Protein AF-0000000076385034 (afdb_homodimer)

Nearest PDB structures (foldseek):
  4wja-assembly1_A  TM=8.983E-01  e=9.721E-09  Homo sapiens
  3wtd-assembly1_B  TM=8.759E-01  e=1.150E-08  Homo sapiens
  3wtf-assembly1_B  TM=8.837E-01  e=3.733E-08  Homo sapiens
  8bhy-assembly1_M  TM=6.992E-01  e=1.610E-08  Homo sapiens
  8ezb-assembly1_I  TM=4.852E-01  e=9.993E-02  Homo sapiens

Foldseek 3Di:
DPPPPPQPPQDDWDWAWDCDVPAIKIWIWQTPDPATKIWIDSLQWIWILPDDPVRVVVQCVVWVNDDRVVVVVLVNVLRVVVQWDWDDDDQWIKIWRPDPPTIHIGIIGIDPRVVRVVRSVVVVVSVVVVVVVVVVVVVVVVVVVVPPPPPPCPVVCPVPPPPPPPPDPDDDDPPDDDDDDDDPDDDDDDDPDDDDDDDDDPDDD/DPPPPPQPPQDDKDWAWDCDVPAIKIWIFFTSDPATKIWIDSLQWIWILPDDPVNVVVQCVVWVNDDRVVVVVLVNVLRVVVQWDWDDDDQWIKIWRPDPDTIRIGIIGIDDRVVRNVRSVSVVVSVVVVVVVVVVVVVVVVVVVVPPPPPPCPVVVPPPPDDDPPPPPPDVPPPPPPDPDDPDPDDDDDDDDDDDDDDDDDDDD

Organism: Callorhinchus milii (NCBI:txid7868)

Solvent-accessible surface area (backbone atoms only — not comparable to full-atom values): 25576 Å² total; per-residue (Å²): 133,78,75,78,70,67,69,74,70,82,53,78,69,47,66,43,79,46,80,53,90,93,46,55,35,44,35,34,40,56,59,84,53,94,54,84,37,50,32,40,27,62,74,77,56,30,28,29,46,72,60,46,71,67,53,42,52,54,48,24,66,75,56,73,50,89,47,72,67,52,54,52,54,54,47,48,52,12,49,75,72,61,33,66,48,77,45,81,55,95,85,41,38,36,42,36,34,62,36,85,93,56,58,44,78,43,68,28,40,71,49,59,70,72,59,22,50,52,52,50,36,53,49,50,54,49,42,54,49,48,39,55,52,47,53,51,54,45,53,51,53,52,51,52,58,69,66,45,70,67,74,68,67,65,67,65,76,70,71,75,67,76,76,74,74,76,71,80,77,71,87,82,79,81,74,76,76,82,76,82,79,75,82,67,76,73,83,80,81,84,77,84,67,81,83,85,81,82,66,80,65,91,81,81,127,134,82,77,79,71,68,70,72,71,81,51,78,72,48,69,41,80,46,79,54,89,92,47,56,34,42,35,33,40,56,62,80,54,94,54,83,36,51,32,39,27,63,74,76,55,29,27,29,47,73,56,47,71,68,55,42,53,54,49,24,64,76,57,74,50,89,46,72,65,53,53,53,53,54,47,48,53,12,48,75,70,60,33,66,46,80,46,81,56,95,85,41,38,37,43,35,33,60,35,84,92,57,61,44,77,42,69,28,43,72,48,58,71,74,59,21,52,52,51,50,36,52,50,48,55,49,42,52,50,49,39,55,53,49,53,52,53,45,52,53,53,50,51,52,58,67,65,42,69,67,73,68,69,67,68,65,72,71,71,73,71,82,79,84,75,74,69,77,68,82,65,80,68,83,74,77,80,79,76,82,73,80,84,81,77,84,83,81,91,88,77,87,80,81,87,81,82,98,79,90,83,73,92,70,144

Sequence (410 aa):
MESDKSLPAERCLDIYIISQSPHRYLCYTSPGSHTFDLCVTNVVDVWSTGFTQEKLEEHKSAHGIKTTEEYYSRTRDAFQEGSVQLTVLDNTVTLTLSKAPLELRFHLHQLPISEAKAKIQAAVFHLAEKVCDLEKRLKVSEEIRASTPTKKTERGHRLLLPEVISKRIGSSPTAKRILPGESLINPGRKRTKAPTGVSFEENSPMESDKSLPAERCLDIYIISQSPHRYLCYTSPGSHTFDLCVTNVVDVWSTGFTQEKLEEHKSAHGIKTTEEYYSRTRDAFQEGSVQLTVLDNTVTLTLSKAPLELRFHLHQLPISEAKAKIQAAVFHLAEKVCDLEKRLKVSEEIRASTPTKKTERGHRLLLPEVISKRIGSSPTAKRILPGESLINPGRKRTKAPTGVSFEENSP

Structure (mmCIF, N/CA/C/O backbone):
data_AF-0000000076385034-model_v1
#
loop_
_entity.id
_entity.type
_entity.pdbx_description
1 polymer 'Protein PAXX'
#
loop_
_atom_site.group_PDB
_atom_site.id
_atom_site.type_symbol
_atom_site.label_atom_id
_atom_site.label_alt_id
_atom_site.label_comp_id
_atom_site.label_asym_id
_atom_site.label_entity_id
_atom_site.label_seq_id
_atom_site.pdbx_PDB_ins_code
_atom_site.Cartn_x
_atom_site.Cartn_y
_atom_site.Cartn_z
_atom_site.occupancy
_atom_site.B_iso_or_equiv
_atom_site.auth_seq_id
_atom_site.auth_comp_id
_atom_site.auth_asym_id
_atom_site.auth_atom_id
_atom_site.pdbx_PDB_model_num
ATOM 1 N N . MET A 1 1 ? 33.875 5.309 16.734 1 24.86 1 MET A N 1
ATOM 2 C CA . MET A 1 1 ? 32.844 6.355 16.625 1 24.86 1 MET A CA 1
ATOM 3 C C . MET A 1 1 ? 31.719 5.914 15.703 1 24.86 1 MET A C 1
ATOM 5 O O . MET A 1 1 ? 31.859 5.957 14.477 1 24.86 1 MET A O 1
ATOM 9 N N . GLU A 1 2 ? 31.062 4.719 16 1 28.58 2 GLU A N 1
ATOM 10 C CA . GLU A 1 2 ? 30.203 3.869 15.195 1 28.58 2 GLU A CA 1
ATOM 11 C C . GLU A 1 2 ? 28.969 4.633 14.703 1 28.58 2 GLU A C 1
ATOM 13 O O . GLU A 1 2 ? 28.266 5.25 15.5 1 28.58 2 GLU A O 1
ATOM 18 N N . SER A 1 3 ? 29.125 5.207 13.484 1 29.86 3 SER A N 1
ATOM 19 C CA . SER A 1 3 ? 28.141 5.992 12.75 1 29.86 3 SER A CA 1
ATOM 20 C C . SER A 1 3 ? 26.734 5.383 12.875 1 29.86 3 SER A C 1
ATOM 22 O O . SER A 1 3 ? 26.516 4.246 12.445 1 29.86 3 SER A O 1
ATOM 24 N N . ASP A 1 4 ? 26.125 5.551 14.023 1 31.16 4 ASP A N 1
ATOM 25 C CA . ASP A 1 4 ? 24.781 5.074 14.336 1 31.16 4 ASP A CA 1
ATOM 26 C C . ASP A 1 4 ? 23.812 5.336 13.172 1 31.16 4 ASP A C 1
ATOM 28 O O . ASP A 1 4 ? 23.406 6.477 12.945 1 31.16 4 ASP A O 1
ATOM 32 N N . LYS A 1 5 ? 24.219 4.727 12.023 1 31.94 5 LYS A N 1
ATOM 33 C CA . LYS A 1 5 ? 23.453 4.809 10.781 1 31.94 5 LYS A CA 1
ATOM 34 C C . LYS A 1 5 ? 21.969 4.566 11.023 1 31.94 5 LYS A C 1
ATOM 36 O O . LYS A 1 5 ? 21.562 3.441 11.312 1 31.94 5 LYS A O 1
ATOM 41 N N . SER A 1 6 ? 21.188 5.539 11.672 1 32.44 6 SER A N 1
ATOM 42 C CA . SER A 1 6 ? 19.734 5.582 11.781 1 32.44 6 SER A CA 1
ATOM 43 C C . SER A 1 6 ? 19.062 4.863 10.609 1 32.44 6 SER A C 1
ATOM 45 O O . SER A 1 6 ? 19.5 5 9.461 1 32.44 6 SER A O 1
ATOM 47 N N . LEU A 1 7 ? 18.703 3.625 10.82 1 35.34 7 LEU A N 1
ATOM 48 C CA . LEU A 1 7 ? 17.984 2.861 9.812 1 35.34 7 LEU A CA 1
ATOM 49 C C . LEU A 1 7 ? 17.172 3.785 8.906 1 35.34 7 LEU A C 1
ATOM 51 O O . LEU A 1 7 ? 16.562 4.746 9.383 1 35.34 7 LEU A O 1
ATOM 55 N N . PRO A 1 8 ? 17.547 3.951 7.695 1 38.84 8 PRO A N 1
ATOM 56 C CA . PRO A 1 8 ? 16.828 4.918 6.859 1 38.84 8 PRO A CA 1
ATOM 57 C C . PRO A 1 8 ? 15.352 5.023 7.223 1 38.84 8 PRO A C 1
ATOM 59 O O . PRO A 1 8 ? 14.75 4.047 7.664 1 38.84 8 PRO A O 1
ATOM 62 N N . ALA A 1 9 ? 14.758 5.949 7.773 1 40.34 9 ALA A N 1
ATOM 63 C CA . ALA A 1 9 ? 13.352 6.293 7.977 1 40.34 9 ALA A CA 1
ATOM 64 C C . ALA A 1 9 ? 12.453 5.516 7.02 1 40.34 9 ALA A C 1
ATOM 66 O O . ALA A 1 9 ? 12.758 5.402 5.828 1 40.34 9 ALA A O 1
ATOM 67 N N . GLU A 1 10 ? 11.922 4.273 7.414 1 50.66 10 GLU A N 1
ATOM 68 C CA . GLU A 1 10 ? 10.984 3.496 6.609 1 50.66 10 GLU A CA 1
ATOM 69 C C . GLU A 1 10 ? 10.258 4.383 5.602 1 50.66 10 GLU A C 1
ATOM 71 O O . GLU A 1 10 ? 9.469 5.25 5.988 1 50.66 10 GLU A O 1
ATOM 76 N N . ARG A 1 11 ? 10.977 4.719 4.523 1 58.56 11 ARG A N 1
ATOM 77 C CA . ARG A 1 11 ? 10.5 5.637 3.494 1 58.56 11 ARG A CA 1
ATOM 78 C C . ARG A 1 11 ? 9.062 5.312 3.098 1 58.56 11 ARG A C 1
ATOM 80 O O . ARG A 1 11 ? 8.648 4.148 3.135 1 58.56 11 ARG A O 1
ATOM 87 N N . CYS A 1 12 ? 8.094 6.328 3.174 1 64.62 12 CYS A N 1
ATOM 88 C CA . CYS A 1 12 ? 6.66 6.363 2.916 1 64.62 12 CYS A CA 1
ATOM 89 C C . CYS A 1 12 ? 6.344 5.844 1.519 1 64.62 12 CYS A C 1
ATOM 91 O O . CYS A 1 12 ? 7.094 6.09 0.575 1 64.62 12 CYS A O 1
ATOM 93 N N . LEU A 1 13 ? 5.602 4.77 1.339 1 83.06 13 LEU A N 1
ATOM 94 C CA . LEU A 1 13 ? 4.988 4.293 0.106 1 83.06 13 LEU A CA 1
ATOM 95 C C . LEU A 1 13 ? 4.051 5.344 -0.479 1 83.06 13 LEU A C 1
ATOM 97 O O . LEU A 1 13 ? 2.988 5.617 0.086 1 83.06 13 LEU A O 1
ATOM 101 N N . ASP A 1 14 ? 4.527 6.191 -1.554 1 93.38 14 ASP A N 1
ATOM 102 C CA . ASP A 1 14 ? 3.635 7.035 -2.34 1 93.38 14 ASP A CA 1
ATOM 103 C C . ASP A 1 14 ? 2.922 6.223 -3.418 1 93.38 14 ASP A C 1
ATOM 105 O O . ASP A 1 14 ? 3.533 5.375 -4.07 1 93.38 14 ASP A O 1
ATOM 109 N N . ILE A 1 15 ? 1.708 6.508 -3.576 1 97.44 15 ILE A N 1
ATOM 110 C CA . ILE A 1 15 ? 0.946 5.688 -4.516 1 97.44 15 ILE A CA 1
ATOM 111 C C . ILE A 1 15 ? 0.092 6.586 -5.406 1 97.44 15 ILE A C 1
ATOM 113 O O . ILE A 1 15 ? -0.258 7.703 -5.02 1 97.44 15 ILE A O 1
ATOM 117 N N . TYR A 1 16 ? -0.25 6.172 -6.566 1 97.81 16 TYR A N 1
ATOM 118 C CA . TYR A 1 16 ? -1.163 6.781 -7.527 1 97.81 16 TYR A CA 1
ATOM 119 C C . TYR A 1 16 ? -1.884 5.715 -8.344 1 97.81 16 TYR A C 1
ATOM 121 O O . TYR A 1 16 ? -1.27 4.742 -8.789 1 97.81 16 TYR A O 1
ATOM 129 N N . ILE A 1 17 ? -3.133 5.824 -8.484 1 98.38 17 ILE A N 1
ATOM 130 C CA . ILE A 1 17 ? -3.941 4.867 -9.234 1 98.38 17 ILE A CA 1
ATOM 131 C C . ILE A 1 17 ? -4.25 5.426 -10.617 1 98.38 17 ILE A C 1
ATOM 133 O O . ILE A 1 17 ? -4.707 6.566 -10.75 1 98.38 17 ILE A O 1
ATOM 137 N N . ILE A 1 18 ? -3.959 4.637 -11.602 1 97.56 18 ILE A N 1
ATOM 138 C CA . ILE A 1 18 ? -4.258 4.984 -12.992 1 97.56 18 ILE A CA 1
ATOM 139 C C . ILE A 1 18 ? -5.336 4.051 -13.531 1 97.56 18 ILE A C 1
ATOM 141 O O . ILE A 1 18 ? -5.18 2.828 -13.5 1 97.56 18 ILE A O 1
ATOM 145 N N . SER A 1 19 ? -6.43 4.637 -14.016 1 95.38 19 SER A N 1
ATOM 146 C CA . SER A 1 19 ? -7.488 3.863 -14.648 1 95.38 19 SER A CA 1
ATOM 147 C C . SER A 1 19 ? -7.488 4.055 -16.156 1 95.38 19 SER A C 1
ATOM 149 O O . SER A 1 19 ? -7.66 5.172 -16.641 1 95.38 19 SER A O 1
ATOM 151 N N . GLN A 1 20 ? -7.094 3.08 -16.906 1 90.25 20 GLN A N 1
ATOM 152 C CA . GLN A 1 20 ? -7.168 2.986 -18.359 1 90.25 20 GLN A CA 1
ATOM 153 C C . GLN A 1 20 ? -8.086 1.847 -18.797 1 90.25 20 GLN A C 1
ATOM 155 O O . GLN A 1 20 ? -7.645 0.703 -18.922 1 90.25 20 GLN A O 1
ATOM 160 N N . SER A 1 21 ? -9.375 2.168 -18.953 1 85.94 21 SER A N 1
ATOM 161 C CA . SER A 1 21 ? -10.367 1.133 -19.234 1 85.94 21 SER A CA 1
ATOM 162 C C . SER A 1 21 ? -9.898 0.196 -20.344 1 85.94 21 SER A C 1
ATOM 164 O O . SER A 1 21 ? -9.438 0.649 -21.391 1 85.94 21 SER A O 1
ATOM 166 N N . PRO A 1 22 ? -9.875 -1.025 -19.969 1 88.44 22 PRO A N 1
ATOM 167 C CA . PRO A 1 22 ? -10.492 -1.707 -18.828 1 88.44 22 PRO A CA 1
ATOM 168 C C . PRO A 1 22 ? -9.5 -2.023 -17.719 1 88.44 22 PRO A C 1
ATOM 170 O O . PRO A 1 22 ? -9.844 -2.697 -16.75 1 88.44 22 PRO A O 1
ATOM 173 N N . HIS A 1 23 ? -8.273 -1.555 -17.828 1 92.19 23 HIS A N 1
ATOM 174 C CA . HIS A 1 23 ? -7.215 -1.917 -16.891 1 92.19 23 HIS A CA 1
ATOM 175 C C . HIS A 1 23 ? -7.008 -0.826 -15.836 1 92.19 23 HIS A C 1
ATOM 177 O O . HIS A 1 23 ? -7.328 0.341 -16.078 1 92.19 23 HIS A O 1
ATOM 183 N N . ARG A 1 24 ? -6.613 -1.201 -14.664 1 96.19 24 ARG A N 1
ATOM 184 C CA . ARG A 1 24 ? -6.141 -0.32 -13.602 1 96.19 24 ARG A CA 1
ATOM 185 C C . ARG A 1 24 ? -4.699 -0.643 -13.219 1 96.19 24 ARG A C 1
ATOM 187 O O . ARG A 1 24 ? -4.305 -1.811 -13.195 1 96.19 24 ARG A O 1
ATOM 194 N N . TYR A 1 25 ? -4.012 0.382 -12.953 1 97.44 25 TYR A N 1
ATOM 195 C CA . TYR A 1 25 ? -2.617 0.251 -12.539 1 97.44 25 TYR A CA 1
ATOM 196 C C . TYR A 1 25 ? -2.355 1.009 -11.242 1 97.44 25 TYR A C 1
ATOM 198 O O . TYR A 1 25 ? -2.947 2.064 -11.008 1 97.44 25 TYR A O 1
ATOM 206 N N . LEU A 1 26 ? -1.593 0.43 -10.477 1 97.88 26 LEU A N 1
ATOM 207 C CA . LEU A 1 26 ? -1.068 1.088 -9.289 1 97.88 26 LEU A CA 1
ATOM 208 C C . LEU A 1 26 ? 0.382 1.511 -9.492 1 97.88 26 LEU A C 1
ATOM 210 O O . LEU A 1 26 ? 1.24 0.677 -9.789 1 97.88 26 LEU A O 1
ATOM 214 N N . CYS A 1 27 ? 0.662 2.775 -9.391 1 97.88 27 CYS A N 1
ATOM 215 C CA . CYS A 1 27 ? 2.012 3.328 -9.359 1 97.88 27 CYS A CA 1
ATOM 216 C C . CYS A 1 27 ? 2.463 3.59 -7.93 1 97.88 27 CYS A C 1
ATOM 218 O O . CYS A 1 27 ? 1.712 4.152 -7.129 1 97.88 27 CYS A O 1
ATOM 220 N N . TYR A 1 28 ? 3.658 3.152 -7.672 1 96.69 28 TYR A N 1
ATOM 221 C CA . TYR A 1 28 ? 4.102 3.354 -6.297 1 96.69 28 TYR A CA 1
ATOM 222 C C . TYR A 1 28 ? 5.625 3.371 -6.215 1 96.69 28 TYR A C 1
ATOM 224 O O . TYR A 1 28 ? 6.305 2.811 -7.078 1 96.69 28 TYR A O 1
ATOM 232 N N . THR A 1 29 ? 6.152 4.055 -5.176 1 95.06 29 THR A N 1
ATOM 233 C CA . THR A 1 29 ? 7.574 4.031 -4.859 1 95.06 29 THR A CA 1
ATOM 234 C C . THR A 1 29 ? 7.902 2.865 -3.926 1 95.06 29 THR A C 1
ATOM 236 O O . THR A 1 29 ? 7.23 2.67 -2.91 1 95.06 29 THR A O 1
ATOM 239 N N . SER A 1 30 ? 8.828 2.02 -4.332 1 86.75 30 SER A N 1
ATOM 240 C CA . SER A 1 30 ? 9.188 0.854 -3.529 1 86.75 30 SER A CA 1
ATOM 241 C C . SER A 1 30 ? 9.867 1.265 -2.23 1 86.75 30 SER A C 1
ATOM 243 O O . SER A 1 30 ? 10.844 2.014 -2.248 1 86.75 30 SER A O 1
ATOM 245 N N . PRO A 1 31 ? 9.234 0.649 -1.161 1 72.38 31 PRO A N 1
ATOM 246 C CA . PRO A 1 31 ? 9.852 0.965 0.129 1 72.38 31 PRO A CA 1
ATOM 247 C C . PRO A 1 31 ? 11.156 0.204 0.359 1 72.38 31 PRO A C 1
ATOM 249 O O . PRO A 1 31 ? 11.359 -0.862 -0.225 1 72.38 31 PRO A O 1
ATOM 252 N N . GLY A 1 32 ? 12.047 0.603 1.203 1 65.75 32 GLY A N 1
ATOM 253 C CA . GLY A 1 32 ? 13.188 -0.144 1.708 1 65.75 32 GLY A CA 1
ATOM 254 C C . GLY A 1 32 ? 14.352 -0.193 0.731 1 65.75 32 GLY A C 1
ATOM 255 O O . GLY A 1 32 ? 15.406 -0.749 1.042 1 65.75 32 GLY A O 1
ATOM 256 N N . SER A 1 33 ? 14.141 0.244 -0.459 1 67.06 33 SER A N 1
ATOM 257 C CA . SER A 1 33 ? 15.25 0.17 -1.409 1 67.06 33 SER A CA 1
ATOM 258 C C . SER A 1 33 ? 16.266 1.277 -1.159 1 67.06 33 SER A C 1
ATOM 260 O O . SER A 1 33 ? 15.906 2.369 -0.713 1 67.06 33 SER A O 1
ATOM 262 N N . HIS A 1 34 ? 17.516 0.827 -1.281 1 72.44 34 HIS A N 1
ATOM 263 C CA . HIS A 1 34 ? 18.594 1.801 -1.205 1 72.44 34 HIS A CA 1
ATOM 264 C C . HIS A 1 34 ? 18.562 2.748 -2.4 1 72.44 34 HIS A C 1
ATOM 266 O O . HIS A 1 34 ? 19.062 3.873 -2.314 1 72.44 34 HIS A O 1
ATOM 272 N N . THR A 1 35 ? 18.062 2.295 -3.471 1 82.94 35 THR A N 1
ATOM 273 C CA . THR A 1 35 ? 17.953 3.094 -4.684 1 82.94 35 THR A CA 1
ATOM 274 C C . THR A 1 35 ? 16.484 3.402 -4.992 1 82.94 35 THR A C 1
ATOM 276 O O . THR A 1 35 ? 15.594 2.688 -4.543 1 82.94 35 THR A O 1
ATOM 279 N N . PHE A 1 36 ? 16.406 4.555 -5.516 1 91.06 36 PHE A N 1
ATOM 280 C CA . PHE A 1 36 ? 15.07 4.93 -5.941 1 91.06 36 PHE A CA 1
ATOM 281 C C . PHE A 1 36 ? 14.477 3.877 -6.871 1 91.06 36 PHE A C 1
ATOM 283 O O . PHE A 1 36 ? 15.141 3.441 -7.82 1 91.06 36 PHE A O 1
ATOM 290 N N . ASP A 1 37 ? 13.273 3.508 -6.699 1 94.12 37 ASP A N 1
ATOM 291 C CA . ASP A 1 37 ? 12.578 2.514 -7.516 1 94.12 37 ASP A CA 1
ATOM 292 C C . ASP A 1 37 ? 11.094 2.85 -7.652 1 94.12 37 ASP A C 1
ATOM 294 O O . ASP A 1 37 ? 10.367 2.879 -6.656 1 94.12 37 ASP A O 1
ATOM 298 N N . LEU A 1 38 ? 10.711 3.16 -8.766 1 95.81 38 LEU A N 1
ATOM 299 C CA . LEU A 1 38 ? 9.32 3.414 -9.125 1 95.81 38 LEU A CA 1
ATOM 300 C C . LEU A 1 38 ? 8.703 2.203 -9.82 1 95.81 38 LEU A C 1
ATOM 302 O O . LEU A 1 38 ? 9.281 1.672 -10.773 1 95.81 38 LEU A O 1
ATOM 306 N N . CYS A 1 39 ? 7.551 1.865 -9.422 1 96.44 39 CYS A N 1
ATOM 307 C CA . CYS A 1 39 ? 6.934 0.634 -9.898 1 96.44 39 CYS A CA 1
ATOM 308 C C . CYS A 1 39 ? 5.512 0.89 -10.383 1 96.44 39 CYS A C 1
ATOM 310 O O . CYS A 1 39 ? 4.852 1.824 -9.922 1 96.44 39 CYS A O 1
ATOM 312 N N . VAL A 1 40 ? 5.109 0.081 -11.281 1 97.19 40 VAL A N 1
ATOM 313 C CA . VAL A 1 40 ? 3.734 -0.003 -11.766 1 97.19 40 VAL A CA 1
ATOM 314 C C . VAL A 1 40 ? 3.27 -1.458 -11.75 1 97.19 40 VAL A C 1
ATOM 316 O O . VAL A 1 40 ? 4.016 -2.359 -12.141 1 97.19 40 VAL A O 1
ATOM 319 N N . THR A 1 41 ? 2.1 -1.644 -11.305 1 96.88 41 THR A N 1
ATOM 320 C CA . THR A 1 41 ? 1.578 -3.006 -11.258 1 96.88 41 THR A CA 1
ATOM 321 C C . THR A 1 41 ? 0.087 -3.025 -11.586 1 96.88 41 THR A C 1
ATOM 323 O O . THR A 1 41 ? -0.646 -2.107 -11.219 1 96.88 41 THR A O 1
ATOM 326 N N . ASN A 1 42 ? -0.313 -4.039 -12.328 1 95.38 42 ASN A N 1
ATOM 327 C CA . ASN A 1 42 ? -1.722 -4.395 -12.469 1 95.38 42 ASN A CA 1
ATOM 328 C C . ASN A 1 42 ? -2.127 -5.48 -11.477 1 95.38 42 ASN A C 1
ATOM 330 O O . ASN A 1 42 ? -3.186 -6.094 -11.617 1 95.38 42 ASN A O 1
ATOM 334 N N . VAL A 1 43 ? -1.229 -5.793 -10.562 1 96.12 43 VAL A N 1
ATOM 335 C CA . VAL A 1 43 ? -1.382 -6.75 -9.469 1 96.12 43 VAL A CA 1
ATOM 336 C C . VAL A 1 43 ? -1.156 -8.164 -9.984 1 96.12 43 VAL A C 1
ATOM 338 O O . VAL A 1 43 ? -1.521 -9.141 -9.328 1 96.12 43 VAL A O 1
ATOM 341 N N . VAL A 1 44 ? -0.771 -8.398 -11.195 1 93.5 44 VAL A N 1
ATOM 342 C CA . VAL A 1 44 ? -0.297 -9.648 -11.781 1 93.5 44 VAL A CA 1
ATOM 343 C C . VAL A 1 44 ? 1.161 -9.492 -12.211 1 93.5 44 VAL A C 1
ATOM 345 O O . VAL A 1 44 ? 2.016 -10.297 -11.812 1 93.5 44 VAL A O 1
ATOM 348 N N . ASP A 1 45 ? 1.42 -8.539 -12.945 1 94.69 45 ASP A N 1
ATOM 349 C CA . ASP A 1 45 ? 2.768 -8.18 -13.375 1 94.69 45 ASP A CA 1
ATOM 350 C C . ASP A 1 45 ? 3.246 -6.914 -12.664 1 94.69 45 ASP A C 1
ATOM 352 O O . ASP A 1 45 ? 2.438 -6.129 -12.164 1 94.69 45 ASP A O 1
ATOM 356 N N . VAL A 1 46 ? 4.508 -6.785 -12.57 1 96.25 46 VAL A N 1
ATOM 357 C CA . VAL A 1 46 ? 5.125 -5.586 -12.023 1 96.25 46 VAL A CA 1
ATOM 358 C C . VAL A 1 46 ? 6.195 -5.066 -12.977 1 96.25 46 VAL A C 1
ATOM 360 O O . VAL A 1 46 ? 6.996 -5.84 -13.508 1 96.25 46 VAL A O 1
ATOM 363 N N . TRP A 1 47 ? 6.121 -3.82 -13.258 1 96.62 47 TRP A N 1
ATOM 364 C CA . TRP A 1 47 ? 7.164 -3.092 -13.969 1 96.62 47 TRP A CA 1
ATOM 365 C C . TRP A 1 47 ? 7.906 -2.146 -13.031 1 96.62 47 TRP A C 1
ATOM 367 O O . TRP A 1 47 ? 7.297 -1.504 -12.18 1 96.62 47 TRP A O 1
ATOM 377 N N . SER A 1 48 ? 9.188 -2.088 -13.188 1 95.25 48 SER A N 1
ATOM 378 C CA . SER A 1 48 ? 10.016 -1.298 -12.289 1 95.25 48 SER A CA 1
ATOM 379 C C . SER A 1 48 ? 11.109 -0.559 -13.055 1 95.25 48 SER A C 1
ATOM 381 O O . SER A 1 48 ? 11.531 -0.999 -14.133 1 95.25 48 SER A O 1
ATOM 383 N N . THR A 1 49 ? 11.555 0.577 -12.492 1 95.12 49 THR A N 1
ATOM 384 C CA . THR A 1 49 ? 12.703 1.271 -13.078 1 95.12 49 THR A CA 1
ATOM 385 C C . THR A 1 49 ? 13.953 0.399 -13.008 1 95.12 49 THR A C 1
ATOM 387 O O . THR A 1 49 ? 14.766 0.4 -13.938 1 95.12 49 THR A O 1
ATOM 390 N N . GLY A 1 50 ? 14.094 -0.379 -11.953 1 91.69 50 GLY A N 1
ATOM 391 C CA . GLY A 1 50 ? 15.242 -1.265 -11.82 1 91.69 50 GLY A CA 1
ATOM 392 C C . GLY A 1 50 ? 16.562 -0.587 -12.141 1 91.69 50 GLY A C 1
ATOM 393 O O . GLY A 1 50 ? 17.422 -1.172 -12.797 1 91.69 50 GLY A O 1
ATOM 394 N N . PHE A 1 51 ? 16.844 0.489 -11.68 1 92.31 51 PHE A N 1
ATOM 395 C CA . PHE A 1 51 ? 18.047 1.228 -12.008 1 92.31 51 PHE A CA 1
ATOM 396 C C . PHE A 1 51 ? 19.281 0.526 -11.445 1 92.31 51 PHE A C 1
ATOM 398 O O . PHE A 1 51 ? 19.328 0.191 -10.258 1 92.31 51 PHE A O 1
ATOM 405 N N . THR A 1 52 ? 20.141 0.352 -12.305 1 91.44 52 THR A N 1
ATOM 406 C CA . THR A 1 52 ? 21.516 0.227 -11.82 1 91.44 52 THR A CA 1
ATOM 407 C C . THR A 1 52 ? 22.078 1.591 -11.438 1 91.44 52 THR A C 1
ATOM 409 O O . THR A 1 52 ? 21.469 2.625 -11.734 1 91.44 52 THR A O 1
ATOM 412 N N . GLN A 1 53 ? 23.172 1.502 -10.852 1 90.5 53 GLN A N 1
ATOM 413 C CA . GLN A 1 53 ? 23.797 2.768 -10.477 1 90.5 53 GLN A CA 1
ATOM 414 C C . GLN A 1 53 ? 24.109 3.609 -11.711 1 90.5 53 GLN A C 1
ATOM 416 O O . GLN A 1 53 ? 23.906 4.824 -11.711 1 90.5 53 GLN A O 1
ATOM 421 N N . GLU A 1 54 ? 24.625 2.994 -12.594 1 93.56 54 GLU A N 1
ATOM 422 C CA . GLU A 1 54 ? 24.969 3.686 -13.828 1 93.56 54 GLU A CA 1
ATOM 423 C C . GLU A 1 54 ? 23.734 4.289 -14.484 1 93.56 54 GLU A C 1
ATOM 425 O O . GLU A 1 54 ? 23.734 5.457 -14.875 1 93.56 54 GLU A O 1
ATOM 430 N N . LYS A 1 55 ? 22.656 3.551 -14.555 1 93.19 55 LYS A N 1
ATOM 431 C CA . LYS A 1 55 ? 21.422 4.008 -15.188 1 93.19 55 LYS A CA 1
ATOM 432 C C . LYS A 1 55 ? 20.766 5.117 -14.375 1 93.19 55 LYS A C 1
ATOM 434 O O . LYS A 1 55 ? 20.141 6.023 -14.938 1 93.19 55 LYS A O 1
ATOM 439 N N . LEU A 1 56 ? 20.922 5.062 -13.18 1 93.81 56 LEU A N 1
ATOM 440 C CA . LEU A 1 56 ? 20.391 6.109 -12.312 1 93.81 56 LEU A CA 1
ATOM 441 C C . LEU A 1 56 ? 21.094 7.441 -12.578 1 93.81 56 LEU A C 1
ATOM 443 O O . LEU A 1 56 ? 20.438 8.477 -12.703 1 93.81 56 LEU A O 1
ATOM 447 N N . GLU A 1 57 ? 22.344 7.277 -12.641 1 94.38 57 GLU A N 1
ATOM 448 C CA . GLU A 1 57 ? 23.109 8.492 -12.883 1 94.38 57 GLU A CA 1
ATOM 449 C C . GLU A 1 57 ? 22.781 9.086 -14.258 1 94.38 57 GLU A C 1
ATOM 451 O O . GLU A 1 57 ? 22.688 10.305 -14.406 1 94.38 57 GLU A O 1
ATOM 456 N N . GLU A 1 58 ? 22.672 8.281 -15.211 1 96.19 58 GLU A N 1
ATOM 457 C CA . GLU A 1 58 ? 22.281 8.734 -16.547 1 96.19 58 GLU A CA 1
ATOM 458 C C . GLU A 1 58 ? 20.906 9.414 -16.5 1 96.19 58 GLU A C 1
ATOM 460 O O . GLU A 1 58 ? 20.719 10.461 -17.125 1 96.19 58 GLU A O 1
ATOM 465 N N . HIS A 1 59 ? 20.031 8.891 -15.734 1 96.38 59 HIS A N 1
ATOM 466 C CA . HIS A 1 59 ? 18.688 9.445 -15.633 1 96.38 59 HIS A CA 1
ATOM 467 C C . HIS A 1 59 ? 18.703 10.781 -14.891 1 96.38 59 HIS A C 1
ATOM 469 O O . HIS A 1 59 ? 18.016 11.727 -15.297 1 96.38 59 HIS A O 1
ATOM 475 N N . LYS A 1 60 ? 19.375 10.844 -13.883 1 95.19 60 LYS A N 1
ATOM 476 C CA . LYS A 1 60 ? 19.531 12.102 -13.164 1 95.19 60 LYS A CA 1
ATOM 477 C C . LYS A 1 60 ? 20.016 13.219 -14.094 1 95.19 60 LYS A C 1
ATOM 479 O O . LYS A 1 60 ? 19.422 14.305 -14.117 1 95.19 60 LYS A O 1
ATOM 484 N N . SER A 1 61 ? 21.047 12.852 -14.82 1 95.5 61 SER A N 1
ATOM 485 C CA . SER A 1 61 ? 21.625 13.844 -15.727 1 95.5 61 SER A CA 1
ATOM 486 C C . SER A 1 61 ? 20.641 14.258 -16.812 1 95.5 61 SER A C 1
ATOM 488 O O . SER A 1 61 ? 20.516 15.445 -17.125 1 95.5 61 SER A O 1
ATOM 490 N N . ALA A 1 62 ? 19.906 13.453 -17.25 1 95.12 62 ALA A N 1
ATOM 491 C CA . ALA A 1 62 ? 18.984 13.711 -18.344 1 95.12 62 ALA A CA 1
ATOM 492 C C . ALA A 1 62 ? 17.797 14.555 -17.891 1 95.12 62 ALA A C 1
ATOM 494 O O . ALA A 1 62 ? 17.203 15.281 -18.688 1 95.12 62 ALA A O 1
ATOM 495 N N . HIS A 1 63 ? 17.531 14.469 -16.609 1 95.62 63 HIS A N 1
ATOM 496 C CA . HIS A 1 63 ? 16.312 15.117 -16.141 1 95.62 63 HIS A CA 1
ATOM 497 C C . HIS A 1 63 ? 16.625 16.203 -15.125 1 95.62 63 HIS A C 1
ATOM 499 O O . HIS A 1 63 ? 15.703 16.812 -14.562 1 95.62 63 HIS A O 1
ATOM 505 N N . GLY A 1 64 ? 17.828 16.438 -14.883 1 92.56 64 GLY A N 1
ATOM 506 C CA . GLY A 1 64 ? 18.234 17.516 -14 1 92.56 64 GLY A CA 1
ATOM 507 C C . GLY A 1 64 ? 17.953 17.234 -12.539 1 92.56 64 GLY A C 1
ATOM 508 O O . GLY A 1 64 ? 17.562 18.125 -11.789 1 92.56 64 GLY A O 1
ATOM 509 N N . ILE A 1 65 ? 18 15.977 -12.172 1 94.44 65 ILE A N 1
ATOM 510 C CA . ILE A 1 65 ? 17.797 15.586 -10.781 1 94.44 65 ILE A CA 1
ATOM 511 C C . ILE A 1 65 ? 19.156 15.508 -10.078 1 94.44 65 ILE A C 1
ATOM 513 O O . ILE A 1 65 ? 20.109 14.93 -10.609 1 94.44 65 ILE A O 1
ATOM 517 N N . LYS A 1 66 ? 19.219 16.031 -8.812 1 91.75 66 LYS A N 1
ATOM 518 C CA . LYS A 1 66 ? 20.5 16.109 -8.102 1 91.75 66 LYS A CA 1
ATOM 519 C C . LYS A 1 66 ? 20.594 15.031 -7.027 1 91.75 66 LYS A C 1
ATOM 521 O O . LYS A 1 66 ? 21.656 14.445 -6.824 1 91.75 66 LYS A O 1
ATOM 526 N N . THR A 1 67 ? 19.5 14.719 -6.449 1 90.12 67 THR A N 1
ATOM 527 C CA . THR A 1 67 ? 19.547 13.789 -5.324 1 90.12 67 THR A CA 1
ATOM 528 C C . THR A 1 67 ? 18.438 12.758 -5.426 1 90.12 67 THR A C 1
ATOM 530 O O . THR A 1 67 ? 17.438 12.984 -6.109 1 90.12 67 THR A O 1
ATOM 533 N N . THR A 1 68 ? 18.641 11.719 -4.684 1 87.12 68 THR A N 1
ATOM 534 C CA . THR A 1 68 ? 17.609 10.68 -4.609 1 87.12 68 THR A CA 1
ATOM 535 C C . THR A 1 68 ? 16.344 11.219 -3.959 1 87.12 68 THR A C 1
ATOM 537 O O . THR A 1 68 ? 15.234 10.859 -4.355 1 87.12 68 THR A O 1
ATOM 540 N N . GLU A 1 69 ? 16.5 11.984 -2.994 1 88.31 69 GLU A N 1
ATOM 541 C CA . GLU A 1 69 ? 15.375 12.578 -2.287 1 88.31 69 GLU A CA 1
ATOM 542 C C . GLU A 1 69 ? 14.516 13.414 -3.227 1 88.31 69 GLU A C 1
ATOM 544 O O . GLU A 1 69 ? 13.289 13.484 -3.068 1 88.31 69 GLU A O 1
ATOM 549 N N . GLU A 1 70 ? 15.109 14.062 -4.164 1 91.44 70 GLU A N 1
ATOM 550 C CA . GLU A 1 70 ? 14.375 14.875 -5.133 1 91.44 70 GLU A CA 1
ATOM 551 C C . GLU A 1 70 ? 13.445 14.016 -5.977 1 91.44 70 GLU A C 1
ATOM 553 O O . GLU A 1 70 ? 12.352 14.453 -6.355 1 91.44 70 GLU A O 1
ATOM 558 N N . TYR A 1 71 ? 13.883 12.781 -6.27 1 92.62 71 TYR A N 1
ATOM 559 C CA . TYR A 1 71 ? 13.008 11.844 -6.973 1 92.62 71 TYR A CA 1
ATOM 560 C C . TYR A 1 71 ? 11.719 11.617 -6.203 1 92.62 71 TYR A C 1
ATOM 562 O O . TYR A 1 71 ? 10.625 11.648 -6.777 1 92.62 71 TYR A O 1
ATOM 570 N N . TYR A 1 72 ? 11.891 11.422 -5.004 1 92 72 TYR A N 1
ATOM 571 C CA . TYR A 1 72 ? 10.734 11.133 -4.164 1 92 72 TYR A CA 1
ATOM 572 C C . TYR A 1 72 ? 9.812 12.336 -4.059 1 92 72 TYR A C 1
ATOM 574 O O . TYR A 1 72 ? 8.594 12.211 -4.18 1 92 72 TYR A O 1
ATOM 582 N N . SER A 1 73 ? 10.359 13.469 -3.773 1 91.88 73 SER A N 1
ATOM 583 C CA .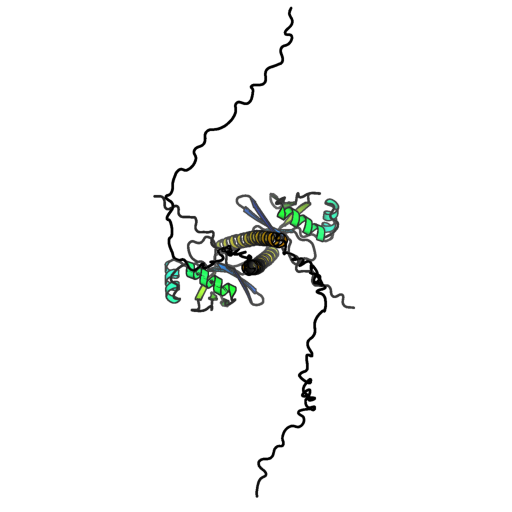 SER A 1 73 ? 9.547 14.68 -3.635 1 91.88 73 SER A CA 1
ATOM 584 C C . SER A 1 73 ? 8.82 15.008 -4.934 1 91.88 73 SER A C 1
ATOM 586 O O . SER A 1 73 ? 7.637 15.352 -4.914 1 91.88 73 SER A O 1
ATOM 588 N N . ARG A 1 74 ? 9.516 14.891 -6.141 1 94 74 ARG A N 1
ATOM 589 C CA . ARG A 1 74 ? 8.898 15.156 -7.438 1 94 74 ARG A CA 1
ATOM 590 C C . ARG A 1 74 ? 7.789 14.148 -7.734 1 94 74 ARG A C 1
ATOM 592 O O . ARG A 1 74 ? 6.762 14.508 -8.32 1 94 74 ARG A O 1
ATOM 599 N N . THR A 1 75 ? 8.062 12.977 -7.309 1 95.25 75 THR A N 1
ATOM 600 C CA . THR A 1 75 ? 7.051 11.945 -7.492 1 95.25 75 THR A CA 1
ATOM 601 C C . THR A 1 75 ? 5.828 12.227 -6.625 1 95.25 75 THR A C 1
ATOM 603 O O . THR A 1 75 ? 4.695 12.164 -7.105 1 95.25 75 THR A O 1
ATOM 606 N N . ARG A 1 76 ? 6.047 12.5 -5.465 1 93.44 76 ARG A N 1
ATOM 607 C CA . ARG A 1 76 ? 4.965 12.82 -4.539 1 93.44 76 ARG A CA 1
ATOM 608 C C . ARG A 1 76 ? 4.141 14 -5.043 1 93.44 76 ARG A C 1
ATOM 610 O O . ARG A 1 76 ? 2.906 13.953 -5.031 1 93.44 76 ARG A O 1
ATOM 617 N N . ASP A 1 77 ? 4.781 15.039 -5.484 1 94 77 ASP A N 1
ATOM 618 C CA . ASP A 1 77 ? 4.098 16.219 -5.996 1 94 77 ASP A CA 1
ATOM 619 C C . ASP A 1 77 ? 3.252 15.867 -7.223 1 94 77 ASP A C 1
ATOM 621 O O . ASP A 1 77 ? 2.107 16.312 -7.34 1 94 77 ASP A O 1
ATOM 625 N N . ALA A 1 78 ? 3.812 15.148 -8.086 1 96.44 78 ALA A N 1
ATOM 626 C CA . ALA A 1 78 ? 3.096 14.742 -9.289 1 96.44 78 ALA A CA 1
ATOM 627 C C . ALA A 1 78 ? 1.879 13.883 -8.945 1 96.44 78 ALA A C 1
ATOM 629 O O . ALA A 1 78 ? 0.807 14.055 -9.531 1 96.44 78 ALA A O 1
ATOM 630 N N . PHE A 1 79 ? 2.027 12.969 -8.016 1 96.19 79 PHE A N 1
ATOM 631 C CA . PHE A 1 79 ? 0.932 12.117 -7.566 1 96.19 79 PHE A CA 1
ATOM 632 C C . PHE A 1 79 ? -0.184 12.953 -6.949 1 96.19 79 PHE A C 1
ATOM 634 O O . PHE A 1 79 ? -1.363 12.719 -7.223 1 96.19 79 PHE A O 1
ATOM 641 N N . GLN A 1 80 ? 0.147 13.906 -6.188 1 92.5 80 GLN A N 1
ATOM 642 C CA . GLN A 1 80 ? -0.828 14.766 -5.516 1 92.5 80 GLN A CA 1
ATOM 643 C C . GLN A 1 80 ? -1.608 15.602 -6.523 1 92.5 80 GLN A C 1
ATOM 645 O O . GLN A 1 80 ? -2.814 15.812 -6.367 1 92.5 80 GLN A O 1
ATOM 650 N N . GLU A 1 81 ? -0.971 16.031 -7.562 1 94.31 81 GLU A N 1
ATOM 651 C CA . GLU A 1 81 ? -1.595 16.891 -8.555 1 94.31 81 GLU A CA 1
ATOM 652 C C . GLU A 1 81 ? -2.301 16.078 -9.633 1 94.31 81 GLU A C 1
ATOM 654 O O . GLU A 1 81 ? -3.078 16.625 -10.422 1 94.31 81 GLU A O 1
ATOM 659 N N . GLY A 1 82 ? -1.93 14.812 -9.688 1 95.31 82 GLY A N 1
ATOM 660 C CA . GLY A 1 82 ? -2.49 13.977 -10.734 1 95.31 82 GLY A CA 1
ATOM 661 C C . GLY A 1 82 ? -1.848 14.203 -12.086 1 95.31 82 GLY A C 1
ATOM 662 O O . GLY A 1 82 ? -2.482 13.992 -13.125 1 95.31 82 GLY A O 1
ATOM 663 N N . SER A 1 83 ? -0.654 14.734 -12.086 1 96.81 83 SER A N 1
ATOM 664 C CA . SER A 1 83 ? 0.108 14.961 -13.305 1 96.81 83 SER A CA 1
ATOM 665 C C . SER A 1 83 ? 0.925 13.727 -13.68 1 96.81 83 SER A C 1
ATOM 667 O O . SER A 1 83 ? 2.152 13.797 -13.781 1 96.81 83 SER A O 1
ATOM 669 N N . VAL A 1 84 ? 0.238 12.641 -13.898 1 97.31 84 VAL A N 1
ATOM 670 C CA . VAL A 1 84 ? 0.829 11.336 -14.156 1 97.31 84 VAL A CA 1
ATOM 671 C C . VAL A 1 84 ? 0.214 10.727 -15.422 1 97.31 84 VAL A C 1
ATOM 673 O O . VAL A 1 84 ? -1.007 10.75 -15.594 1 97.31 84 VAL A O 1
ATOM 676 N N . GLN A 1 85 ? 1.073 10.188 -16.328 1 96.94 85 GLN A N 1
ATOM 677 C CA . GLN A 1 85 ? 0.631 9.523 -17.547 1 96.94 85 GLN A CA 1
ATOM 678 C C . GLN A 1 85 ? 1.336 8.18 -17.719 1 96.94 85 GLN A C 1
ATOM 680 O O . GLN A 1 85 ? 2.561 8.094 -17.609 1 96.94 85 GLN A O 1
ATOM 685 N N . LEU A 1 86 ? 0.574 7.258 -18 1 97.38 86 LEU A N 1
ATOM 686 C CA . LEU A 1 86 ? 1.075 5.91 -18.25 1 97.38 86 LEU A CA 1
ATOM 687 C C . LEU A 1 86 ? 0.832 5.496 -19.703 1 97.38 86 LEU A C 1
ATOM 689 O O . LEU A 1 86 ? -0.273 5.668 -20.219 1 97.38 86 LEU A O 1
ATOM 693 N N . THR A 1 87 ? 1.895 5 -20.312 1 95.75 87 THR A N 1
ATOM 694 C CA . THR A 1 87 ? 1.807 4.43 -21.656 1 95.75 87 THR A CA 1
ATOM 695 C C . THR A 1 87 ? 2.268 2.977 -21.656 1 95.75 87 THR A C 1
ATOM 697 O O . THR A 1 87 ? 3.395 2.676 -21.266 1 95.75 87 THR A O 1
ATOM 700 N N . VAL A 1 88 ? 1.377 2.197 -22.047 1 90.38 88 VAL A N 1
ATOM 701 C CA . VAL A 1 88 ? 1.661 0.772 -22.172 1 90.38 88 VAL A CA 1
ATOM 702 C C . VAL A 1 88 ? 1.634 0.369 -23.641 1 90.38 88 VAL A C 1
ATOM 704 O O . VAL A 1 88 ? 0.577 0.392 -24.281 1 90.38 88 VAL A O 1
ATOM 707 N N . LEU A 1 89 ? 2.75 0.062 -24.234 1 83.62 89 LEU A N 1
ATOM 708 C CA . LEU A 1 89 ? 2.881 -0.346 -25.641 1 83.62 89 LEU A CA 1
ATOM 709 C C . LEU A 1 89 ? 3.73 -1.606 -25.75 1 83.62 89 LEU A C 1
ATOM 711 O O . LEU A 1 89 ? 4.934 -1.577 -25.484 1 83.62 89 LEU A O 1
ATOM 715 N N . ASP A 1 90 ? 3.139 -2.771 -26.125 1 78.62 90 ASP A N 1
ATOM 716 C CA . ASP A 1 90 ? 3.824 -4.051 -26.281 1 78.62 90 ASP A CA 1
ATOM 717 C C . ASP A 1 90 ? 4.566 -4.43 -25 1 78.62 90 ASP A C 1
ATOM 719 O O . ASP A 1 90 ? 3.955 -4.574 -23.938 1 78.62 90 ASP A O 1
ATOM 723 N N . ASN A 1 91 ? 5.816 -4.395 -24.906 1 75.88 91 ASN A N 1
ATOM 724 C CA . ASN A 1 91 ? 6.613 -4.875 -23.781 1 75.88 91 ASN A CA 1
ATOM 725 C C . ASN A 1 91 ? 7.281 -3.719 -23.031 1 75.88 91 ASN A C 1
ATOM 727 O O . ASN A 1 91 ? 8.164 -3.938 -22.203 1 75.88 91 ASN A O 1
ATOM 731 N N . THR A 1 92 ? 6.711 -2.496 -23.469 1 84.69 92 THR A N 1
ATOM 732 C CA . THR A 1 92 ? 7.355 -1.339 -22.859 1 84.69 92 THR A CA 1
ATOM 733 C C . THR A 1 92 ? 6.34 -0.511 -22.078 1 84.69 92 THR A C 1
ATOM 735 O O . THR A 1 92 ? 5.25 -0.221 -22.578 1 84.69 92 THR A O 1
ATOM 738 N N . VAL A 1 93 ? 6.586 -0.266 -20.859 1 95.5 93 VAL A N 1
ATOM 739 C CA . VAL A 1 93 ? 5.785 0.603 -20 1 95.5 93 VAL A CA 1
ATOM 740 C C . VAL A 1 93 ? 6.559 1.882 -19.688 1 95.5 93 VAL A C 1
ATOM 742 O O . VAL A 1 93 ? 7.723 1.827 -19.281 1 95.5 93 VAL A O 1
ATOM 745 N N . THR A 1 94 ? 6.004 3.033 -20.078 1 96.75 94 THR A N 1
ATOM 746 C CA . THR A 1 94 ? 6.602 4.332 -19.797 1 96.75 94 THR A CA 1
ATOM 747 C C . THR A 1 94 ? 5.711 5.148 -18.859 1 96.75 94 THR A C 1
ATOM 749 O O . THR A 1 94 ? 4.5 5.234 -19.078 1 96.75 94 THR A O 1
ATOM 752 N N . LEU A 1 95 ? 6.242 5.695 -17.766 1 97.69 95 LEU A N 1
ATOM 753 C CA . LEU A 1 95 ? 5.566 6.582 -16.828 1 97.69 95 LEU A CA 1
ATOM 754 C C . LEU A 1 95 ? 6.125 7.996 -16.922 1 97.69 95 LEU A C 1
ATOM 756 O O . LEU A 1 95 ? 7.34 8.195 -16.844 1 97.69 95 LEU A O 1
ATOM 760 N N . THR A 1 96 ? 5.312 8.953 -17.141 1 97.44 96 THR A N 1
ATOM 761 C CA . THR A 1 96 ? 5.699 10.359 -17.234 1 97.44 96 THR A CA 1
ATOM 762 C C . THR A 1 96 ? 5.066 11.164 -16.094 1 97.44 96 THR A C 1
ATOM 764 O O . THR A 1 96 ? 3.857 11.094 -15.875 1 97.44 96 THR A O 1
ATOM 767 N N . LEU A 1 97 ? 5.848 11.828 -15.328 1 97.56 97 LEU A N 1
ATOM 768 C CA . LEU A 1 97 ? 5.434 12.805 -14.32 1 97.56 97 LEU A CA 1
ATOM 769 C C . LEU A 1 97 ? 5.609 14.227 -14.844 1 97.56 97 LEU A C 1
ATOM 771 O O . LEU A 1 97 ? 6.734 14.68 -15.047 1 97.56 97 LEU A O 1
ATOM 775 N N . SER A 1 98 ? 4.555 14.977 -15.125 1 93 98 SER A N 1
ATOM 776 C CA . SER A 1 98 ? 4.582 16.234 -15.859 1 93 98 SER A CA 1
ATOM 777 C C . SER A 1 98 ? 4.5 17.438 -14.914 1 93 98 SER A C 1
ATOM 779 O O . SER A 1 98 ? 4.355 18.578 -15.367 1 93 98 SER A O 1
ATOM 781 N N . LYS A 1 99 ? 4.672 17.188 -13.656 1 85.31 99 LYS A N 1
ATOM 782 C CA . LYS A 1 99 ? 4.656 18.344 -12.766 1 85.31 99 LYS A CA 1
ATOM 783 C C . LYS A 1 99 ? 5.887 19.219 -12.984 1 85.31 99 LYS A C 1
ATOM 785 O O . LYS A 1 99 ? 6.988 18.719 -13.203 1 85.31 99 LYS A O 1
ATOM 790 N N . ALA A 1 100 ? 5.551 20.656 -13 1 76.94 100 ALA A N 1
ATOM 791 C CA . ALA A 1 100 ? 6.645 21.625 -13.094 1 76.94 100 ALA A CA 1
ATOM 792 C C . ALA A 1 100 ? 7.746 21.297 -12.086 1 76.94 100 ALA A C 1
ATOM 794 O O . ALA A 1 100 ? 7.484 20.672 -11.055 1 76.94 100 ALA A O 1
ATOM 795 N N . PRO A 1 101 ? 8.953 21.562 -12.477 1 77.56 101 PRO A N 1
ATOM 796 C CA . PRO A 1 101 ? 9.539 22.359 -13.547 1 77.56 101 PRO A CA 1
ATOM 797 C C . PRO A 1 101 ? 9.852 21.547 -14.797 1 77.56 101 PRO A C 1
ATOM 799 O O . PRO A 1 101 ? 9.875 22.094 -15.906 1 77.56 101 PRO A O 1
ATOM 802 N N . LEU A 1 102 ? 10.188 20.281 -14.609 1 85 102 LEU A N 1
ATOM 803 C CA . LEU A 1 102 ? 10.523 19.422 -15.75 1 85 102 LEU A CA 1
ATOM 804 C C . LEU A 1 102 ? 9.781 18.094 -15.672 1 85 102 LEU A C 1
ATOM 806 O O . LEU A 1 102 ? 9.523 17.594 -14.578 1 85 102 LEU A O 1
ATOM 810 N N . GLU A 1 103 ? 9.617 17.688 -16.734 1 94.31 103 GLU A N 1
ATOM 811 C CA . GLU A 1 103 ? 8.969 16.391 -16.859 1 94.31 103 GLU A CA 1
ATOM 812 C C . GLU A 1 103 ? 9.938 15.25 -16.547 1 94.31 103 GLU A C 1
ATOM 814 O O . GLU A 1 103 ? 11.102 15.289 -16.969 1 94.31 103 GLU A O 1
ATOM 819 N N . LEU A 1 104 ? 9.562 14.297 -15.836 1 96.44 104 LEU A N 1
ATOM 820 C CA . LEU A 1 104 ? 10.297 13.062 -15.602 1 96.44 104 LEU A CA 1
ATOM 821 C C . LEU A 1 104 ? 9.672 11.898 -16.375 1 96.44 104 LEU A C 1
ATOM 823 O O . LEU A 1 104 ? 8.477 11.633 -16.234 1 96.44 104 LEU A O 1
ATOM 827 N N . ARG A 1 105 ? 10.516 11.25 -17.172 1 96.75 105 ARG A N 1
ATOM 828 C CA . ARG A 1 105 ? 10.062 10.086 -17.938 1 96.75 105 ARG A CA 1
ATOM 829 C C . ARG A 1 105 ? 10.828 8.836 -17.516 1 96.75 105 ARG A C 1
ATOM 831 O O . ARG A 1 105 ? 12.062 8.812 -17.531 1 96.75 105 ARG A O 1
ATOM 838 N N . PHE A 1 106 ? 10.117 7.84 -17.156 1 96.81 106 PHE A N 1
ATOM 839 C CA . PHE A 1 106 ? 10.695 6.57 -16.719 1 96.81 106 PHE A CA 1
ATOM 840 C C . PHE A 1 106 ? 10.305 5.449 -17.672 1 96.81 106 PHE A C 1
ATOM 842 O O . PHE A 1 106 ? 9.125 5.266 -17.969 1 96.81 106 PHE A O 1
ATOM 849 N N . HIS A 1 107 ? 11.328 4.676 -18.188 1 95.56 107 HIS A N 1
ATOM 850 C CA . HIS A 1 107 ? 11.109 3.4 -18.859 1 95.56 107 HIS A CA 1
ATOM 851 C C . HIS A 1 107 ? 11.164 2.24 -17.859 1 95.56 107 HIS A C 1
ATOM 853 O O . HIS A 1 107 ? 12.172 2.037 -17.188 1 95.56 107 HIS A O 1
ATOM 859 N N . LEU A 1 108 ? 10.133 1.569 -17.828 1 96.81 108 LEU A N 1
ATOM 860 C CA . LEU A 1 108 ? 10.016 0.507 -16.844 1 96.81 108 LEU A CA 1
ATOM 861 C C . LEU A 1 108 ? 10.094 -0.865 -17.5 1 96.81 108 LEU A C 1
ATOM 863 O O . LEU A 1 108 ? 9.633 -1.044 -18.625 1 96.81 108 LEU A O 1
ATOM 867 N N . HIS A 1 109 ? 10.641 -1.826 -16.766 1 94.88 109 HIS A N 1
ATOM 868 C CA . HIS A 1 109 ? 10.812 -3.188 -17.266 1 94.88 109 HIS A CA 1
ATOM 869 C C . HIS A 1 109 ? 10.039 -4.188 -16.406 1 94.88 109 HIS A C 1
ATOM 871 O O . HIS A 1 109 ? 10.008 -4.066 -15.18 1 94.88 109 HIS A O 1
ATOM 877 N N . GLN A 1 110 ? 9.562 -5.168 -17.141 1 95.56 110 GLN A N 1
ATOM 878 C CA . GLN A 1 110 ? 8.797 -6.199 -16.453 1 95.56 110 GLN A CA 1
ATOM 879 C C . GLN A 1 110 ? 9.719 -7.102 -15.633 1 95.56 110 GLN A C 1
ATOM 881 O O . GLN A 1 110 ? 10.742 -7.566 -16.125 1 95.56 110 GLN A O 1
ATOM 886 N N . LEU A 1 111 ? 9.305 -7.309 -14.422 1 95.44 111 LEU A N 1
ATOM 887 C CA . LEU A 1 111 ? 10.07 -8.164 -13.523 1 95.44 111 LEU A CA 1
ATOM 888 C C . LEU A 1 111 ? 9.734 -9.633 -13.758 1 95.44 111 LEU A C 1
ATOM 890 O O . LEU A 1 111 ? 8.633 -9.961 -14.219 1 95.44 111 LEU A O 1
ATOM 894 N N . PRO A 1 112 ? 10.812 -10.555 -13.484 1 96.5 112 PRO A N 1
ATOM 895 C CA . PRO A 1 112 ? 10.492 -11.984 -13.469 1 96.5 112 PRO A CA 1
ATOM 896 C C . PRO A 1 112 ? 9.383 -12.328 -12.477 1 96.5 112 PRO A C 1
ATOM 898 O O . PRO A 1 112 ? 9.195 -11.625 -11.477 1 96.5 112 PRO A O 1
ATOM 901 N N . ILE A 1 113 ? 8.68 -13.375 -12.719 1 95.25 113 ILE A N 1
ATOM 902 C CA . ILE A 1 113 ? 7.48 -13.781 -12 1 95.25 113 ILE A CA 1
ATOM 903 C C . ILE A 1 113 ? 7.762 -13.828 -10.5 1 95.25 113 ILE A C 1
ATOM 905 O O . ILE A 1 113 ? 6.996 -13.289 -9.695 1 95.25 113 ILE A O 1
ATOM 909 N N . SER A 1 114 ? 8.867 -14.422 -10.039 1 95.88 114 SER A N 1
ATOM 910 C CA . SER A 1 114 ? 9.188 -14.562 -8.625 1 95.88 114 SER A CA 1
ATOM 911 C C . SER A 1 114 ? 9.391 -13.203 -7.965 1 95.88 114 SER A C 1
ATOM 913 O O . SER A 1 114 ? 8.93 -12.977 -6.844 1 95.88 114 SER A O 1
ATOM 915 N N . GLU A 1 115 ? 10.078 -12.281 -8.617 1 95.06 115 GLU A N 1
ATOM 916 C CA . GLU A 1 115 ? 10.32 -10.938 -8.086 1 95.06 115 GLU A CA 1
ATOM 917 C C . GLU A 1 115 ? 9.039 -10.117 -8.062 1 95.06 115 GLU A C 1
ATOM 919 O O . GLU A 1 115 ? 8.805 -9.352 -7.125 1 95.06 115 GLU A O 1
ATOM 924 N N . ALA A 1 116 ? 8.273 -10.281 -9.141 1 95.31 116 ALA A N 1
ATOM 925 C CA . ALA A 1 116 ? 6.988 -9.586 -9.195 1 95.31 116 ALA A CA 1
ATOM 926 C C . ALA A 1 116 ? 6.094 -10 -8.031 1 95.31 116 ALA A C 1
ATOM 928 O O . ALA A 1 116 ? 5.504 -9.141 -7.363 1 95.31 116 ALA A O 1
ATOM 929 N N . LYS A 1 117 ? 6.031 -11.258 -7.711 1 94.94 117 LYS A N 1
ATOM 930 C CA . LYS A 1 117 ? 5.23 -11.758 -6.598 1 94.94 117 LYS A CA 1
ATOM 931 C C . LYS A 1 117 ? 5.695 -11.156 -5.273 1 94.94 117 LYS A C 1
ATOM 933 O O . LYS A 1 117 ? 4.875 -10.711 -4.469 1 94.94 117 LYS A O 1
ATOM 938 N N . ALA A 1 118 ? 6.953 -11.109 -5.074 1 94.31 118 ALA A N 1
ATOM 939 C CA . ALA A 1 118 ? 7.504 -10.562 -3.836 1 94.31 118 ALA A CA 1
ATOM 940 C C . ALA A 1 118 ? 7.191 -9.078 -3.705 1 94.31 118 ALA A C 1
ATOM 942 O O . ALA A 1 118 ? 6.855 -8.602 -2.619 1 94.31 118 ALA A O 1
ATOM 943 N N . LYS A 1 119 ? 7.34 -8.336 -4.789 1 93.94 119 LYS A N 1
ATOM 944 C CA . LYS A 1 119 ? 7.07 -6.898 -4.773 1 93.94 119 LYS A CA 1
ATOM 945 C C . LYS A 1 119 ? 5.59 -6.621 -4.516 1 93.94 119 LYS A C 1
ATOM 947 O O . LYS A 1 119 ? 5.246 -5.707 -3.764 1 93.94 119 LYS A O 1
ATOM 952 N N . ILE A 1 120 ? 4.723 -7.434 -5.176 1 96.12 120 ILE A N 1
ATOM 953 C CA . ILE A 1 120 ? 3.287 -7.258 -4.965 1 96.12 120 ILE A CA 1
ATOM 954 C C . ILE A 1 120 ? 2.939 -7.566 -3.508 1 96.12 120 ILE A C 1
ATOM 956 O O . ILE A 1 120 ? 2.188 -6.82 -2.875 1 96.12 120 ILE A O 1
ATOM 960 N N . GLN A 1 121 ? 3.525 -8.602 -2.967 1 95.81 121 GLN A N 1
ATOM 961 C CA . GLN A 1 121 ? 3.273 -8.961 -1.574 1 95.81 121 GLN A CA 1
ATOM 962 C C . GLN A 1 121 ? 3.717 -7.844 -0.632 1 95.81 121 GLN A C 1
ATOM 964 O O . GLN A 1 121 ? 2.969 -7.445 0.263 1 95.81 121 GLN A O 1
ATOM 969 N N . ALA A 1 122 ? 4.902 -7.363 -0.844 1 93.94 122 ALA A N 1
ATOM 970 C CA . ALA A 1 122 ? 5.406 -6.281 -0.007 1 93.94 122 ALA A CA 1
ATOM 971 C C . ALA A 1 122 ? 4.508 -5.051 -0.102 1 93.94 122 ALA A C 1
ATOM 973 O O . ALA A 1 122 ? 4.191 -4.426 0.913 1 93.94 122 ALA A O 1
ATOM 974 N N . ALA A 1 123 ? 4.102 -4.715 -1.294 1 94.81 123 ALA A N 1
ATOM 975 C CA . ALA A 1 123 ? 3.258 -3.543 -1.507 1 94.81 123 ALA A CA 1
ATOM 976 C C . ALA A 1 123 ? 1.909 -3.705 -0.812 1 94.81 123 ALA A C 1
ATOM 978 O O . ALA A 1 123 ? 1.404 -2.764 -0.196 1 94.81 123 ALA A O 1
ATOM 979 N N . VAL A 1 124 ? 1.305 -4.875 -0.899 1 96.56 124 VAL A N 1
ATOM 980 C CA . VAL A 1 124 ? -0.014 -5.129 -0.329 1 96.56 124 VAL A CA 1
ATOM 981 C C . VAL A 1 124 ? 0.049 -5.008 1.192 1 96.56 124 VAL A C 1
ATOM 983 O O . VAL A 1 124 ? -0.789 -4.34 1.804 1 96.56 124 VAL A O 1
ATOM 986 N N . PHE A 1 125 ? 1.011 -5.562 1.835 1 95.88 125 PHE A N 1
ATOM 987 C CA . PHE A 1 125 ? 1.097 -5.5 3.289 1 95.88 125 PHE A CA 1
ATOM 988 C C . PHE A 1 125 ? 1.469 -4.098 3.748 1 95.88 125 PHE A C 1
ATOM 990 O O . PHE A 1 125 ? 1.028 -3.648 4.809 1 95.88 125 PHE A O 1
ATOM 997 N N . HIS A 1 126 ? 2.277 -3.451 2.969 1 94.5 126 HIS A N 1
ATOM 998 C CA . HIS A 1 126 ? 2.553 -2.055 3.289 1 94.5 126 HIS A CA 1
ATOM 999 C C . HIS A 1 126 ? 1.289 -1.208 3.195 1 94.5 126 HIS A C 1
ATOM 1001 O O . HIS A 1 126 ? 1.035 -0.364 4.059 1 94.5 126 HIS A O 1
ATOM 1007 N N . LEU A 1 1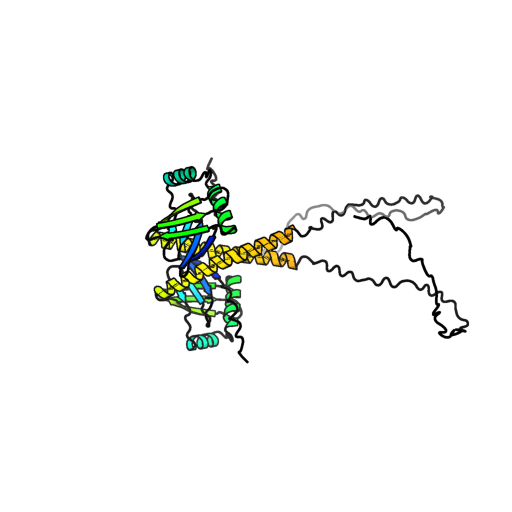27 ? 0.536 -1.395 2.127 1 95.81 127 LEU A N 1
ATOM 1008 C CA . LEU A 1 127 ? -0.733 -0.69 1.979 1 95.81 127 LEU A CA 1
ATOM 1009 C C . LEU A 1 127 ? -1.655 -0.978 3.158 1 95.81 127 LEU A C 1
ATOM 1011 O O . LEU A 1 127 ? -2.26 -0.06 3.717 1 95.81 127 LEU A O 1
ATOM 1015 N N . ALA A 1 128 ? -1.799 -2.229 3.525 1 96.44 128 ALA A N 1
ATOM 1016 C CA . ALA A 1 128 ? -2.66 -2.619 4.641 1 96.44 128 ALA A CA 1
ATOM 1017 C C . ALA A 1 128 ? -2.207 -1.963 5.941 1 96.44 128 ALA A C 1
ATOM 1019 O O . ALA A 1 128 ? -3.031 -1.467 6.711 1 96.44 128 ALA A O 1
ATOM 1020 N N . GLU A 1 129 ? -0.916 -1.923 6.195 1 95.38 129 GLU A N 1
ATOM 1021 C CA . GLU A 1 129 ? -0.378 -1.267 7.383 1 95.38 129 GLU A CA 1
ATOM 1022 C C . GLU A 1 129 ? -0.656 0.234 7.359 1 95.38 129 GLU A C 1
ATOM 1024 O O . GLU A 1 129 ? -0.989 0.826 8.391 1 95.38 129 GLU A O 1
ATOM 1029 N N . LYS A 1 130 ? -0.464 0.766 6.281 1 95 130 LYS A N 1
ATOM 1030 C CA . LYS A 1 130 ? -0.734 2.195 6.148 1 95 130 LYS A CA 1
ATOM 1031 C C . LYS A 1 130 ? -2.203 2.504 6.426 1 95 130 LYS A C 1
ATOM 1033 O O . LYS A 1 130 ? -2.52 3.498 7.082 1 95 130 LYS A O 1
ATOM 1038 N N . VAL A 1 131 ? -3.078 1.745 5.887 1 96.12 131 VAL A N 1
ATOM 1039 C CA . VAL A 1 131 ? -4.5 1.917 6.164 1 96.12 131 VAL A CA 1
ATOM 1040 C C . VAL A 1 131 ? -4.738 1.867 7.672 1 96.12 131 VAL A C 1
ATOM 1042 O O . VAL A 1 131 ? -5.41 2.74 8.234 1 96.12 131 VAL A O 1
ATOM 1045 N N . CYS A 1 132 ? -4.211 0.846 8.367 1 94.81 132 CYS A N 1
ATOM 1046 C CA . CYS A 1 132 ? -4.398 0.706 9.805 1 94.81 132 CYS A CA 1
ATOM 1047 C C . CYS A 1 132 ? -3.861 1.926 10.547 1 94.81 132 CYS A C 1
ATOM 1049 O O . CYS A 1 132 ? -4.531 2.461 11.43 1 94.81 132 CYS A O 1
ATOM 1051 N N . ASP A 1 133 ? -2.676 2.377 10.156 1 95.44 133 ASP A N 1
ATOM 1052 C CA . ASP A 1 133 ? -2.051 3.535 10.781 1 95.44 133 ASP A CA 1
ATOM 1053 C C . ASP A 1 133 ? -2.898 4.793 10.586 1 95.44 133 ASP A C 1
ATOM 1055 O O . ASP A 1 133 ? -3.158 5.527 11.539 1 95.44 133 ASP A O 1
ATOM 1059 N N . LEU A 1 134 ? -3.344 5.047 9.383 1 95.31 134 LEU A N 1
ATOM 1060 C CA . LEU A 1 134 ? -4.105 6.246 9.055 1 95.31 134 LEU A CA 1
ATOM 1061 C C . LEU A 1 134 ? -5.457 6.246 9.766 1 95.31 134 LEU A C 1
ATOM 1063 O O . LEU A 1 134 ? -5.926 7.289 10.219 1 95.31 134 LEU A O 1
ATOM 1067 N N . GLU A 1 135 ? -6.145 5.109 9.859 1 94.25 135 GLU A N 1
ATOM 1068 C CA . GLU A 1 135 ? -7.406 5.004 10.586 1 94.25 135 GLU A CA 1
ATOM 1069 C C . GLU A 1 135 ? -7.219 5.336 12.062 1 94.25 135 GLU A C 1
ATOM 1071 O O . GLU A 1 135 ? -8.047 6.023 12.664 1 94.25 135 GLU A O 1
ATOM 1076 N N . LYS A 1 136 ? -6.16 4.863 12.648 1 94.31 136 LYS A N 1
ATOM 1077 C CA . LYS A 1 136 ? -5.863 5.164 14.047 1 94.31 136 LYS A CA 1
ATOM 1078 C C . LYS A 1 136 ? -5.625 6.656 14.25 1 94.31 136 LYS A C 1
ATOM 1080 O O . LYS A 1 136 ? -6.137 7.25 15.203 1 94.31 136 LYS A O 1
ATOM 1085 N N . ARG A 1 137 ? -4.855 7.223 13.391 1 94.56 137 ARG A N 1
ATOM 1086 C CA . ARG A 1 137 ? -4.547 8.648 13.492 1 94.56 137 ARG A CA 1
ATOM 1087 C C . ARG A 1 137 ? -5.805 9.492 13.32 1 94.56 137 ARG A C 1
ATOM 1089 O O . ARG A 1 137 ? -5.973 10.5 14.008 1 94.56 137 ARG A O 1
ATOM 1096 N N . LEU A 1 138 ? -6.633 9.086 12.359 1 94.06 138 LEU A N 1
ATOM 1097 C CA . LEU A 1 138 ? -7.875 9.828 12.141 1 94.06 138 LEU A CA 1
ATOM 1098 C C . LEU A 1 138 ? -8.789 9.711 13.359 1 94.06 138 LEU A C 1
ATOM 1100 O O . LEU A 1 138 ? -9.43 10.695 13.75 1 94.06 138 LEU A O 1
ATOM 1104 N N . LYS A 1 139 ? -8.898 8.547 13.953 1 92.31 139 LYS A N 1
ATOM 1105 C CA . LYS A 1 139 ? -9.719 8.344 15.141 1 92.31 139 LYS A CA 1
ATOM 1106 C C . LYS A 1 139 ? -9.242 9.219 16.297 1 92.31 139 LYS A C 1
ATOM 1108 O O . LYS A 1 139 ? -10.055 9.852 16.984 1 92.31 139 LYS A O 1
ATOM 1113 N N . VAL A 1 140 ? -8 9.344 16.5 1 91.56 140 VAL A N 1
ATOM 1114 C CA . VAL A 1 140 ? -7.422 10.148 17.562 1 91.56 140 VAL A CA 1
ATOM 1115 C C . VAL A 1 140 ? -7.707 11.625 17.312 1 91.56 140 VAL A C 1
ATOM 1117 O O . VAL A 1 140 ? -8.078 12.359 18.234 1 91.56 140 VAL A O 1
ATOM 1120 N N . SER A 1 141 ? -7.516 12 16.125 1 89.44 141 SER A N 1
ATOM 1121 C CA . SER A 1 141 ? -7.766 13.391 15.766 1 89.44 141 SER A CA 1
ATOM 1122 C C . SER A 1 141 ? -9.227 13.773 16 1 89.44 141 SER A C 1
ATOM 1124 O O . SER A 1 141 ? -9.516 14.875 16.469 1 89.44 141 SER A O 1
ATOM 1126 N N . GLU A 1 142 ? -10.102 12.922 15.688 1 88.56 142 GLU A N 1
ATOM 1127 C CA . GLU A 1 142 ? -11.523 13.18 15.875 1 88.56 142 GLU A CA 1
ATOM 1128 C C . GLU A 1 142 ? -11.883 13.211 17.359 1 88.56 142 GLU A C 1
ATOM 1130 O O . GLU A 1 142 ? -12.742 13.992 17.781 1 88.56 142 GLU A O 1
ATOM 1135 N N . GLU A 1 143 ? -11.289 12.414 18.109 1 88.44 143 GLU A N 1
ATOM 1136 C CA . GLU A 1 143 ? -11.539 12.398 19.547 1 88.44 143 GLU A CA 1
ATOM 1137 C C . GLU A 1 143 ? -11.031 13.672 20.219 1 88.44 143 GLU A C 1
ATOM 1139 O O . GLU A 1 143 ? -11.672 14.203 21.125 1 88.44 143 GLU A O 1
ATOM 1144 N N . ILE A 1 144 ? -10 14.164 19.781 1 84.38 144 ILE A N 1
ATOM 1145 C CA . ILE A 1 144 ? -9.445 15.414 20.312 1 84.38 144 ILE A CA 1
ATOM 1146 C C . ILE A 1 144 ? -10.359 16.578 19.938 1 84.38 144 ILE A C 1
ATOM 1148 O O . ILE A 1 144 ? -10.625 17.453 20.766 1 84.38 144 ILE A O 1
ATOM 1152 N N . ARG A 1 145 ? -10.828 16.609 18.844 1 83.5 145 ARG A N 1
ATOM 1153 C CA . ARG A 1 145 ? -11.727 17.656 18.391 1 83.5 145 ARG A CA 1
ATOM 1154 C C . ARG A 1 145 ? -13.047 17.625 19.156 1 83.5 145 ARG A C 1
ATOM 1156 O O . ARG A 1 145 ? -13.617 18.656 19.469 1 83.5 145 ARG A O 1
ATOM 1163 N N . ALA A 1 146 ? -13.484 16.453 19.359 1 83.19 146 ALA A N 1
ATOM 1164 C CA . ALA A 1 146 ? -14.75 16.312 20.078 1 83.19 146 ALA A CA 1
ATOM 1165 C C . ALA A 1 146 ? -14.602 16.703 21.531 1 83.19 146 ALA A C 1
ATOM 1167 O O . ALA A 1 146 ? -15.57 17.125 22.172 1 83.19 146 ALA A O 1
ATOM 1168 N N . SER A 1 147 ? -13.422 16.531 22.109 1 84.06 147 SER A N 1
ATOM 1169 C CA . SER A 1 147 ? -13.203 16.828 23.516 1 84.06 147 SER A CA 1
ATOM 1170 C C . SER A 1 147 ? -12.883 18.297 23.734 1 84.06 147 SER A C 1
ATOM 1172 O O . SER A 1 147 ? -12.852 18.766 24.875 1 84.06 147 SER A O 1
ATOM 1174 N N . THR A 1 148 ? -12.469 18.953 22.719 1 73.56 148 THR A N 1
ATOM 1175 C CA . THR A 1 148 ? -12.211 20.375 22.875 1 73.56 148 THR A CA 1
ATOM 1176 C C . THR A 1 148 ? -13.516 21.156 23.016 1 73.56 148 THR A C 1
ATOM 1178 O O . THR A 1 148 ? -14.414 21.016 22.172 1 73.56 148 THR A O 1
ATOM 1181 N N . PRO A 1 149 ? -13.922 21.406 24.172 1 62.06 149 PRO A N 1
ATOM 1182 C CA . PRO A 1 149 ? -15.141 22.172 24.406 1 62.06 149 PRO A CA 1
ATOM 1183 C C . PRO A 1 149 ? -15.352 23.281 23.391 1 62.06 149 PRO A C 1
ATOM 1185 O O . PRO A 1 149 ? -14.43 24.062 23.125 1 62.06 149 PRO A O 1
ATOM 1188 N N . THR A 1 150 ? -15.742 22.906 22.25 1 57.38 150 THR A N 1
ATOM 1189 C CA . THR A 1 150 ? -16.203 24.094 21.531 1 57.38 150 THR A CA 1
ATOM 1190 C C . THR A 1 150 ? -16.719 25.141 22.531 1 57.38 150 THR A C 1
ATOM 1192 O O . THR A 1 150 ? -17.641 24.875 23.297 1 57.38 150 THR A O 1
ATOM 1195 N N . LYS A 1 151 ? -15.859 25.953 23.062 1 52.22 151 LYS A N 1
ATOM 1196 C CA . LYS A 1 151 ? -16.438 27.062 23.812 1 52.22 151 LYS A CA 1
ATOM 1197 C C . LYS A 1 151 ? -17.812 27.438 23.266 1 52.22 151 LYS A C 1
ATOM 1199 O O . LYS A 1 151 ? -17.922 28.062 22.219 1 52.22 151 LYS A O 1
ATOM 1204 N N . LYS A 1 152 ? -18.656 26.547 23.453 1 51.88 152 LYS A N 1
ATOM 1205 C CA . LYS A 1 152 ? -19.969 27.172 23.453 1 51.88 152 LYS A CA 1
ATOM 1206 C C . LYS A 1 152 ? -19.938 28.5 24.203 1 51.88 152 LYS A C 1
ATOM 1208 O O . LYS A 1 152 ? -19.891 28.531 25.438 1 51.88 152 LYS A O 1
ATOM 1213 N N . THR A 1 153 ? -19.125 29.375 23.766 1 46.44 153 THR A N 1
ATOM 1214 C CA . THR A 1 153 ? -19.453 30.703 24.266 1 46.44 153 THR A CA 1
ATOM 1215 C C . THR A 1 153 ? -20.969 30.859 24.422 1 46.44 153 THR A C 1
ATOM 1217 O O . THR A 1 153 ? -21.688 31.031 23.453 1 46.44 153 THR A O 1
ATOM 1220 N N . GLU A 1 154 ? -21.516 29.875 25.078 1 50.91 154 GLU A N 1
ATOM 1221 C CA . GLU A 1 154 ? -22.781 30.406 25.594 1 50.91 154 GLU A CA 1
ATOM 1222 C C . GLU A 1 154 ? -22.641 31.859 26 1 50.91 154 GLU A C 1
ATOM 1224 O O . GLU A 1 154 ? -22.172 32.156 27.094 1 50.91 154 GLU A O 1
ATOM 1229 N N . ARG A 1 155 ? -22.172 32.719 25.062 1 44.81 155 ARG A N 1
ATOM 1230 C CA . ARG A 1 155 ? -22.469 34.125 25.391 1 44.81 155 ARG A CA 1
ATOM 1231 C C . ARG A 1 155 ? -23.844 34.25 26.062 1 44.81 155 ARG A C 1
ATOM 1233 O O . ARG A 1 155 ? -24.875 34.062 25.406 1 44.81 155 ARG A O 1
ATOM 1240 N N . GLY A 1 156 ? -24.078 33.531 27.219 1 46.69 156 GLY A N 1
ATOM 1241 C CA . GLY A 1 156 ? -25.172 34.094 27.984 1 46.69 156 GLY A CA 1
ATOM 1242 C C . GLY A 1 156 ? -25.406 35.562 27.688 1 46.69 156 GLY A C 1
ATOM 1243 O O . GLY A 1 156 ? -24.5 36.375 27.812 1 46.69 156 GLY A O 1
ATOM 1244 N N . HIS A 1 157 ? -26.203 35.906 26.797 1 47.72 157 HIS A N 1
ATOM 1245 C CA . HIS A 1 157 ? -26.797 37.25 26.672 1 47.72 157 HIS A CA 1
ATOM 1246 C C . HIS A 1 157 ? -27.031 37.875 28.047 1 47.72 157 HIS A C 1
ATOM 1248 O O . HIS A 1 157 ? -28.047 37.594 28.688 1 47.72 157 HIS A O 1
AT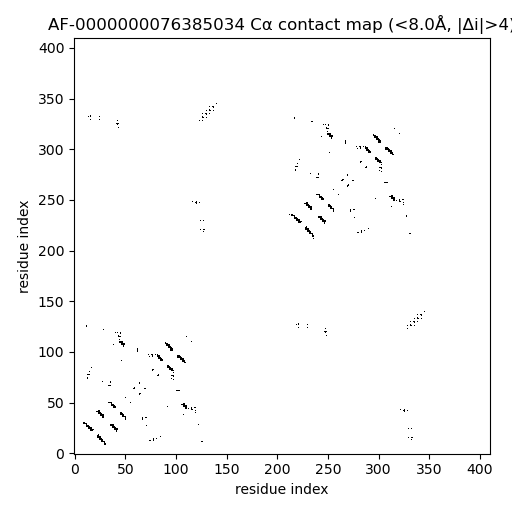OM 1254 N N . ARG A 1 158 ? -26.031 37.781 29.078 1 44.47 158 ARG A N 1
ATOM 1255 C CA . ARG A 1 158 ? -26.359 38.719 30.156 1 44.47 158 ARG A CA 1
ATOM 1256 C C . ARG A 1 158 ? -26.938 40.031 29.594 1 44.47 158 ARG A C 1
ATOM 1258 O O . ARG A 1 158 ? -26.266 40.719 28.828 1 44.47 158 ARG A O 1
ATOM 1265 N N . LEU A 1 159 ? -28.172 40.031 29.375 1 44.31 159 LEU A N 1
ATOM 1266 C CA . LEU A 1 159 ? -28.969 41.25 29.281 1 44.31 159 LEU A CA 1
ATOM 1267 C C . LEU A 1 159 ? -28.438 42.312 30.25 1 44.31 159 LEU A C 1
ATOM 1269 O O . LEU A 1 159 ? -28.609 42.188 31.469 1 44.31 159 LEU A O 1
ATOM 1273 N N . LEU A 1 160 ? -27.109 42.75 30.25 1 43.69 160 LEU A N 1
ATOM 1274 C CA . LEU A 1 160 ? -26.844 43.969 30.969 1 43.69 160 LEU A CA 1
ATOM 1275 C C . LEU A 1 160 ? -28.047 44.906 30.875 1 43.69 160 LEU A C 1
ATOM 1277 O O . LEU A 1 160 ? -28.375 45.406 29.781 1 43.69 160 LEU A O 1
ATOM 1281 N N . LEU A 1 161 ? -29.078 44.688 31.609 1 43.28 161 LEU A N 1
ATOM 1282 C CA . LEU A 1 161 ? -30.078 45.688 31.875 1 43.28 161 LEU A CA 1
ATOM 1283 C C . LEU A 1 161 ? -29.438 47.062 32.094 1 43.28 161 LEU A C 1
ATOM 1285 O O . LEU A 1 161 ? -28.516 47.188 32.906 1 43.28 161 LEU A O 1
ATOM 1289 N N . PRO A 1 162 ? -29.438 48 31.188 1 42.69 162 PRO A N 1
ATOM 1290 C CA . PRO A 1 162 ? -29.047 49.406 31.438 1 42.69 162 PRO A CA 1
ATOM 1291 C C . PRO A 1 162 ? -29.516 49.906 32.812 1 42.69 162 PRO A C 1
ATOM 1293 O O . PRO A 1 162 ? -30.688 49.719 33.156 1 42.69 162 PRO A O 1
ATOM 1296 N N . GLU A 1 163 ? -28.812 49.594 33.875 1 43.25 163 GLU A N 1
ATOM 1297 C CA . GLU A 1 163 ? -29.172 50.375 35.062 1 43.25 163 GLU A CA 1
ATOM 1298 C C . GLU A 1 163 ? -29.703 51.75 34.688 1 43.25 163 GLU A C 1
ATOM 1300 O O . GLU A 1 163 ? -29.016 52.531 34.031 1 43.25 163 GLU A O 1
ATOM 1305 N N . VAL A 1 164 ? -30.953 51.875 34.531 1 40.19 164 VAL A N 1
ATOM 1306 C CA . VAL A 1 164 ? -31.75 53.094 34.406 1 40.19 164 VAL A CA 1
ATOM 1307 C C . VAL A 1 164 ? -31.328 54.094 35.5 1 40.19 164 VAL A C 1
ATOM 1309 O O . VAL A 1 164 ? -31.578 53.906 36.688 1 40.19 164 VAL A O 1
ATOM 1312 N N . ILE A 1 165 ? -29.984 54.375 35.688 1 37.31 165 ILE A N 1
ATOM 1313 C CA . ILE A 1 165 ? -29.797 55.5 36.594 1 37.31 165 ILE A CA 1
ATOM 1314 C C . ILE A 1 165 ? -30.875 56.562 36.344 1 37.31 165 ILE A C 1
ATOM 1316 O O . ILE A 1 165 ? -30.984 57.125 35.25 1 37.31 165 ILE A O 1
ATOM 1320 N N . SER A 1 166 ? -31.922 56.469 36.969 1 36.66 166 SER A N 1
ATOM 1321 C CA . SER A 1 166 ? -32.969 57.469 37.156 1 36.66 166 SER A CA 1
ATOM 1322 C C . SER A 1 166 ? -32.344 58.844 37.469 1 36.66 166 SER A C 1
ATOM 1324 O O . SER A 1 166 ? -32.156 59.156 38.656 1 36.66 166 SER A O 1
ATOM 1326 N N . LYS A 1 167 ? -31.219 59.219 36.938 1 35.66 167 LYS A N 1
ATOM 1327 C CA . LYS A 1 167 ? -30.953 60.625 37.219 1 35.66 167 LYS A CA 1
ATOM 1328 C C . LYS A 1 167 ? -32.188 61.469 36.938 1 35.66 167 LYS A C 1
ATOM 1330 O O . LYS A 1 167 ? -32.844 61.312 35.906 1 35.66 167 LYS A O 1
ATOM 1335 N N . ARG A 1 168 ? -32.594 62.156 37.875 1 37.22 168 ARG A N 1
ATOM 1336 C CA . ARG A 1 168 ? -33.562 63.25 38.062 1 37.22 168 ARG A CA 1
ATOM 1337 C C . ARG A 1 168 ? -33.375 64.312 36.969 1 37.22 168 ARG A C 1
ATOM 1339 O O . ARG A 1 168 ? -32.25 64.625 36.625 1 37.22 168 ARG A O 1
ATOM 1346 N N . ILE A 1 169 ? -34.375 64.625 36.188 1 37.12 169 ILE A N 1
ATOM 1347 C CA . ILE A 1 169 ? -34.812 65.5 35.062 1 37.12 169 ILE A CA 1
ATOM 1348 C C . ILE A 1 169 ? -34.531 66.938 35.406 1 37.12 169 ILE A C 1
ATOM 1350 O O . ILE A 1 169 ? -35.469 67.688 35.844 1 37.12 169 ILE A O 1
ATOM 1354 N N . GLY A 1 170 ? -33.75 67.25 36.344 1 28.08 170 GLY A N 1
ATOM 1355 C CA . GLY A 1 170 ? -34.156 68.625 36.531 1 28.08 170 GLY A CA 1
ATOM 1356 C C . GLY A 1 170 ? -34.219 69.438 35.25 1 28.08 170 GLY A C 1
ATOM 1357 O O . GLY A 1 170 ? -35.219 70.062 34.938 1 28.08 170 GLY A O 1
ATOM 1358 N N . SER A 1 171 ? -33.062 70.125 34.906 1 29.59 171 SER A N 1
ATOM 1359 C CA . SER A 1 171 ? -33.062 71.5 34.562 1 29.59 171 SER A CA 1
ATOM 1360 C C . SER A 1 171 ? -33.656 71.75 33.156 1 29.59 171 SER A C 1
ATOM 1362 O O . SER A 1 171 ? -33.781 70.812 32.375 1 29.59 171 SER A O 1
ATOM 1364 N N . SER A 1 172 ? -33.281 73.062 32.625 1 31.08 172 SER A N 1
ATOM 1365 C CA . SER A 1 172 ? -33.906 74.25 32.062 1 31.08 172 SER A CA 1
ATOM 1366 C C . SER A 1 172 ? -34.031 74.188 30.562 1 31.08 172 SER A C 1
ATOM 1368 O O . SER A 1 172 ? -35.062 74.562 29.984 1 31.08 172 SER A O 1
ATOM 1370 N N . PRO A 1 173 ? -32.875 74.062 29.812 1 32.38 173 PRO A N 1
ATOM 1371 C CA . PRO A 1 173 ? -32.688 75.062 28.781 1 32.38 173 PRO A CA 1
ATOM 1372 C C . PRO A 1 173 ? -33.531 74.812 27.531 1 32.38 173 PRO A C 1
ATOM 1374 O O . PRO A 1 173 ? -33.938 73.688 27.281 1 32.38 173 PRO A O 1
ATOM 1377 N N . THR A 1 174 ? -34.031 75.938 27 1 34.56 174 THR A N 1
ATOM 1378 C CA . THR A 1 174 ? -34.906 76.25 25.875 1 34.56 174 THR A CA 1
ATOM 1379 C C . THR A 1 174 ? -34.281 75.75 24.562 1 34.56 174 THR A C 1
ATOM 1381 O O . THR A 1 174 ? -33.25 76.312 24.109 1 34.56 174 THR A O 1
ATOM 1384 N N . ALA A 1 175 ? -33.969 74.562 24.438 1 32.62 175 ALA A N 1
ATOM 1385 C CA . ALA A 1 175 ? -33.344 74.125 23.203 1 32.62 175 ALA A CA 1
ATOM 1386 C C . ALA A 1 175 ? -34.156 74.562 21.984 1 32.62 175 ALA A C 1
ATOM 1388 O O . ALA A 1 175 ? -35.312 74.125 21.812 1 32.62 175 ALA A O 1
ATOM 1389 N N . LYS A 1 176 ? -33.812 75.75 21.484 1 31.16 176 LYS A N 1
ATOM 1390 C CA . LYS A 1 176 ? -34.594 76.25 20.328 1 31.16 176 LYS A CA 1
ATOM 1391 C C . LYS A 1 176 ? -34.625 75.125 19.25 1 31.16 176 LYS A C 1
ATOM 1393 O O . LYS A 1 176 ? -35.656 74.875 18.641 1 31.16 176 LYS A O 1
ATOM 1398 N N . ARG A 1 177 ? -33.375 74.688 18.75 1 30.05 177 ARG A N 1
ATOM 1399 C CA . ARG A 1 177 ? -33.188 75.188 17.375 1 30.05 177 ARG A CA 1
ATOM 1400 C C . ARG A 1 177 ? -33.938 74.312 16.391 1 30.05 177 ARG A C 1
ATOM 1402 O O . ARG A 1 177 ? -34.719 74.812 15.562 1 30.05 177 ARG A O 1
ATOM 1409 N N . ILE A 1 178 ? -33.188 73.375 15.625 1 31.84 178 ILE A N 1
ATOM 1410 C CA . ILE A 1 178 ? -33.062 73.375 14.172 1 31.84 178 ILE A CA 1
ATOM 1411 C C . ILE A 1 178 ? -34.125 72.5 13.547 1 31.84 178 ILE A C 1
ATOM 1413 O O . ILE A 1 178 ? -34.312 71.375 14.016 1 31.84 178 ILE A O 1
ATOM 1417 N N . LEU A 1 179 ? -35 73.125 12.844 1 29.97 179 LEU A N 1
ATOM 1418 C CA . LEU A 1 179 ? -36.094 72.5 12.078 1 29.97 179 LEU A CA 1
ATOM 1419 C C . LEU A 1 179 ? -35.594 71.438 11.148 1 29.97 179 LEU A C 1
ATOM 1421 O O . LEU A 1 179 ? -34.469 71.438 10.664 1 29.97 179 LEU A O 1
ATOM 1425 N N . PRO A 1 180 ? -36.094 70.188 11.18 1 28.81 180 PRO A N 1
ATOM 1426 C CA . PRO A 1 180 ? -35.844 68.938 10.453 1 28.81 180 PRO A CA 1
ATOM 1427 C C . PRO A 1 180 ? -35.812 69.125 8.945 1 28.81 180 PRO A C 1
ATOM 1429 O O . PRO A 1 180 ? -36.75 69.688 8.367 1 28.81 180 PRO A O 1
ATOM 1432 N N . GLY A 1 181 ? -34.75 69.75 8.367 1 24.53 181 GLY A N 1
ATOM 1433 C CA . GLY A 1 181 ? -34.75 69.875 6.918 1 24.53 181 GLY A CA 1
ATOM 1434 C C . GLY A 1 181 ? -35.312 68.625 6.211 1 24.53 181 GLY A C 1
ATOM 1435 O O . GLY A 1 181 ? -35.438 67.562 6.816 1 24.53 181 GLY A O 1
ATOM 1436 N N . GLU A 1 182 ? -35.531 68.875 4.863 1 28.38 182 GLU A N 1
ATOM 1437 C CA . GLU A 1 182 ? -36.375 68.5 3.748 1 28.38 182 GLU A CA 1
ATOM 1438 C C . GLU A 1 182 ? -36.094 67.062 3.262 1 28.38 182 GLU A C 1
ATOM 1440 O O . GLU A 1 182 ? -37.031 66.312 2.975 1 28.38 182 GLU A O 1
ATOM 1445 N N . SER A 1 183 ? -34.844 66.625 2.895 1 24.27 183 SER A N 1
ATOM 1446 C CA . SER A 1 183 ? -34.875 66.375 1.462 1 24.27 183 SER A CA 1
ATOM 1447 C C . SER A 1 183 ? -35.438 65 1.173 1 24.27 183 SER A C 1
ATOM 1449 O O . SER A 1 183 ? -34.75 63.969 1.394 1 24.27 183 SER A O 1
ATOM 1451 N N . LEU A 1 184 ? -36.438 64.5 1.698 1 25.88 184 LEU A N 1
ATOM 1452 C CA . LEU A 1 184 ? -36.594 63.094 1.525 1 25.88 184 LEU A CA 1
ATOM 1453 C C . LEU A 1 184 ? -36.719 62.719 0.05 1 25.88 184 LEU A C 1
ATOM 1455 O O . LEU A 1 184 ? -37.281 61.656 -0.288 1 25.88 184 LEU A O 1
ATOM 1459 N N . ILE A 1 185 ? -36.281 63.625 -0.869 1 28.39 185 ILE A N 1
ATOM 1460 C CA . ILE A 1 185 ? -37 63.406 -2.121 1 28.39 185 ILE A CA 1
ATOM 1461 C C . ILE A 1 185 ? -36.938 61.906 -2.49 1 28.39 185 ILE A C 1
ATOM 1463 O O . ILE A 1 185 ? -36 61.219 -2.158 1 28.39 185 ILE A O 1
ATOM 1467 N N . ASN A 1 186 ? -38.062 61.5 -2.988 1 26.06 186 ASN A N 1
ATOM 1468 C CA . ASN A 1 186 ? -38.75 60.344 -3.506 1 26.06 186 ASN A CA 1
ATOM 1469 C C . ASN A 1 186 ? -38.094 59.781 -4.766 1 26.06 186 ASN A C 1
ATOM 1471 O O . ASN A 1 186 ? -38.125 60.438 -5.82 1 26.06 186 ASN A O 1
ATOM 1475 N N . PRO A 1 187 ? -36.812 59.344 -4.617 1 25.23 187 PRO A N 1
ATOM 1476 C CA . PRO A 1 187 ? -36.219 58.969 -5.902 1 25.23 187 PRO A CA 1
ATOM 1477 C C . PRO A 1 187 ? -37.219 58.281 -6.824 1 25.23 187 PRO A C 1
ATOM 1479 O O . PRO A 1 187 ? -38.25 57.75 -6.359 1 25.23 187 PRO A O 1
ATOM 1482 N N . GLY A 1 188 ? -37.094 58.5 -8.094 1 23.23 188 GLY A N 1
ATOM 1483 C CA . GLY A 1 188 ? -37.219 58.406 -9.539 1 23.23 188 GLY A CA 1
ATOM 1484 C C . GLY A 1 188 ? -37.344 56.969 -10.039 1 23.23 188 GLY A C 1
ATOM 1485 O O . GLY A 1 188 ? -36.594 56.094 -9.617 1 23.23 188 GLY A O 1
ATOM 1486 N N . ARG A 1 189 ? -38.594 56.656 -10.336 1 24.38 189 ARG A N 1
ATOM 1487 C CA . ARG A 1 189 ? -39.281 55.625 -11.086 1 24.38 189 ARG A CA 1
ATOM 1488 C C . ARG A 1 189 ? -38.344 55 -12.117 1 24.38 189 ARG A C 1
ATOM 1490 O O . ARG A 1 189 ? -37.312 55.562 -12.453 1 24.38 189 ARG A O 1
ATOM 1497 N N . LYS A 1 190 ? -38.906 54.844 -13.312 1 25.56 190 LYS A N 1
ATOM 1498 C CA . LYS A 1 190 ? -39.188 53.688 -14.141 1 25.56 190 LYS A CA 1
ATOM 1499 C C . LYS A 1 190 ? -38.031 53.375 -15.07 1 25.56 190 LYS A C 1
ATOM 1501 O O . LYS A 1 190 ? -37.188 54.25 -15.328 1 25.56 190 LYS A O 1
ATOM 1506 N N . ARG A 1 191 ? -38.219 52.219 -15.898 1 27.47 191 ARG A N 1
ATOM 1507 C CA . ARG A 1 191 ? -37.594 51.094 -16.609 1 27.47 191 ARG A CA 1
ATOM 1508 C C . ARG A 1 191 ? -36.906 51.594 -17.875 1 27.47 191 ARG A C 1
ATOM 1510 O O . ARG A 1 191 ? -37.375 52.531 -18.516 1 27.47 191 ARG A O 1
ATOM 1517 N N . THR A 1 192 ? -35.719 51.156 -17.922 1 29.59 192 THR A N 1
ATOM 1518 C CA . THR A 1 192 ? -34.656 51.188 -18.938 1 29.59 192 THR A CA 1
ATOM 1519 C C . THR A 1 192 ? -35.219 50.812 -20.297 1 29.59 192 THR A C 1
ATOM 1521 O O . THR A 1 192 ? -34.625 50.031 -21.031 1 29.59 192 THR A O 1
ATOM 1524 N N . LYS A 1 193 ? -36.531 51.281 -20.5 1 24.73 193 LYS A N 1
ATOM 1525 C CA . LYS A 1 193 ? -36.875 50.5 -21.672 1 24.73 193 LYS A CA 1
ATOM 1526 C C . LYS A 1 193 ? -35.812 50.562 -22.75 1 24.73 193 LYS A C 1
ATOM 1528 O O . LYS A 1 193 ? -35.281 49.562 -23.188 1 24.73 193 LYS A O 1
ATOM 1533 N N . ALA A 1 194 ? -36.188 51.219 -23.906 1 30.42 194 ALA A N 1
ATOM 1534 C CA . ALA A 1 194 ? -36.312 50.75 -25.281 1 30.42 194 ALA A CA 1
ATOM 1535 C C . ALA A 1 194 ? -35 51 -26.047 1 30.42 194 ALA A C 1
ATOM 1537 O O . ALA A 1 194 ? -34.344 52.031 -25.844 1 30.42 194 ALA A O 1
ATOM 1538 N N . PRO A 1 195 ? -34.344 50 -26.594 1 31.84 195 PRO A N 1
ATOM 1539 C CA . PRO A 1 195 ? -33.125 49.812 -27.391 1 31.84 195 PRO A CA 1
ATOM 1540 C C . PRO A 1 195 ? -33 50.906 -28.469 1 31.84 195 PRO A C 1
ATOM 1542 O O . PRO A 1 195 ? -34 51.312 -29.047 1 31.84 195 PRO A O 1
ATOM 1545 N N . THR A 1 196 ? -32.125 51.812 -28.328 1 26.48 196 THR A N 1
ATOM 1546 C CA . THR A 1 196 ? -31.703 52.969 -29.125 1 26.48 196 THR A CA 1
ATOM 1547 C C . THR A 1 196 ? -31.531 52.562 -30.594 1 26.48 196 THR A C 1
ATOM 1549 O O . THR A 1 196 ? -30.906 51.531 -30.891 1 26.48 196 THR A O 1
ATOM 1552 N N . GLY A 1 197 ? -32.25 53.125 -31.453 1 26.2 197 GLY A N 1
ATOM 1553 C CA . GLY A 1 197 ? -32.594 53.281 -32.875 1 26.2 197 GLY A CA 1
ATOM 1554 C C . GLY A 1 197 ? -31.359 53.5 -33.75 1 26.2 197 GLY A C 1
ATOM 1555 O O . GLY A 1 197 ? -30.375 54.094 -33.312 1 26.2 197 GLY A O 1
ATOM 1556 N N . VAL A 1 198 ? -31.219 52.75 -34.938 1 35.16 198 VAL A N 1
ATOM 1557 C CA . VAL A 1 198 ? -30.422 52.281 -36.031 1 35.16 198 VAL A CA 1
ATOM 1558 C C . VAL A 1 198 ? -30.094 53.438 -36.969 1 35.16 198 VAL A C 1
ATOM 1560 O O . VAL A 1 198 ? -30.984 53.969 -37.625 1 35.16 198 VAL A O 1
ATOM 1563 N N . SER A 1 199 ? -29.734 54.656 -36.719 1 25.92 199 SER A N 1
ATOM 1564 C CA . SER A 1 199 ? -29.906 55.531 -37.875 1 25.92 199 SER A CA 1
ATOM 1565 C C . SER A 1 199 ? -28.953 55.188 -39 1 25.92 199 SER A C 1
ATOM 1567 O O . SER A 1 199 ? -29.188 55.531 -40.156 1 25.92 199 SER A O 1
ATOM 1569 N N . PHE A 1 200 ? -27.891 54.75 -39.125 1 27.47 200 PHE A N 1
ATOM 1570 C CA . PHE A 1 200 ? -26.969 55.562 -39.906 1 27.47 200 PHE A CA 1
ATOM 1571 C C . PHE A 1 200 ? -27.391 55.594 -41.375 1 27.47 200 PHE A C 1
ATOM 1573 O O . PHE A 1 200 ? -27.453 56.656 -41.969 1 27.47 200 PHE A O 1
ATOM 1580 N N . GLU A 1 201 ? -27.141 54.625 -42.188 1 31.7 201 GLU A N 1
ATOM 1581 C CA . GLU A 1 201 ? -26.688 54.938 -43.531 1 31.7 201 GLU A CA 1
ATOM 1582 C C . GLU A 1 201 ? -27.875 55.062 -44.5 1 31.7 201 GLU A C 1
ATOM 1584 O O . GLU A 1 201 ? -27.734 55.625 -45.562 1 31.7 201 GLU A O 1
ATOM 1589 N N . GLU A 1 202 ? -29.156 55.469 -44.562 1 28.66 202 GLU A N 1
ATOM 1590 C CA . GLU A 1 202 ? -29.594 55.156 -45.938 1 28.66 202 GLU A CA 1
ATOM 1591 C C . GLU A 1 202 ? -28.75 55.938 -46.938 1 28.66 202 GLU A C 1
ATOM 1593 O O . GLU A 1 202 ? -28.281 57.031 -46.656 1 28.66 202 GLU A O 1
ATOM 1598 N N . ASN A 1 203 ? -28.438 55.031 -48.25 1 29.5 203 ASN A N 1
ATOM 1599 C CA . ASN A 1 203 ? -28.062 54.938 -49.656 1 29.5 203 ASN A CA 1
ATOM 1600 C C . ASN A 1 203 ? -28.844 55.906 -50.531 1 29.5 203 ASN A C 1
ATOM 1602 O O . ASN A 1 203 ? -30.062 55.875 -50.562 1 29.5 203 ASN A O 1
ATOM 1606 N N . SER A 1 204 ? -28.328 57.062 -50.719 1 25.38 204 SER A N 1
ATOM 1607 C CA . SER A 1 204 ? -28.172 57.938 -51.906 1 25.38 204 SER A CA 1
ATOM 1608 C C . SER A 1 204 ? -27.906 57.125 -53.156 1 25.38 204 SER A C 1
ATOM 1610 O O . SER A 1 204 ? -27.094 56.188 -53.156 1 25.38 204 SER A O 1
ATOM 1612 N N . PRO A 1 205 ? -27.969 56.375 -54.281 1 31.61 205 PRO A N 1
ATOM 1613 C CA . PRO A 1 205 ? -28.641 56.969 -55.438 1 31.61 205 PRO A CA 1
ATOM 1614 C C . PRO A 1 205 ? -30.156 57 -55.281 1 31.61 205 PRO A C 1
ATOM 1616 O O . PRO A 1 205 ? -30.719 56.219 -54.5 1 31.61 205 PRO A O 1
ATOM 1619 N N . MET B 1 1 ? -43.094 1.236 -10.32 1 27.62 1 MET B N 1
ATOM 1620 C CA . MET B 1 1 ? -42.594 1.693 -9.039 1 27.62 1 MET B CA 1
ATOM 1621 C C . MET B 1 1 ? -41.219 1.078 -8.758 1 27.62 1 MET B C 1
ATOM 1623 O O . MET B 1 1 ? -41.125 -0.088 -8.367 1 27.62 1 MET B O 1
ATOM 1627 N N . GLU B 1 2 ? -40.188 1.343 -9.727 1 30.39 2 GLU B N 1
ATOM 1628 C CA . GLU B 1 2 ? -38.844 0.776 -9.82 1 30.39 2 GLU B CA 1
ATOM 1629 C C . GLU B 1 2 ? -38.062 1.013 -8.539 1 30.39 2 GLU B C 1
ATOM 1631 O O . GLU B 1 2 ? -37.938 2.15 -8.086 1 30.39 2 GLU B O 1
ATOM 1636 N N . SER B 1 3 ? -38.156 0.064 -7.605 1 32.69 3 SER B N 1
ATOM 1637 C CA . SER B 1 3 ? -37.469 0.055 -6.316 1 32.69 3 SER B CA 1
ATOM 1638 C C . SER B 1 3 ? -36.031 0.5 -6.465 1 32.69 3 SER B C 1
ATOM 1640 O O . SER B 1 3 ? -35.281 -0.073 -7.254 1 32.69 3 SER B O 1
ATOM 1642 N N . ASP B 1 4 ? -35.719 1.798 -6.344 1 32.31 4 ASP B N 1
ATOM 1643 C CA . ASP B 1 4 ? -34.438 2.486 -6.195 1 32.31 4 ASP B CA 1
ATOM 1644 C C . ASP B 1 4 ? -33.5 1.718 -5.262 1 32.31 4 ASP B C 1
ATOM 1646 O O . ASP B 1 4 ? -33.531 1.904 -4.043 1 32.31 4 ASP B O 1
ATOM 1650 N N . LYS B 1 5 ? -33.312 0.435 -5.586 1 34.09 5 LYS B N 1
ATOM 1651 C CA . LYS B 1 5 ? -32.375 -0.341 -4.801 1 34.09 5 LYS B CA 1
ATOM 1652 C C . LYS B 1 5 ? -31.031 0.374 -4.699 1 34.09 5 LYS B C 1
ATOM 1654 O O . LYS B 1 5 ? -30.312 0.515 -5.699 1 34.09 5 LYS B O 1
ATOM 1659 N N . SER B 1 6 ? -30.844 1.502 -3.9 1 32.97 6 SER B N 1
ATOM 1660 C CA . SER B 1 6 ? -29.578 2.119 -3.477 1 32.97 6 SER B CA 1
ATOM 1661 C C . SER B 1 6 ? -28.438 1.118 -3.512 1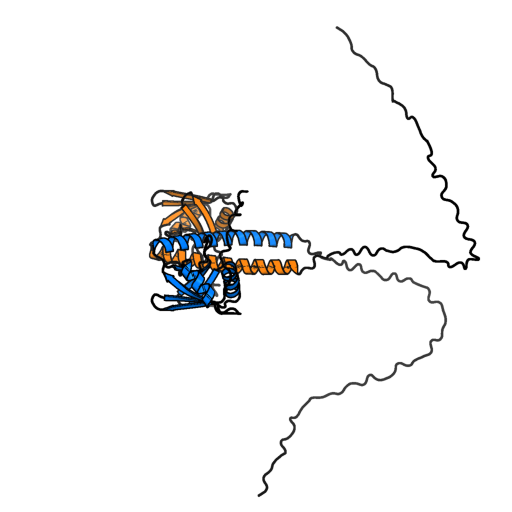 32.97 6 SER B C 1
ATOM 1663 O O . SER B 1 6 ? -28.578 -0.023 -3.07 1 32.97 6 SER B O 1
ATOM 1665 N N . LEU B 1 7 ? -27.719 1.16 -4.645 1 35.62 7 LEU B N 1
ATOM 1666 C CA . LEU B 1 7 ? -26.516 0.343 -4.703 1 35.62 7 LEU B CA 1
ATOM 1667 C C . LEU B 1 7 ? -25.938 0.133 -3.307 1 35.62 7 LEU B C 1
ATOM 1669 O O . LEU B 1 7 ? -25.875 1.069 -2.508 1 35.62 7 LEU B O 1
ATOM 1673 N N . PRO B 1 8 ? -26.078 -0.969 -2.764 1 39.78 8 PRO B N 1
ATOM 1674 C CA . PRO B 1 8 ? -25.594 -1.159 -1.391 1 39.78 8 PRO B CA 1
ATOM 1675 C C . PRO B 1 8 ? -24.375 -0.317 -1.069 1 39.78 8 PRO B C 1
ATOM 1677 O O . PRO B 1 8 ? -23.562 -0.04 -1.957 1 39.78 8 PRO B O 1
ATOM 1680 N N . ALA B 1 9 ? -24.328 0.709 -0.279 1 41.88 9 ALA B N 1
ATOM 1681 C CA . ALA B 1 9 ? -23.219 1.478 0.276 1 41.88 9 ALA B CA 1
ATOM 1682 C C . ALA B 1 9 ? -21.891 0.716 0.138 1 41.88 9 ALA B C 1
ATOM 1684 O O . ALA B 1 9 ? -21.844 -0.496 0.365 1 41.88 9 ALA B O 1
ATOM 1685 N N . GLU B 1 10 ? -21.141 0.982 -0.963 1 51.19 10 GLU B N 1
ATOM 1686 C CA . GLU B 1 10 ? -19.828 0.381 -1.129 1 51.19 10 GLU B CA 1
ATOM 1687 C C . GLU B 1 10 ? -19.234 -0.032 0.215 1 51.19 10 GLU B C 1
ATOM 1689 O O . GLU B 1 10 ? -18.938 0.82 1.056 1 51.19 10 GLU B O 1
ATOM 1694 N N . ARG B 1 11 ? -19.734 -1.141 0.779 1 59.31 11 ARG B N 1
ATOM 1695 C CA . ARG B 1 11 ? -19.375 -1.646 2.102 1 59.31 11 ARG B CA 1
ATOM 1696 C C . ARG B 1 11 ? -17.875 -1.577 2.326 1 59.31 11 ARG B C 1
ATOM 1698 O O . ARG B 1 11 ? -17.094 -1.681 1.378 1 59.31 11 ARG B O 1
ATOM 1705 N N . CYS B 1 12 ? -17.406 -0.933 3.471 1 64.94 12 CYS B N 1
ATOM 1706 C CA . CYS B 1 12 ? -16.062 -0.662 3.979 1 64.94 12 CYS B CA 1
ATOM 1707 C C . CYS B 1 12 ? -15.234 -1.941 4.047 1 64.94 12 CYS B C 1
ATOM 1709 O O . CYS B 1 12 ? -15.766 -3.01 4.355 1 64.94 12 CYS B O 1
ATOM 1711 N N . LEU B 1 13 ? -14.117 -2.033 3.402 1 83.88 13 LEU B N 1
ATOM 1712 C CA . LEU B 1 13 ? -13.086 -3.059 3.531 1 83.88 13 LEU B CA 1
ATOM 1713 C C . LEU B 1 13 ? -12.461 -3.023 4.918 1 83.88 13 LEU B C 1
ATOM 1715 O O . LEU B 1 13 ? -11.734 -2.082 5.254 1 83.88 13 LEU B O 1
ATOM 1719 N N . ASP B 1 14 ? -12.906 -3.99 5.934 1 93.44 14 ASP B N 1
ATOM 1720 C CA . ASP B 1 14 ? -12.195 -4.203 7.191 1 93.44 14 ASP B CA 1
ATOM 1721 C C . ASP B 1 14 ? -11 -5.133 6.996 1 93.44 14 ASP B C 1
ATOM 1723 O O . ASP B 1 14 ? -11.102 -6.145 6.297 1 93.44 14 ASP B O 1
ATOM 1727 N N . ILE B 1 15 ? -9.93 -4.773 7.594 1 97.5 15 ILE B N 1
ATOM 1728 C CA . ILE B 1 15 ? -8.734 -5.574 7.352 1 97.5 15 ILE B CA 1
ATOM 1729 C C . ILE B 1 15 ? -8.039 -5.875 8.68 1 97.5 15 ILE B C 1
ATOM 1731 O O . ILE B 1 15 ? -8.188 -5.129 9.648 1 97.5 15 ILE B O 1
ATOM 1735 N N . TYR B 1 16 ? -7.336 -6.957 8.789 1 97.88 16 TYR B N 1
ATOM 1736 C CA . TYR B 1 16 ? -6.473 -7.371 9.891 1 97.88 16 TYR B CA 1
ATOM 1737 C C . TYR B 1 16 ? -5.258 -8.133 9.367 1 97.88 16 TYR B C 1
ATOM 1739 O O . TYR B 1 16 ? -5.379 -8.977 8.477 1 97.88 16 TYR B O 1
ATOM 1747 N N . ILE B 1 17 ? -4.109 -7.793 9.797 1 98.38 17 ILE B N 1
ATOM 1748 C CA . ILE B 1 17 ? -2.867 -8.438 9.375 1 98.38 17 ILE B CA 1
ATOM 1749 C C . ILE B 1 17 ? -2.434 -9.461 10.422 1 98.38 17 ILE B C 1
ATOM 1751 O O . ILE B 1 17 ? -2.369 -9.148 11.617 1 98.38 17 ILE B O 1
ATOM 1755 N N . ILE B 1 18 ? -2.205 -10.656 9.969 1 97.62 18 ILE B N 1
ATOM 1756 C CA . ILE B 1 18 ? -1.709 -11.719 10.836 1 97.62 18 ILE B CA 1
ATOM 1757 C C . ILE B 1 18 ? -0.283 -12.086 10.43 1 97.62 18 ILE B C 1
ATOM 1759 O O . ILE B 1 18 ? -0.024 -12.414 9.266 1 97.62 18 ILE B O 1
ATOM 1763 N N . SER B 1 19 ? 0.639 -12.023 11.344 1 95.5 19 SER B N 1
ATOM 1764 C CA . SER B 1 19 ? 2.02 -12.43 11.109 1 95.5 19 SER B CA 1
ATOM 1765 C C . SER B 1 19 ? 2.326 -13.758 11.797 1 95.5 19 SER B C 1
ATOM 1767 O O . SER B 1 19 ? 2.225 -13.875 13.016 1 95.5 19 SER B O 1
ATOM 1769 N N . GLN B 1 20 ? 2.473 -14.797 11.125 1 90.31 20 GLN B N 1
ATOM 1770 C CA . GLN B 1 20 ? 2.926 -16.109 11.555 1 90.31 20 GLN B CA 1
ATOM 1771 C C . GLN B 1 20 ? 4.25 -16.484 10.891 1 90.31 20 GLN B C 1
ATOM 1773 O O . GLN B 1 20 ? 4.266 -17.016 9.781 1 90.31 20 GLN B O 1
ATOM 1778 N N . SER B 1 21 ? 5.379 -16.141 11.453 1 86 21 SER B N 1
ATOM 1779 C CA . SER B 1 21 ? 6.695 -16.312 10.852 1 86 21 SER B CA 1
ATOM 1780 C C . SER B 1 21 ? 6.855 -17.703 10.258 1 86 21 SER B C 1
ATOM 1782 O O . SER B 1 21 ? 6.539 -18.703 10.914 1 86 21 SER B O 1
ATOM 1784 N N . PRO B 1 22 ? 7.137 -17.703 9.055 1 89.06 22 PRO B N 1
ATOM 1785 C CA . PRO B 1 22 ? 7.652 -16.625 8.203 1 89.06 22 PRO B CA 1
ATOM 1786 C C . PRO B 1 22 ? 6.582 -16.031 7.297 1 89.06 22 PRO B C 1
ATOM 1788 O O . PRO B 1 22 ? 6.887 -15.188 6.449 1 89.06 22 PRO B O 1
ATOM 1791 N N . HIS B 1 23 ? 5.352 -16.375 7.453 1 92.5 23 HIS B N 1
ATOM 1792 C CA . HIS B 1 23 ? 4.285 -15.961 6.547 1 92.5 23 HIS B CA 1
ATOM 1793 C C . HIS B 1 23 ? 3.471 -14.812 7.137 1 92.5 23 HIS B C 1
ATOM 1795 O O . HIS B 1 23 ? 3.426 -14.641 8.359 1 92.5 23 HIS B O 1
ATOM 1801 N N . ARG B 1 24 ? 2.943 -14.008 6.309 1 96.19 24 ARG B N 1
ATOM 1802 C CA . ARG B 1 24 ? 1.963 -12.977 6.637 1 96.19 24 ARG B CA 1
ATOM 1803 C C . ARG B 1 24 ? 0.668 -13.188 5.859 1 96.19 24 ARG B C 1
ATOM 1805 O O . ARG B 1 24 ? 0.696 -13.578 4.691 1 96.19 24 ARG B O 1
ATOM 1812 N N . TYR B 1 25 ? -0.378 -12.883 6.543 1 97.56 25 TYR B N 1
ATOM 1813 C CA . TYR B 1 25 ? -1.703 -13.008 5.945 1 97.56 25 TYR B CA 1
ATOM 1814 C C . TYR B 1 25 ? -2.512 -11.734 6.137 1 97.56 25 TYR B C 1
ATOM 1816 O O . TYR B 1 25 ? -2.385 -11.055 7.16 1 97.56 25 TYR B O 1
ATOM 1824 N N . LEU B 1 26 ? -3.188 -11.445 5.16 1 97.88 26 LEU B N 1
ATOM 1825 C CA . LEU B 1 26 ? -4.176 -10.375 5.223 1 97.88 26 LEU B CA 1
ATOM 1826 C C . LEU B 1 26 ? -5.59 -10.945 5.312 1 97.88 26 LEU B C 1
ATOM 1828 O O . LEU B 1 26 ? -6.012 -11.711 4.438 1 97.88 26 LEU B O 1
ATOM 1832 N N . CYS B 1 27 ? -6.316 -10.648 6.422 1 97.88 27 CYS B N 1
ATOM 1833 C CA . CYS B 1 27 ? -7.738 -10.945 6.578 1 97.88 27 CYS B CA 1
ATOM 1834 C C . CYS B 1 27 ? -8.586 -9.727 6.227 1 97.88 27 CYS B C 1
ATOM 1836 O O . CYS B 1 27 ? -8.297 -8.617 6.664 1 97.88 27 CYS B O 1
ATOM 1838 N N . TYR B 1 28 ? -9.578 -9.984 5.41 1 96.75 28 TYR B N 1
ATOM 1839 C CA . TYR B 1 28 ? -10.383 -8.828 5.02 1 96.75 28 TYR B CA 1
ATOM 1840 C C . TYR B 1 28 ? -11.789 -9.258 4.629 1 96.75 28 TYR B C 1
ATOM 1842 O O . TYR B 1 28 ? -12.016 -10.406 4.242 1 96.75 28 TYR B O 1
ATOM 1850 N N . THR B 1 29 ? -12.766 -8.328 4.836 1 95.06 29 THR B N 1
ATOM 1851 C CA . THR B 1 29 ? -14.125 -8.523 4.34 1 95.06 29 THR B CA 1
ATOM 1852 C C . THR B 1 29 ? -14.242 -8.07 2.887 1 95.06 29 THR B C 1
ATOM 1854 O O . THR B 1 29 ? -13.812 -6.969 2.541 1 95.06 29 THR B O 1
ATOM 1857 N N . SER B 1 30 ? -14.664 -8.969 1.988 1 86.88 30 SER B N 1
ATOM 1858 C CA . SER B 1 30 ? -14.758 -8.656 0.565 1 86.88 30 SER B CA 1
ATOM 1859 C C . SER B 1 30 ? -15.805 -7.578 0.302 1 86.88 30 SER B C 1
ATOM 1861 O O . SER B 1 30 ? -16.953 -7.688 0.744 1 86.88 30 SER B O 1
ATOM 1863 N N . PRO B 1 31 ? -15.234 -6.602 -0.492 1 73.12 31 PRO B N 1
ATOM 1864 C CA . PRO B 1 31 ? -16.172 -5.527 -0.825 1 73.12 31 PRO B CA 1
ATOM 1865 C C . PRO B 1 31 ? -17.172 -5.93 -1.911 1 73.12 31 PRO B C 1
ATOM 1867 O O . PRO B 1 31 ? -16.875 -6.801 -2.732 1 73.12 31 PRO B O 1
ATOM 1870 N N . GLY B 1 32 ? -18.344 -5.363 -1.998 1 66.81 32 GLY B N 1
ATOM 1871 C CA . GLY B 1 32 ? -19.266 -5.469 -3.119 1 66.81 32 GLY B CA 1
ATOM 1872 C C . GLY B 1 32 ? -20.062 -6.758 -3.119 1 66.81 32 GLY B C 1
ATOM 1873 O O . GLY B 1 32 ? -20.875 -6.992 -4.016 1 66.81 32 GLY B O 1
ATOM 1874 N N . SER B 1 33 ? -19.734 -7.664 -2.301 1 67.69 33 SER B N 1
ATOM 1875 C CA . SER B 1 33 ? -20.484 -8.914 -2.312 1 67.69 33 SER B CA 1
ATOM 1876 C C . SER B 1 33 ? -21.859 -8.75 -1.66 1 67.69 33 SER B C 1
ATOM 1878 O O . SER B 1 33 ? -22.016 -7.953 -0.73 1 67.69 33 SER B O 1
ATOM 1880 N N . HIS B 1 34 ? -22.859 -9.344 -2.248 1 73.31 34 HIS B N 1
ATOM 1881 C CA . HIS B 1 34 ? -24.203 -9.375 -1.668 1 73.31 34 HIS B CA 1
ATOM 1882 C C . HIS B 1 34 ? -24.219 -10.234 -0.405 1 73.31 34 HIS B C 1
ATOM 1884 O O . HIS B 1 34 ? -25.078 -10.039 0.46 1 73.31 34 HIS B O 1
ATOM 1890 N N . THR B 1 35 ? -23.375 -11.148 -0.315 1 82.94 35 THR B N 1
ATOM 1891 C CA . THR B 1 35 ? -23.25 -12.023 0.849 1 82.94 35 THR B CA 1
ATOM 1892 C C . THR B 1 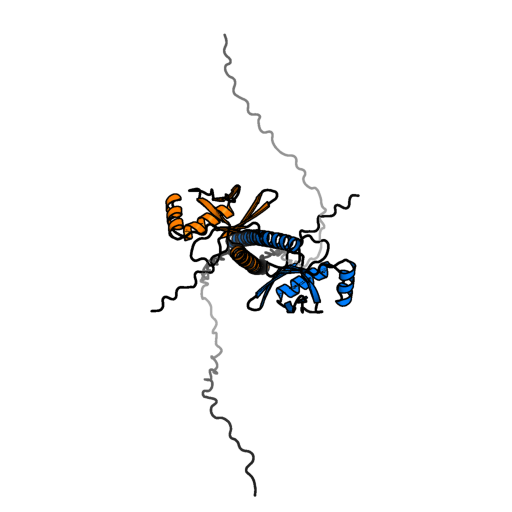35 ? -21.953 -11.75 1.604 1 82.94 35 THR B C 1
ATOM 1894 O O . THR B 1 35 ? -21 -11.227 1.033 1 82.94 35 THR B O 1
ATOM 1897 N N . PHE B 1 36 ? -22.156 -11.961 2.879 1 91.12 36 PHE B N 1
ATOM 1898 C CA . PHE B 1 36 ? -20.969 -11.82 3.703 1 91.12 36 PHE B CA 1
ATOM 1899 C C . PHE B 1 36 ? -19.844 -12.727 3.195 1 91.12 36 PHE B C 1
ATOM 1901 O O . PHE B 1 36 ? -20.062 -13.906 2.936 1 91.12 36 PHE B O 1
ATOM 1908 N N . ASP B 1 37 ? -18.672 -12.164 3.051 1 94.19 37 ASP B N 1
ATOM 1909 C CA . ASP B 1 37 ? -17.516 -12.922 2.592 1 94.19 37 ASP B CA 1
ATOM 1910 C C . ASP B 1 37 ? -16.25 -12.469 3.307 1 94.19 37 ASP B C 1
ATOM 1912 O O . ASP B 1 37 ? -15.836 -11.312 3.174 1 94.19 37 ASP B O 1
ATOM 1916 N N . LEU B 1 38 ? -15.703 -13.367 4.125 1 96.06 38 LEU B N 1
ATOM 1917 C CA . LEU B 1 38 ? -14.445 -13.164 4.824 1 96.06 38 LEU B CA 1
ATOM 1918 C C . LEU B 1 38 ? -13.305 -13.883 4.105 1 96.06 38 LEU B C 1
ATOM 1920 O O . LEU B 1 38 ? -13.406 -15.07 3.797 1 96.06 38 LEU B O 1
ATOM 1924 N N . CYS B 1 39 ? -12.25 -13.148 3.875 1 96.5 39 CYS B N 1
ATOM 1925 C CA . CYS B 1 39 ? -11.156 -13.68 3.068 1 96.5 39 CYS B CA 1
ATOM 1926 C C . CYS B 1 39 ? -9.836 -13.594 3.814 1 96.5 39 CYS B C 1
ATOM 1928 O O . CYS B 1 39 ? -9.656 -12.727 4.672 1 96.5 39 CYS B O 1
ATOM 1930 N N . VAL B 1 40 ? -8.961 -14.516 3.518 1 97.31 40 VAL B N 1
ATOM 1931 C CA . VAL B 1 40 ? -7.562 -14.508 3.941 1 97.31 40 VAL B CA 1
ATOM 1932 C C . VAL B 1 40 ? -6.652 -14.688 2.729 1 97.31 40 VAL B C 1
ATOM 1934 O O . VAL B 1 40 ? -6.93 -15.516 1.855 1 97.31 40 VAL B O 1
ATOM 1937 N N . THR B 1 41 ? -5.625 -13.922 2.668 1 96.88 41 THR B N 1
ATOM 1938 C CA . THR B 1 41 ? -4.711 -14.047 1.538 1 96.88 41 THR B CA 1
ATOM 1939 C C . THR B 1 41 ? -3.268 -13.844 1.986 1 96.88 41 THR B C 1
ATOM 1941 O O . THR B 1 41 ? -2.994 -13.031 2.875 1 96.88 41 THR B O 1
ATOM 1944 N N . ASN B 1 42 ? -2.4 -14.672 1.398 1 95.38 42 ASN B N 1
ATOM 1945 C CA . ASN B 1 42 ? -0.966 -14.414 1.471 1 95.38 42 ASN B CA 1
ATOM 1946 C C . ASN B 1 42 ? -0.476 -13.641 0.246 1 95.38 42 ASN B C 1
ATOM 1948 O O . ASN B 1 42 ? 0.728 -13.578 -0.011 1 95.38 42 ASN B O 1
ATOM 1952 N N . VAL B 1 43 ? -1.374 -13.148 -0.583 1 96.25 43 VAL B N 1
ATOM 1953 C CA . VAL B 1 43 ? -1.186 -12.336 -1.78 1 96.25 43 VAL B CA 1
ATOM 1954 C C . VAL B 1 43 ? -0.782 -13.227 -2.951 1 96.25 43 VAL B C 1
ATOM 1956 O O . VAL B 1 43 ? -0.28 -12.742 -3.967 1 96.25 43 VAL B O 1
ATOM 1959 N N . VAL B 1 44 ? -0.769 -14.492 -2.854 1 93.5 44 VAL B N 1
ATOM 1960 C CA . VAL B 1 44 ? -0.632 -15.492 -3.908 1 93.5 44 VAL B CA 1
ATOM 1961 C C . VAL B 1 44 ? -1.905 -16.328 -3.996 1 93.5 44 VAL B C 1
ATOM 1963 O O . VAL B 1 44 ? -2.502 -16.453 -5.066 1 93.5 44 VAL B O 1
ATOM 1966 N N . ASP B 1 45 ? -2.32 -16.906 -2.904 1 94.69 45 ASP B N 1
ATOM 1967 C CA . ASP B 1 45 ? -3.559 -17.656 -2.756 1 94.69 45 ASP B CA 1
ATOM 1968 C C . ASP B 1 45 ? -4.594 -16.859 -1.961 1 94.69 45 ASP B C 1
ATOM 1970 O O . ASP B 1 45 ? -4.246 -15.945 -1.225 1 94.69 45 ASP B O 1
ATOM 1974 N N . VAL B 1 46 ? -5.77 -17.109 -2.217 1 96.25 46 VAL B N 1
ATOM 1975 C CA . VAL B 1 46 ? -6.875 -16.516 -1.463 1 96.25 46 VAL B CA 1
ATOM 1976 C C . VAL B 1 46 ? -7.789 -17.609 -0.938 1 96.25 46 VAL B C 1
ATOM 1978 O O . VAL B 1 46 ? -8.133 -18.547 -1.67 1 96.25 46 VAL B O 1
ATOM 1981 N N . TRP B 1 47 ? -8.109 -17.609 0.376 1 96.69 47 TRP B N 1
ATOM 1982 C CA . TRP B 1 47 ? -9.133 -18.438 1.013 1 96.69 47 TRP B CA 1
ATOM 1983 C C . TRP B 1 47 ? -10.352 -17.609 1.378 1 96.69 47 TRP B C 1
ATOM 1985 O O . TRP B 1 47 ? -10.227 -16.469 1.834 1 96.69 47 TRP B O 1
ATOM 1995 N N . SER B 1 48 ? -11.469 -18.109 1.154 1 95.69 48 SER B N 1
ATOM 1996 C CA . SER B 1 48 ? -12.711 -17.375 1.355 1 95.69 48 SER B CA 1
ATOM 1997 C C . SER B 1 48 ? -13.773 -18.25 2.01 1 95.69 48 SER B C 1
ATOM 1999 O O . SER B 1 48 ? -13.742 -19.469 1.87 1 95.69 48 SER B O 1
ATOM 2001 N N . THR B 1 49 ? -14.695 -17.625 2.809 1 95.31 49 THR B N 1
ATOM 2002 C CA . THR B 1 49 ? -15.836 -18.375 3.35 1 95.31 49 THR B CA 1
ATOM 2003 C C . THR B 1 49 ? -16.688 -18.938 2.227 1 95.31 49 THR B C 1
ATOM 2005 O O . THR B 1 49 ? -17.219 -20.047 2.34 1 95.31 49 THR B O 1
ATOM 2008 N N . GLY B 1 50 ? -16.812 -18.203 1.085 1 91.94 50 GLY B N 1
ATOM 2009 C CA . GLY B 1 50 ? -17.594 -18.672 -0.053 1 91.94 50 GLY B CA 1
ATOM 2010 C C . GLY B 1 50 ? -18.938 -19.234 0.335 1 91.94 50 GLY B C 1
ATOM 2011 O O . GLY B 1 50 ? -19.375 -20.266 -0.201 1 91.94 50 GLY B O 1
ATOM 2012 N N . PHE B 1 51 ? -19.656 -18.641 1.161 1 92.5 51 PHE B N 1
ATOM 2013 C CA . PHE B 1 51 ? -20.938 -19.172 1.638 1 92.5 51 PHE B CA 1
ATOM 2014 C C . PHE B 1 51 ? -21.938 -19.25 0.502 1 92.5 51 PHE B C 1
ATOM 2016 O O . PHE B 1 51 ? -22.156 -18.281 -0.214 1 92.5 51 PHE B O 1
ATOM 2023 N N . THR B 1 52 ? -22.422 -20.422 0.381 1 91.56 52 THR B N 1
ATOM 2024 C CA . THR B 1 52 ? -23.734 -20.469 -0.242 1 91.56 52 THR B CA 1
ATOM 2025 C C . THR B 1 52 ? -24.812 -19.984 0.721 1 91.56 52 THR B C 1
ATOM 2027 O O . THR B 1 52 ? -24.547 -19.812 1.913 1 91.56 52 THR B O 1
ATOM 2030 N N . GLN B 1 53 ? -25.938 -19.781 0.185 1 90.88 53 GLN B N 1
ATOM 2031 C CA . GLN B 1 53 ? -27.031 -19.359 1.055 1 90.88 53 GLN B CA 1
ATOM 2032 C C . GLN B 1 53 ? -27.297 -20.391 2.148 1 90.88 53 GLN B C 1
ATOM 2034 O O . GLN B 1 53 ? -27.516 -20.031 3.307 1 90.88 53 GLN B O 1
ATOM 2039 N N . GLU B 1 54 ? -27.359 -21.547 1.787 1 93.88 54 GLU B N 1
ATOM 2040 C CA . GLU B 1 54 ? -27.594 -22.625 2.748 1 93.88 54 GLU B CA 1
ATOM 2041 C C . GLU B 1 54 ? -26.516 -22.656 3.82 1 93.88 54 GLU B C 1
ATOM 2043 O O . GLU B 1 54 ? -26.812 -22.734 5.012 1 93.88 54 GLU B O 1
ATOM 2048 N N . LYS B 1 55 ? -25.25 -22.578 3.447 1 93.62 55 LYS B N 1
ATOM 2049 C CA . LYS B 1 55 ? -24.141 -22.625 4.387 1 93.62 55 LYS B CA 1
ATOM 2050 C C . LYS B 1 55 ? -24.109 -21.391 5.285 1 93.62 55 LYS B C 1
ATOM 2052 O O . LYS B 1 55 ? -23.719 -21.469 6.449 1 93.62 55 LYS B O 1
ATOM 2057 N N . LEU B 1 56 ? -24.516 -20.297 4.715 1 93.75 56 LEU B N 1
ATOM 2058 C CA . LEU B 1 56 ? -24.609 -19.078 5.504 1 93.75 56 LEU B CA 1
ATOM 2059 C C . LEU B 1 56 ? -25.641 -19.234 6.625 1 93.75 56 LEU B C 1
ATOM 2061 O O . LEU B 1 56 ? -25.375 -18.875 7.773 1 93.75 56 LEU B O 1
ATOM 2065 N N . GLU B 1 57 ? -26.766 -19.703 6.277 1 94.62 57 GLU B N 1
ATOM 2066 C CA . GLU B 1 57 ? -27.812 -19.906 7.273 1 94.62 57 GLU B CA 1
ATOM 2067 C C . GLU B 1 57 ? -27.391 -20.906 8.344 1 94.62 57 GLU B C 1
ATOM 2069 O O . GLU B 1 57 ? -27.672 -20.719 9.523 1 94.62 57 GLU B O 1
ATOM 2074 N N . GLU B 1 58 ? -26.766 -21.938 7.949 1 96.25 58 GLU B N 1
ATOM 2075 C CA . GLU B 1 58 ? -26.25 -22.906 8.906 1 96.25 58 GLU B CA 1
ATOM 2076 C C . GLU B 1 58 ? -25.234 -22.25 9.852 1 96.25 58 GLU B C 1
ATOM 2078 O O . GLU B 1 58 ? -25.25 -22.5 11.055 1 96.25 58 GLU B O 1
ATOM 2083 N N . HIS B 1 59 ? -24.391 -21.453 9.336 1 96.44 59 HIS B N 1
ATOM 2084 C CA . HIS B 1 59 ? -23.391 -20.766 10.148 1 96.44 59 HIS B CA 1
ATOM 2085 C C . HIS B 1 59 ? -24.031 -19.781 11.109 1 96.44 59 HIS B C 1
ATOM 2087 O O . HIS B 1 59 ? -23.641 -19.688 12.273 1 96.44 59 HIS B O 1
ATOM 2093 N N . LYS B 1 60 ? -24.938 -19.047 10.633 1 95.06 60 LYS B N 1
ATOM 2094 C CA . LYS B 1 60 ? -25.688 -18.141 11.5 1 95.06 60 LYS B CA 1
ATOM 2095 C C . LYS B 1 60 ? -26.266 -18.875 12.703 1 95.06 60 LYS B C 1
ATOM 2097 O O . LYS B 1 60 ? -26.109 -18.438 13.844 1 95.06 60 LYS B O 1
ATOM 2102 N N . SER B 1 61 ? -26.922 -19.906 12.414 1 95.44 61 SER B N 1
ATOM 2103 C CA . SER B 1 61 ? -27.562 -20.672 13.469 1 95.44 61 SER B CA 1
ATOM 2104 C C . SER B 1 61 ? -26.547 -21.234 14.453 1 95.44 61 SER B C 1
ATOM 2106 O O . SER B 1 61 ? -26.75 -21.188 15.664 1 95.44 61 SER B O 1
ATOM 2108 N N . ALA B 1 62 ? -25.484 -21.688 13.984 1 95.19 62 ALA B N 1
ATOM 2109 C CA . ALA B 1 62 ? -24.469 -22.312 14.828 1 95.19 62 ALA B CA 1
ATOM 2110 C C . ALA B 1 62 ? -23.781 -21.297 15.734 1 95.19 62 ALA B C 1
ATOM 2112 O O . ALA B 1 62 ? -23.297 -21.641 16.812 1 95.19 62 ALA B O 1
ATOM 2113 N N . HIS B 1 63 ? -23.781 -20.016 15.328 1 95.69 63 HIS B N 1
ATOM 2114 C CA . HIS B 1 63 ? -23.016 -19.031 16.062 1 95.69 63 HIS B CA 1
ATOM 2115 C C . HIS B 1 63 ? -23.906 -17.938 16.641 1 95.69 63 HIS B C 1
ATOM 2117 O O . HIS B 1 63 ? -23.422 -16.969 17.219 1 95.69 63 HIS B O 1
ATOM 2123 N N . GLY B 1 64 ? -25.172 -18.047 16.469 1 92.5 64 GLY B N 1
ATOM 2124 C CA . GLY B 1 64 ? -26.125 -17.125 17.047 1 92.5 64 GLY B CA 1
ATOM 2125 C C . GLY B 1 64 ? -26.141 -15.766 16.375 1 92.5 64 GLY B C 1
ATOM 2126 O O . GLY B 1 64 ? -26.281 -14.734 17.031 1 92.5 64 GLY B O 1
ATOM 2127 N N . ILE B 1 65 ? -25.844 -15.797 15.07 1 94.5 65 ILE B N 1
ATOM 2128 C CA . ILE B 1 65 ? -25.875 -14.562 14.297 1 94.5 65 ILE B CA 1
ATOM 2129 C C . ILE B 1 65 ? -27.25 -14.398 13.648 1 94.5 65 ILE B C 1
ATOM 2131 O O . ILE B 1 65 ? -27.766 -15.344 13.055 1 94.5 65 ILE B O 1
ATOM 2135 N N . LYS B 1 66 ? -27.812 -13.102 13.719 1 91.94 66 LYS B N 1
ATOM 2136 C CA . LYS B 1 66 ? -29.172 -12.883 13.234 1 91.94 66 LYS B CA 1
ATOM 2137 C C . LYS B 1 66 ? -29.156 -12.203 11.867 1 91.94 66 LYS B C 1
ATOM 2139 O O . LYS B 1 66 ? -29.969 -12.523 11 1 91.94 66 LYS B O 1
ATOM 2144 N N . THR B 1 67 ? -28.203 -11.344 11.68 1 90.31 67 THR B N 1
ATOM 2145 C CA . THR B 1 67 ? -28.203 -10.57 10.445 1 90.31 67 THR B CA 1
ATOM 2146 C C . THR B 1 67 ? -26.812 -10.547 9.82 1 90.31 67 THR B C 1
ATOM 2148 O O . THR B 1 67 ? -25.812 -10.773 10.5 1 90.31 67 THR B O 1
ATOM 2151 N N . THR B 1 68 ? -26.828 -10.242 8.508 1 87.12 68 THR B N 1
ATOM 2152 C CA . THR B 1 68 ? -25.578 -10.086 7.797 1 87.12 68 THR B CA 1
ATOM 2153 C C . THR B 1 68 ? -24.766 -8.93 8.383 1 87.12 68 THR B C 1
ATOM 2155 O O . THR B 1 68 ? -23.531 -9.008 8.461 1 87.12 68 THR B O 1
ATOM 2158 N N . GLU B 1 69 ? -25.406 -7.918 8.742 1 88.19 69 GLU B N 1
ATOM 2159 C CA . GLU B 1 69 ? -24.75 -6.75 9.32 1 88.19 69 GLU B CA 1
ATOM 2160 C C . GLU B 1 69 ? -24.016 -7.109 10.609 1 88.19 69 GLU B C 1
ATOM 2162 O O . GLU B 1 69 ? -22.969 -6.543 10.914 1 88.19 69 GLU B O 1
ATOM 2167 N N . GLU B 1 70 ? -24.562 -7.988 11.359 1 91.69 70 GLU B N 1
ATOM 2168 C CA . GLU B 1 70 ? -23.938 -8.422 12.602 1 91.69 70 GLU B CA 1
ATOM 2169 C C . GLU B 1 70 ? -22.578 -9.086 12.336 1 91.69 70 GLU B C 1
ATOM 2171 O O . GLU B 1 70 ? -21.656 -8.953 13.133 1 91.69 70 GLU B O 1
ATOM 2176 N N . TYR B 1 71 ? -22.484 -9.805 11.203 1 92.81 71 TYR B N 1
ATOM 2177 C CA . TYR B 1 71 ? -21.203 -10.383 10.812 1 92.81 71 TYR B CA 1
ATOM 2178 C C . TYR B 1 71 ? -20.141 -9.297 10.664 1 92.81 71 TYR B C 1
ATOM 2180 O O . TYR B 1 71 ? -19.016 -9.445 11.156 1 92.81 71 TYR B O 1
ATOM 2188 N N . TYR B 1 72 ? -20.516 -8.281 10.023 1 92.06 72 TYR B N 1
ATOM 2189 C CA . TYR B 1 72 ? -19.578 -7.203 9.758 1 92.06 72 TYR B CA 1
ATOM 2190 C C . TYR B 1 72 ? -19.172 -6.5 11.047 1 92.06 72 TYR B C 1
ATOM 2192 O O . TYR B 1 72 ? -17.984 -6.242 11.281 1 92.06 72 TYR B O 1
ATOM 2200 N N . SER B 1 73 ? -20.141 -6.191 11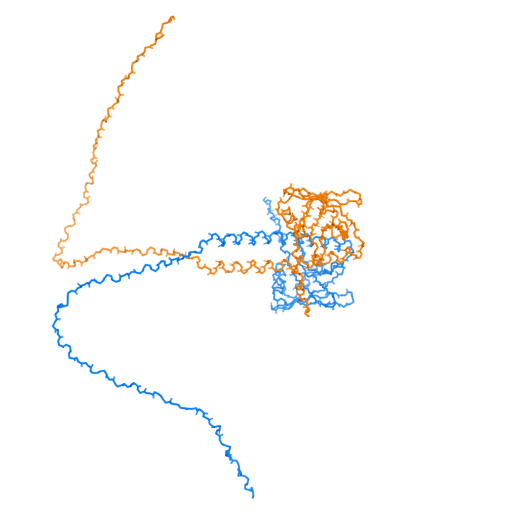.875 1 92 73 SER B N 1
ATOM 2201 C CA . SER B 1 73 ? -19.844 -5.5 13.125 1 92 73 SER B CA 1
ATOM 2202 C C . SER B 1 73 ? -18.969 -6.352 14.031 1 92 73 SER B C 1
ATOM 2204 O O . SER B 1 73 ? -18 -5.852 14.633 1 92 73 SER B O 1
ATOM 2206 N N . ARG B 1 74 ? -19.281 -7.664 14.156 1 94.19 74 ARG B N 1
ATOM 2207 C CA . ARG B 1 74 ? -18.5 -8.562 14.992 1 94.19 74 ARG B CA 1
ATOM 2208 C C . ARG B 1 74 ? -17.078 -8.711 14.445 1 94.19 74 ARG B C 1
ATOM 2210 O O . ARG B 1 74 ? -16.125 -8.812 15.219 1 94.19 74 ARG B O 1
ATOM 2217 N N . THR B 1 75 ? -17.016 -8.734 13.18 1 95.31 75 THR B N 1
ATOM 2218 C CA . THR B 1 75 ? -15.695 -8.82 12.555 1 95.31 75 THR B CA 1
ATOM 2219 C C . THR B 1 75 ? -14.891 -7.555 12.82 1 95.31 75 THR B C 1
ATOM 2221 O O . THR B 1 75 ? -13.719 -7.629 13.211 1 95.31 75 THR B O 1
ATOM 2224 N N . ARG B 1 76 ? -15.484 -6.508 12.625 1 93.44 76 ARG B N 1
ATOM 2225 C CA . ARG B 1 76 ? -14.836 -5.223 12.867 1 93.44 76 ARG B CA 1
ATOM 2226 C C . ARG B 1 76 ? -14.352 -5.121 14.312 1 93.44 76 ARG B C 1
ATOM 2228 O O . ARG B 1 76 ? -13.219 -4.711 14.562 1 93.44 76 ARG B O 1
ATOM 2235 N N . ASP B 1 77 ? -15.18 -5.441 15.242 1 94.25 77 ASP B N 1
ATOM 2236 C CA . ASP B 1 77 ? -14.828 -5.395 16.656 1 94.25 77 ASP B CA 1
ATOM 2237 C C . ASP B 1 77 ? -13.641 -6.305 16.969 1 94.25 77 ASP B C 1
ATOM 2239 O O . ASP B 1 77 ? -12.727 -5.922 17.688 1 94.25 77 ASP B O 1
ATOM 2243 N N . ALA B 1 78 ? -13.695 -7.492 16.438 1 96.62 78 ALA B N 1
ATOM 2244 C CA . ALA B 1 78 ? -12.609 -8.445 16.656 1 96.62 78 ALA B CA 1
ATOM 2245 C C . ALA B 1 78 ? -11.297 -7.926 16.078 1 96.62 78 ALA B C 1
ATOM 2247 O O . ALA B 1 78 ? -10.242 -8.047 16.688 1 96.62 78 ALA B O 1
ATOM 2248 N N . PHE B 1 79 ? -11.344 -7.367 14.891 1 96.25 79 PHE B N 1
ATOM 2249 C CA . PHE B 1 79 ? -10.172 -6.801 14.234 1 96.25 79 PHE B CA 1
ATOM 2250 C C . PHE B 1 79 ? -9.586 -5.664 15.07 1 96.25 79 PHE B C 1
ATOM 2252 O O . PHE B 1 79 ? -8.367 -5.574 15.242 1 96.25 79 PHE B O 1
ATOM 2259 N N . GLN B 1 80 ? -10.43 -4.836 15.578 1 92.81 80 GLN B N 1
ATOM 2260 C CA . GLN B 1 80 ? -9.992 -3.691 16.375 1 92.81 80 GLN B CA 1
ATOM 2261 C C . GLN B 1 80 ? -9.312 -4.141 17.656 1 92.81 80 GLN B C 1
ATOM 2263 O O . GLN B 1 80 ? -8.32 -3.543 18.094 1 92.81 80 GLN B O 1
ATOM 2268 N N . GLU B 1 81 ? -9.797 -5.215 18.25 1 94.38 81 GLU B N 1
ATOM 2269 C CA . GLU B 1 81 ? -9.273 -5.703 19.531 1 94.38 81 GLU B CA 1
ATOM 2270 C C . GLU B 1 81 ? -8.094 -6.645 19.328 1 94.38 81 GLU B C 1
ATOM 2272 O O . GLU B 1 81 ? -7.387 -6.977 20.281 1 94.38 81 GLU B O 1
ATOM 2277 N N . GLY B 1 82 ? -7.953 -7.105 18.062 1 95.69 82 GLY B N 1
ATOM 2278 C CA . GLY B 1 82 ? -6.902 -8.07 17.797 1 95.69 82 GLY B CA 1
ATOM 2279 C C . GLY B 1 82 ? -7.23 -9.469 18.297 1 95.69 82 GLY B C 1
ATOM 2280 O O . GLY B 1 82 ? -6.328 -10.242 18.609 1 95.69 82 GLY B O 1
ATOM 2281 N N . SER B 1 83 ? -8.523 -9.734 18.531 1 96.81 83 SER B N 1
ATOM 2282 C CA . SER B 1 83 ? -8.992 -11.047 18.953 1 96.81 83 SER B CA 1
ATOM 2283 C C . SER B 1 83 ? -9.227 -11.969 17.75 1 96.81 83 SER B C 1
ATOM 2285 O O . SER B 1 83 ? -10.344 -12.445 17.547 1 96.81 83 SER B O 1
ATOM 2287 N N . VAL B 1 84 ? -8.188 -12.211 16.969 1 97.44 84 VAL B N 1
ATOM 2288 C CA . VAL B 1 84 ? -8.227 -12.961 15.719 1 97.44 84 VAL B CA 1
ATOM 2289 C C . VAL B 1 84 ? -7.152 -14.055 15.742 1 97.44 84 VAL B C 1
ATOM 2291 O O . VAL B 1 84 ? -6.004 -13.797 16.109 1 97.44 84 VAL B O 1
ATOM 2294 N N . GLN B 1 85 ? -7.527 -15.297 15.391 1 96.81 85 GLN B N 1
ATOM 2295 C CA . GLN B 1 85 ? -6.598 -16.422 15.305 1 96.81 85 GLN B CA 1
ATOM 2296 C C . GLN B 1 85 ? -6.734 -17.141 13.969 1 96.81 85 GLN B C 1
ATOM 2298 O O . GLN B 1 85 ? -7.844 -17.469 13.547 1 96.81 85 GLN B O 1
ATOM 2303 N N . LEU B 1 86 ? -5.648 -17.344 13.336 1 97.44 86 LEU B N 1
ATOM 2304 C CA . LEU B 1 86 ? -5.594 -18.078 12.07 1 97.44 86 LEU B CA 1
ATOM 2305 C C . LEU B 1 86 ? -4.883 -19.406 12.242 1 97.44 86 LEU B C 1
ATOM 2307 O O . LEU B 1 86 ? -3.807 -19.484 12.844 1 97.44 86 LEU B O 1
ATOM 2311 N N . THR B 1 87 ? -5.559 -20.469 11.82 1 95.81 87 THR B N 1
ATOM 2312 C CA . THR B 1 87 ? -4.961 -21.812 11.781 1 95.81 87 THR B CA 1
ATOM 2313 C C . THR B 1 87 ? -4.883 -22.312 10.344 1 95.81 87 THR B C 1
ATOM 2315 O O . THR B 1 87 ? -5.902 -22.406 9.656 1 95.81 87 THR B O 1
ATOM 2318 N N . VAL B 1 88 ? -3.686 -22.547 9.891 1 90.44 88 VAL B N 1
ATOM 2319 C CA . VAL B 1 88 ? -3.445 -23.094 8.57 1 90.44 88 VAL B CA 1
ATOM 2320 C C . VAL B 1 88 ? -2.92 -24.531 8.695 1 90.44 88 VAL B C 1
ATOM 2322 O O . VAL B 1 88 ? -1.811 -24.75 9.188 1 90.44 88 VAL B O 1
ATOM 2325 N N . LEU B 1 89 ? -3.725 -25.547 8.43 1 83.19 89 LEU B N 1
ATOM 2326 C CA . LEU B 1 89 ? -3.357 -26.953 8.492 1 83.19 89 LEU B CA 1
ATOM 2327 C C . LEU B 1 89 ? -3.676 -27.656 7.176 1 83.19 89 LEU B C 1
ATOM 2329 O O . LEU B 1 89 ? -4.848 -27.812 6.82 1 83.19 89 LEU B O 1
ATOM 2333 N N . ASP B 1 90 ? -2.584 -28.031 6.328 1 78.69 90 ASP B N 1
ATOM 2334 C CA . ASP B 1 90 ? -2.73 -28.703 5.043 1 78.69 90 ASP B CA 1
ATOM 2335 C C . ASP B 1 90 ? -3.602 -27.891 4.09 1 78.69 90 ASP B C 1
ATOM 2337 O O . ASP B 1 90 ? -3.264 -26.75 3.748 1 78.69 90 ASP B O 1
ATOM 2341 N N . ASN B 1 91 ? -4.785 -28.25 3.766 1 76.31 91 ASN B N 1
ATOM 2342 C CA . ASN B 1 91 ? -5.621 -27.594 2.764 1 76.31 91 ASN B CA 1
ATOM 2343 C C . ASN B 1 91 ? -6.805 -26.875 3.404 1 76.31 91 ASN B C 1
ATOM 2345 O O . ASN B 1 91 ? -7.73 -26.453 2.709 1 76.31 91 ASN B O 1
ATOM 2349 N N . THR B 1 92 ? -6.621 -26.781 4.844 1 85.25 92 THR B N 1
ATOM 2350 C CA . THR B 1 92 ? -7.742 -26.156 5.539 1 85.25 92 THR B CA 1
ATOM 2351 C C . THR B 1 92 ? -7.297 -24.906 6.277 1 85.25 92 THR B C 1
ATOM 2353 O O . THR B 1 92 ? -6.289 -24.906 6.984 1 85.25 92 THR B O 1
ATOM 2356 N N . VAL B 1 93 ? -7.914 -23.828 6.016 1 95.5 93 VAL B N 1
ATOM 2357 C CA . VAL B 1 93 ? -7.684 -22.562 6.707 1 95.5 93 VAL B CA 1
ATOM 2358 C C . VAL B 1 93 ? -8.898 -22.219 7.57 1 95.5 93 VAL B C 1
ATOM 2360 O O . VAL B 1 93 ? -10.031 -22.25 7.09 1 95.5 93 VAL B O 1
ATOM 2363 N N . THR B 1 94 ? -8.648 -22.031 8.914 1 97.06 94 THR B N 1
ATOM 2364 C CA . THR B 1 94 ? -9.703 -21.656 9.852 1 97.06 94 THR B CA 1
ATOM 2365 C C . THR B 1 94 ? -9.406 -20.312 10.5 1 97.06 94 THR B C 1
ATOM 2367 O O . THR B 1 94 ? -8.281 -20.062 10.953 1 97.06 94 THR B O 1
ATOM 2370 N N . LEU B 1 95 ? -10.344 -19.422 10.484 1 97.69 95 LEU B N 1
ATOM 2371 C CA . LEU B 1 95 ? -10.258 -18.125 11.141 1 97.69 95 LEU B CA 1
ATOM 2372 C C . LEU B 1 95 ? -11.227 -18.047 12.32 1 97.69 95 LEU B C 1
ATOM 2374 O O . LEU B 1 95 ? -12.414 -18.328 12.172 1 97.69 95 LEU B O 1
ATOM 2378 N N . THR B 1 96 ? -10.727 -17.688 13.5 1 97.56 96 THR B N 1
ATOM 2379 C CA . THR B 1 96 ? -11.539 -17.562 14.703 1 97.56 96 THR B CA 1
ATOM 2380 C C . THR B 1 96 ? -11.516 -16.141 15.227 1 97.56 96 THR B C 1
ATOM 2382 O O . THR B 1 96 ? -10.445 -15.547 15.398 1 97.56 96 THR B O 1
ATOM 2385 N N . LEU B 1 97 ? -12.633 -15.57 15.367 1 97.56 97 LEU B N 1
ATOM 2386 C CA . LEU B 1 97 ? -12.836 -14.281 16.016 1 97.56 97 LEU B CA 1
ATOM 2387 C C . LEU B 1 97 ? -13.344 -14.453 17.438 1 97.56 97 LEU B C 1
ATOM 2389 O O . LEU B 1 97 ? -14.469 -14.914 17.641 1 97.56 97 LEU B O 1
ATOM 2393 N N . SER B 1 98 ? -12.617 -14.133 18.453 1 93.5 98 SER B N 1
ATOM 2394 C CA . SER B 1 98 ? -12.891 -14.508 19.844 1 93.5 98 SER B CA 1
ATOM 2395 C C . SER B 1 98 ? -13.445 -13.336 20.641 1 93.5 98 SER B C 1
ATOM 2397 O O . SER B 1 98 ? -13.594 -13.422 21.859 1 93.5 98 SER B O 1
ATOM 2399 N N . LYS B 1 99 ? -13.75 -12.383 20 1 85.25 99 LYS B N 1
ATOM 2400 C CA . LYS B 1 99 ? -14.352 -11.273 20.75 1 85.25 99 LYS B CA 1
ATOM 2401 C C . LYS B 1 99 ? -15.711 -11.672 21.328 1 85.25 99 LYS B C 1
ATOM 2403 O O . LYS B 1 99 ? -16.484 -12.375 20.672 1 85.25 99 LYS B O 1
ATOM 2408 N N . ALA B 1 100 ? -15.961 -11.195 22.688 1 78.44 100 ALA B N 1
ATOM 2409 C CA . ALA B 1 100 ? -17.25 -11.43 23.328 1 78.44 100 ALA B CA 1
ATOM 2410 C C . ALA B 1 100 ? -18.406 -10.969 22.422 1 78.44 100 ALA B C 1
ATOM 2412 O O . ALA B 1 100 ? -18.219 -10.086 21.578 1 78.44 100 ALA B O 1
ATOM 2413 N N . PRO B 1 101 ? -19.453 -11.641 22.547 1 77.81 101 PRO B N 1
ATOM 2414 C CA . PRO B 1 101 ? -19.984 -12.609 23.5 1 77.81 101 PRO B CA 1
ATOM 2415 C C . PRO B 1 101 ? -19.688 -14.055 23.094 1 77.81 101 PRO B C 1
ATOM 2417 O O . PRO B 1 101 ? -19.625 -14.938 23.969 1 77.81 101 PRO B O 1
ATOM 2420 N N . LEU B 1 102 ? -19.625 -14.297 21.719 1 85 102 LEU B N 1
ATOM 2421 C CA . LEU B 1 102 ? -19.375 -15.656 21.25 1 85 102 LEU B CA 1
ATOM 2422 C C . LEU B 1 102 ? -18.266 -15.656 20.188 1 85 102 LEU B C 1
ATOM 2424 O O . LEU B 1 102 ? -18.141 -14.711 19.422 1 85 102 LEU B O 1
ATOM 2428 N N . GLU B 1 103 ? -17.672 -16.719 20.234 1 93.94 103 GLU B N 1
ATOM 2429 C CA . GLU B 1 103 ? -16.609 -16.938 19.25 1 93.94 103 GLU B CA 1
ATOM 2430 C C . GLU B 1 103 ? -17.188 -17.266 17.875 1 93.94 103 GLU B C 1
ATOM 2432 O O . GLU B 1 103 ? -18.141 -18.031 17.766 1 93.94 103 GLU B O 1
ATOM 2437 N N . LEU B 1 104 ? -16.734 -16.656 16.859 1 96.56 104 LEU B N 1
ATOM 2438 C CA . LEU B 1 104 ? -17.047 -16.984 15.469 1 96.56 104 LEU B CA 1
ATOM 2439 C C . LEU B 1 104 ? -15.898 -17.766 14.828 1 96.56 104 LEU B C 1
ATOM 2441 O O . LEU B 1 104 ? -14.758 -17.297 14.836 1 96.56 104 LEU B O 1
ATOM 2445 N N . ARG B 1 105 ? -16.25 -18.938 14.32 1 96.69 105 ARG B N 1
ATOM 2446 C CA . ARG B 1 105 ? -15.258 -19.766 13.633 1 96.69 105 ARG B CA 1
ATOM 2447 C C . ARG B 1 105 ? -15.633 -19.953 12.164 1 96.69 105 ARG B C 1
ATOM 2449 O O . ARG B 1 105 ? -16.734 -20.391 11.852 1 96.69 105 ARG B O 1
ATOM 2456 N N . PHE B 1 106 ? -14.703 -19.641 11.273 1 96.88 106 PHE B N 1
ATOM 2457 C CA . PHE B 1 106 ? -14.914 -19.766 9.844 1 96.88 106 PHE B CA 1
ATOM 2458 C C . PHE B 1 106 ? -13.945 -20.766 9.234 1 96.88 106 PHE B C 1
ATOM 2460 O O . PHE B 1 106 ? -12.734 -20.688 9.453 1 96.88 106 PHE B O 1
ATOM 2467 N N . HIS B 1 107 ? -14.531 -21.75 8.5 1 95.62 107 HIS B N 1
ATOM 2468 C CA . HIS B 1 107 ? -13.742 -22.609 7.625 1 95.62 107 HIS B CA 1
ATOM 2469 C C . HIS B 1 107 ? -13.633 -22.016 6.223 1 95.62 107 HIS B C 1
ATOM 2471 O O . HIS B 1 107 ? -14.648 -21.781 5.562 1 95.62 107 HIS B O 1
ATOM 2477 N N . LEU B 1 108 ? -12.391 -21.75 5.785 1 96.75 108 LEU B N 1
ATOM 2478 C CA . LEU B 1 108 ? -12.172 -21.062 4.516 1 96.75 108 LEU B CA 1
ATOM 2479 C C . LEU B 1 108 ? -11.625 -22.031 3.467 1 96.75 108 LEU B C 1
ATOM 2481 O O . LEU B 1 108 ? -10.867 -22.953 3.797 1 96.75 108 LEU B O 1
ATOM 2485 N N . HIS B 1 109 ? -12.102 -21.797 2.248 1 95 109 HIS B N 1
ATOM 2486 C CA . HIS B 1 109 ? -11.68 -22.641 1.137 1 95 109 HIS B CA 1
ATOM 2487 C C . HIS B 1 109 ? -10.844 -21.859 0.131 1 95 109 HIS B C 1
ATOM 2489 O O . HIS B 1 109 ? -11.148 -20.703 -0.164 1 95 109 HIS B O 1
ATOM 2495 N N . GLN B 1 110 ? -9.805 -22.578 -0.392 1 95.69 110 GLN B N 1
ATOM 2496 C CA . GLN B 1 110 ? -8.938 -21.953 -1.372 1 95.69 110 GLN B CA 1
ATOM 2497 C C . GLN B 1 110 ? -9.656 -21.734 -2.697 1 95.69 110 GLN B C 1
ATOM 2499 O O . GLN B 1 110 ? -10.312 -22.641 -3.209 1 95.69 110 GLN B O 1
ATOM 2504 N N . LEU B 1 111 ? -9.539 -20.547 -3.232 1 95.44 111 LEU B N 1
ATOM 2505 C CA . LEU B 1 111 ? -10.172 -20.188 -4.504 1 95.44 111 LEU B CA 1
ATOM 2506 C C . LEU B 1 111 ? -9.305 -20.641 -5.676 1 95.44 111 LEU B C 1
ATOM 2508 O O . LEU B 1 111 ? -8.078 -20.75 -5.547 1 95.44 111 LEU B O 1
ATOM 2512 N N . PRO B 1 112 ? -10.07 -21 -6.805 1 96.5 112 PRO B N 1
ATOM 2513 C CA . PRO B 1 112 ? -9.289 -21.234 -8.023 1 96.5 112 PRO B CA 1
ATOM 2514 C C . PRO B 1 112 ? -8.406 -20.047 -8.398 1 96.5 112 PRO B C 1
ATOM 2516 O O . PRO B 1 112 ? -8.727 -18.906 -8.055 1 96.5 112 PRO B O 1
ATOM 2519 N N . ILE B 1 113 ? -7.281 -20.297 -9.172 1 95.5 113 ILE B N 1
ATOM 2520 C CA . ILE B 1 113 ? -6.227 -19.328 -9.492 1 95.5 113 ILE B CA 1
ATOM 2521 C C . ILE B 1 113 ? -6.836 -18.078 -10.109 1 95.5 113 ILE B C 1
ATOM 2523 O O . ILE B 1 113 ? -6.516 -16.953 -9.711 1 95.5 113 ILE B O 1
ATOM 2527 N N . SER B 1 114 ? -7.773 -18.141 -11.062 1 96.06 114 SER B N 1
ATOM 2528 C CA . SER B 1 114 ? -8.367 -17 -11.75 1 96.06 114 SER B CA 1
ATOM 2529 C C . SER B 1 114 ? -9.188 -16.141 -10.789 1 96.06 114 SER B C 1
ATOM 2531 O O . SER B 1 114 ? -9.125 -14.906 -10.836 1 96.06 114 SER B O 1
ATOM 2533 N N . GLU B 1 115 ? -9.984 -16.734 -9.859 1 95.06 115 GLU B N 1
ATOM 2534 C CA . GLU B 1 115 ? -10.789 -16.016 -8.875 1 95.06 115 GLU B CA 1
ATOM 2535 C C . GLU B 1 115 ? -9.906 -15.352 -7.824 1 95.06 115 GLU B C 1
ATOM 2537 O O . GLU B 1 115 ? -10.188 -14.234 -7.379 1 95.06 115 GLU B O 1
ATOM 2542 N N . ALA B 1 116 ? -8.883 -16.109 -7.449 1 95.44 116 ALA B N 1
ATOM 2543 C CA . ALA B 1 116 ? -7.934 -15.555 -6.48 1 95.44 116 ALA B CA 1
ATOM 2544 C C . ALA B 1 116 ? -7.277 -14.289 -7.023 1 95.44 116 ALA B C 1
ATOM 2546 O O . ALA B 1 116 ? -7.188 -13.281 -6.324 1 95.44 116 ALA B O 1
ATOM 2547 N N . LYS B 1 117 ? -6.824 -14.328 -8.266 1 95.19 117 LYS B N 1
ATOM 2548 C CA . LYS B 1 117 ? -6.207 -13.164 -8.898 1 95.19 117 LYS B CA 1
ATOM 2549 C C . LYS B 1 117 ? -7.164 -11.977 -8.914 1 95.19 117 LYS B C 1
ATOM 2551 O O . LYS B 1 117 ? -6.77 -10.852 -8.586 1 95.19 117 LYS B O 1
ATOM 2556 N N . ALA B 1 118 ? -8.398 -12.164 -9.266 1 94.44 118 ALA B N 1
ATOM 2557 C CA . ALA B 1 118 ? -9.398 -11.102 -9.312 1 94.44 118 ALA B CA 1
ATOM 2558 C C . ALA B 1 118 ? -9.641 -10.516 -7.926 1 94.44 118 ALA B C 1
ATOM 2560 O O . ALA B 1 118 ? -9.766 -9.297 -7.773 1 94.44 118 ALA B O 1
ATOM 2561 N N . LYS B 1 119 ? -9.742 -11.375 -6.883 1 93.94 119 LYS B N 1
ATOM 2562 C CA . LYS B 1 119 ? -9.984 -10.914 -5.52 1 93.94 119 LYS B CA 1
ATOM 2563 C C . LYS B 1 119 ? -8.797 -10.109 -4.992 1 93.94 119 LYS B C 1
ATOM 2565 O O . LYS B 1 119 ? -8.984 -9.078 -4.336 1 93.94 119 LYS B O 1
ATOM 2570 N N . ILE B 1 120 ? -7.617 -10.625 -5.289 1 96.31 120 ILE B N 1
ATOM 2571 C CA . ILE B 1 120 ? -6.43 -9.906 -4.848 1 96.31 120 ILE B CA 1
ATOM 2572 C C . ILE B 1 120 ? -6.367 -8.539 -5.52 1 96.31 120 ILE B C 1
ATOM 2574 O O . ILE B 1 120 ? -6.094 -7.527 -4.867 1 96.31 120 ILE B O 1
ATOM 2578 N N . GLN B 1 121 ? -6.609 -8.523 -6.836 1 96 121 GLN B N 1
ATOM 2579 C CA . GLN B 1 121 ? -6.609 -7.258 -7.566 1 96 121 GLN B CA 1
ATOM 2580 C C . GLN B 1 121 ? -7.625 -6.281 -6.973 1 96 121 GLN B C 1
ATOM 2582 O O . GLN B 1 121 ? -7.305 -5.117 -6.727 1 96 121 GLN B O 1
ATOM 2587 N N . ALA B 1 122 ? -8.852 -6.723 -6.73 1 94.12 122 ALA B N 1
ATOM 2588 C CA . ALA B 1 122 ? -9.883 -5.871 -6.145 1 94.12 122 ALA B CA 1
ATOM 2589 C C . ALA B 1 122 ? -9.461 -5.355 -4.773 1 94.12 122 ALA B C 1
ATOM 2591 O O . ALA B 1 122 ? -9.633 -4.176 -4.465 1 94.12 122 ALA B O 1
ATOM 2592 N N . ALA B 1 123 ? -8.891 -6.238 -3.961 1 94.88 123 ALA B N 1
ATOM 2593 C CA . ALA B 1 123 ? -8.461 -5.855 -2.615 1 94.88 123 ALA B CA 1
ATOM 2594 C C . ALA B 1 123 ? -7.355 -4.812 -2.666 1 94.88 123 ALA B C 1
ATOM 2596 O O . ALA B 1 123 ? -7.363 -3.848 -1.896 1 94.88 123 ALA B O 1
ATOM 2597 N N . VAL B 1 124 ? -6.426 -5 -3.545 1 96.5 124 VAL B N 1
ATOM 2598 C CA . VAL B 1 124 ? -5.277 -4.098 -3.635 1 96.5 124 VAL B CA 1
ATOM 2599 C C . VAL B 1 124 ? -5.746 -2.707 -4.051 1 96.5 124 VAL B C 1
ATOM 2601 O O . VAL B 1 124 ? -5.359 -1.706 -3.441 1 96.5 124 VAL B O 1
ATOM 2604 N N . PHE B 1 125 ? -6.547 -2.574 -5.07 1 96 125 PHE B N 1
ATOM 2605 C CA . PHE B 1 125 ? -7.008 -1.268 -5.52 1 96 125 PHE B CA 1
ATOM 2606 C C . PHE B 1 125 ? -7.93 -0.632 -4.484 1 96 125 PHE B C 1
ATOM 2608 O O . PHE B 1 125 ? -7.941 0.59 -4.328 1 96 125 PHE B O 1
ATOM 2615 N N . HIS B 1 126 ? -8.734 -1.438 -3.793 1 94.56 126 HIS B N 1
ATOM 2616 C CA . HIS B 1 126 ? -9.531 -0.896 -2.697 1 94.56 126 HIS B CA 1
ATOM 2617 C C . HIS B 1 126 ? -8.641 -0.351 -1.587 1 94.56 126 HIS B C 1
ATOM 2619 O O . HIS B 1 126 ? -8.906 0.728 -1.049 1 94.56 126 HIS B O 1
ATOM 2625 N N . LEU B 1 127 ? -7.609 -1.12 -1.214 1 95.94 127 LEU B N 1
ATOM 2626 C CA . LEU B 1 127 ? -6.66 -0.652 -0.209 1 95.94 127 LEU B CA 1
ATOM 2627 C C . LEU B 1 127 ? -6.016 0.66 -0.641 1 95.94 127 LEU B C 1
ATOM 2629 O O . LEU B 1 127 ? -5.91 1.597 0.154 1 95.94 127 LEU B O 1
ATOM 2633 N N . ALA B 1 128 ? -5.559 0.696 -1.877 1 96.5 128 ALA B N 1
ATOM 2634 C CA . ALA B 1 128 ? -4.922 1.904 -2.395 1 96.5 128 ALA B CA 1
ATOM 2635 C C . ALA B 1 128 ? -5.879 3.094 -2.342 1 96.5 128 ALA B C 1
ATOM 2637 O O . ALA B 1 128 ? -5.488 4.195 -1.948 1 96.5 128 ALA B O 1
ATOM 2638 N N . GLU B 1 129 ? -7.113 2.93 -2.752 1 95.31 129 GLU B N 1
ATOM 2639 C CA . GLU B 1 129 ? -8.117 3.986 -2.682 1 95.31 129 GLU B CA 1
ATOM 2640 C C . GLU B 1 129 ? -8.359 4.426 -1.24 1 95.31 129 GLU B C 1
ATOM 2642 O O . GLU B 1 129 ? -8.516 5.617 -0.965 1 95.31 129 GLU B O 1
ATOM 2647 N N . LYS B 1 130 ? -8.484 3.48 -0.353 1 95.06 130 LYS B N 1
ATOM 2648 C CA . LYS B 1 130 ? -8.68 3.807 1.057 1 95.06 130 LYS B CA 1
ATOM 2649 C C . LYS B 1 130 ? -7.52 4.633 1.597 1 95.06 130 LYS B C 1
ATOM 2651 O O . LYS B 1 130 ? -7.727 5.586 2.354 1 95.06 130 LYS B O 1
ATOM 2656 N N . VAL B 1 131 ? -6.301 4.273 1.239 1 96.19 131 VAL B N 1
ATOM 2657 C CA . VAL B 1 131 ? -5.137 5.051 1.652 1 96.19 131 VAL B CA 1
ATOM 2658 C C . VAL B 1 131 ? -5.273 6.488 1.161 1 96.19 131 VAL B C 1
ATOM 2660 O O . VAL B 1 131 ? -5.102 7.434 1.934 1 96.19 131 VAL B O 1
ATOM 2663 N N . CYS B 1 132 ? -5.602 6.66 -0.141 1 94.69 132 CYS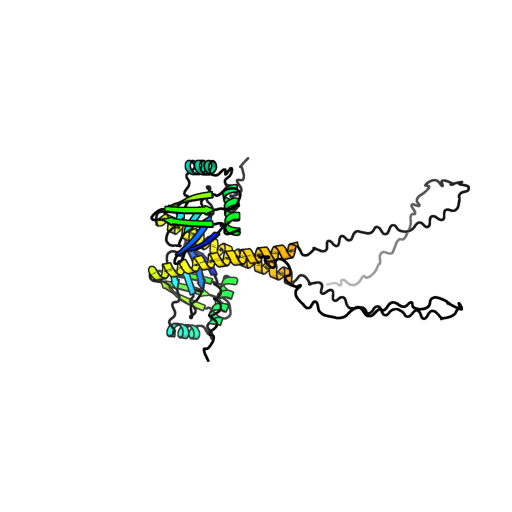 B N 1
ATOM 2664 C CA . CYS B 1 132 ? -5.742 7.996 -0.709 1 94.69 132 CYS B CA 1
ATOM 2665 C C . CYS B 1 132 ? -6.816 8.789 0.023 1 94.69 132 CYS B C 1
ATOM 2667 O O . CYS B 1 132 ? -6.609 9.953 0.37 1 94.69 132 CYS B O 1
ATOM 2669 N N . ASP B 1 133 ? -7.965 8.164 0.275 1 95.5 133 ASP B N 1
ATOM 2670 C CA . ASP B 1 133 ? -9.078 8.812 0.962 1 95.5 133 ASP B CA 1
ATOM 2671 C C . ASP B 1 133 ? -8.68 9.227 2.379 1 95.5 133 ASP B C 1
ATOM 2673 O O . ASP B 1 133 ? -8.922 10.359 2.793 1 95.5 133 ASP B O 1
ATOM 2677 N N . LEU B 1 134 ? -8.055 8.336 3.166 1 95.44 134 LEU B N 1
ATOM 2678 C CA . LEU B 1 134 ? -7.68 8.594 4.551 1 95.44 134 LEU B CA 1
ATOM 2679 C C . LEU B 1 134 ? -6.629 9.695 4.637 1 95.44 134 LEU B C 1
ATOM 2681 O O . LEU B 1 134 ? -6.664 10.523 5.551 1 95.44 134 LEU B O 1
ATOM 2685 N N . GLU B 1 135 ? -5.637 9.727 3.711 1 94.25 135 GLU B N 1
ATOM 2686 C CA . GLU B 1 135 ? -4.633 10.781 3.68 1 94.25 135 GLU B CA 1
ATOM 2687 C C . GLU B 1 135 ? -5.273 12.148 3.436 1 94.25 135 GLU B C 1
ATOM 2689 O O . GLU B 1 135 ? -4.895 13.141 4.066 1 94.25 135 GLU B O 1
ATOM 2694 N N . LYS B 1 136 ? -6.238 12.203 2.521 1 94.19 136 LYS B N 1
ATOM 2695 C CA . LYS B 1 136 ? -6.949 13.445 2.25 1 94.19 136 LYS B CA 1
ATOM 2696 C C . LYS B 1 136 ? -7.719 13.922 3.48 1 94.19 136 LYS B C 1
ATOM 2698 O O . LYS B 1 136 ? -7.684 15.102 3.818 1 94.19 136 LYS B O 1
ATOM 2703 N N . ARG B 1 137 ? -8.422 13.016 4.148 1 94.56 137 ARG B N 1
ATOM 2704 C CA . ARG B 1 137 ? -9.195 13.359 5.336 1 94.56 137 ARG B CA 1
ATOM 2705 C C . ARG B 1 137 ? -8.297 13.836 6.465 1 94.56 137 ARG B C 1
ATOM 2707 O O . ARG B 1 137 ? -8.641 14.773 7.195 1 94.56 137 ARG B O 1
ATOM 2714 N N . LEU B 1 138 ? -7.148 13.164 6.59 1 94.19 138 LEU B N 1
ATOM 2715 C CA . LEU B 1 138 ? -6.215 13.562 7.637 1 94.19 138 LEU B CA 1
ATOM 2716 C C . LEU B 1 138 ? -5.637 14.945 7.352 1 94.19 138 LEU B C 1
ATOM 2718 O O . LEU B 1 138 ? -5.488 15.766 8.266 1 94.19 138 LEU B O 1
ATOM 2722 N N . LYS B 1 139 ? -5.297 15.219 6.137 1 92.38 139 LYS B N 1
ATOM 2723 C CA . LYS B 1 139 ? -4.773 16.531 5.746 1 92.38 139 LYS B CA 1
ATOM 2724 C C . LYS B 1 139 ? -5.785 17.625 6.035 1 92.38 139 LYS B C 1
ATOM 2726 O O . LYS B 1 139 ? -5.426 18.688 6.578 1 92.38 139 LYS B O 1
ATOM 2731 N N . VAL B 1 140 ? -7.008 17.422 5.73 1 91.62 140 VAL B N 1
ATOM 2732 C CA . VAL B 1 140 ? -8.07 18.406 5.969 1 91.62 140 VAL B CA 1
ATOM 2733 C C . VAL B 1 140 ? -8.242 18.625 7.469 1 91.62 140 VAL B C 1
ATOM 2735 O O . VAL B 1 140 ? -8.367 19.766 7.918 1 91.62 140 VAL B O 1
ATOM 2738 N N . SER B 1 141 ? -8.234 17.578 8.219 1 89.38 141 SER B N 1
ATOM 2739 C CA . SER B 1 141 ? -8.375 17.688 9.672 1 89.38 141 SER B CA 1
ATOM 2740 C C . SER B 1 141 ? -7.23 18.484 10.281 1 89.38 141 SER B C 1
ATOM 2742 O O . SER B 1 141 ? -7.441 19.281 11.195 1 89.38 141 SER B O 1
ATOM 2744 N N . GLU B 1 142 ? -6.074 18.297 9.781 1 88.81 142 GLU B N 1
ATOM 2745 C CA . GLU B 1 142 ? -4.906 19.016 10.289 1 88.81 142 GLU B CA 1
ATOM 2746 C C . GLU B 1 142 ? -4.953 20.5 9.906 1 88.81 142 GLU B C 1
ATOM 2748 O O . GLU B 1 142 ? -4.539 21.359 10.688 1 88.81 142 GLU B O 1
ATOM 2753 N N . GLU B 1 143 ? -5.395 20.75 8.797 1 88.56 143 GLU B N 1
ATOM 2754 C CA . GLU B 1 143 ? -5.516 22.141 8.352 1 88.56 143 GLU B CA 1
ATOM 2755 C C . GLU B 1 143 ? -6.562 22.891 9.172 1 88.56 143 GLU B C 1
ATOM 2757 O O . GLU B 1 143 ? -6.375 24.062 9.5 1 88.56 143 GLU B O 1
ATOM 2762 N N . ILE B 1 144 ? -7.578 22.297 9.492 1 84.06 144 ILE B N 1
ATOM 2763 C CA . ILE B 1 144 ? -8.617 22.906 10.312 1 84.06 144 ILE B CA 1
ATOM 2764 C C . ILE B 1 144 ? -8.078 23.156 11.719 1 84.06 144 ILE B C 1
ATOM 2766 O O . ILE B 1 144 ? -8.32 24.219 12.305 1 84.06 144 ILE B O 1
ATOM 2770 N N . ARG B 1 145 ? -7.367 22.344 12.25 1 83.5 145 ARG B N 1
ATOM 2771 C CA . ARG B 1 145 ? -6.777 22.484 13.57 1 83.5 145 ARG B CA 1
ATOM 2772 C C . ARG B 1 145 ? -5.742 23.609 13.586 1 83.5 145 ARG B C 1
ATOM 2774 O O . ARG B 1 145 ? -5.652 24.375 14.555 1 83.5 145 ARG B O 1
ATOM 2781 N N . ALA B 1 146 ? -5.02 23.656 12.555 1 83.5 146 ALA B N 1
ATOM 2782 C CA . ALA B 1 146 ? -3.99 24.688 12.477 1 83.5 146 ALA B CA 1
ATOM 2783 C C . ALA B 1 146 ? -4.609 26.078 12.297 1 83.5 146 ALA B C 1
ATOM 2785 O O . ALA B 1 146 ? -4.02 27.078 12.68 1 83.5 146 ALA B O 1
ATOM 2786 N N . SER B 1 147 ? -5.699 26.156 11.625 1 83.94 147 SER B N 1
ATOM 2787 C CA . SER B 1 147 ? -6.34 27.438 11.344 1 83.94 147 SER B CA 1
ATOM 2788 C C . SER B 1 147 ? -7.18 27.906 12.523 1 83.94 147 SER B C 1
ATOM 2790 O O . SER B 1 147 ? -7.633 29.047 12.555 1 83.94 147 SER B O 1
ATOM 2792 N N . THR B 1 148 ? -7.488 27.031 13.359 1 72.94 148 THR B N 1
ATOM 2793 C CA . THR B 1 148 ? -8.227 27.453 14.547 1 72.94 148 THR B CA 1
ATOM 2794 C C . THR B 1 148 ? -7.32 28.219 15.5 1 72.94 148 THR B C 1
ATOM 2796 O O . THR B 1 148 ? -6.246 27.734 15.867 1 72.94 148 THR B O 1
ATOM 2799 N N . PRO B 1 149 ? -7.234 29.453 15.367 1 61.19 149 PRO B N 1
ATOM 2800 C CA . PRO B 1 149 ? -6.43 30.297 16.25 1 61.19 149 PRO B CA 1
ATOM 2801 C C . PRO B 1 149 ? -6.344 29.75 17.672 1 61.19 149 PRO B C 1
ATOM 2803 O O . PRO B 1 149 ? -7.367 29.422 18.266 1 61.19 149 PRO B O 1
ATOM 2806 N N . THR B 1 150 ? -5.473 28.734 17.781 1 56.97 150 THR B N 1
ATOM 2807 C CA . THR B 1 150 ? -5.25 28.641 19.219 1 56.97 150 THR B CA 1
ATOM 2808 C C . THR B 1 150 ? -5.328 30.016 19.875 1 56.97 150 THR B C 1
ATOM 2810 O O . THR B 1 150 ? -4.594 30.938 19.5 1 56.97 150 THR B O 1
ATOM 2813 N N . LYS B 1 151 ? -6.363 30.516 20.281 1 52.44 151 LYS B N 1
ATOM 2814 C CA . LYS B 1 151 ? -6.336 31.719 21.094 1 52.44 151 LYS B CA 1
ATOM 2815 C C . LYS B 1 151 ? -5.008 31.859 21.828 1 52.44 151 LYS B C 1
ATOM 2817 O O . LYS B 1 151 ? -4.758 31.156 22.812 1 52.44 151 LYS B O 1
ATOM 2822 N N . LYS B 1 152 ? -4.027 32.031 21.047 1 50.56 152 LYS B N 1
ATOM 2823 C CA . LYS B 1 152 ? -3.002 32.719 21.844 1 50.56 152 LYS B CA 1
ATOM 2824 C C . LYS B 1 152 ? -3.619 33.75 22.766 1 50.56 152 LYS B C 1
ATOM 2826 O O . LYS B 1 152 ? -4.039 34.812 22.328 1 50.56 152 LYS B O 1
ATOM 2831 N N . THR B 1 153 ? -4.406 33.281 23.641 1 47.31 153 THR B N 1
ATOM 2832 C CA . THR B 1 153 ? -4.578 34.219 24.75 1 47.31 153 THR B CA 1
ATOM 2833 C C . THR B 1 153 ? -3.279 34.969 25.016 1 47.31 153 THR B C 1
ATOM 2835 O O . THR B 1 153 ? -2.369 34.438 25.656 1 47.31 153 THR B O 1
ATOM 2838 N N . GLU B 1 154 ? -2.646 35.406 23.891 1 50.31 154 GLU B N 1
ATOM 2839 C CA . GLU B 1 154 ? -1.743 36.469 24.359 1 50.31 154 GLU B CA 1
ATOM 2840 C C . GLU B 1 154 ? -2.391 37.312 25.469 1 50.31 154 GLU B C 1
ATOM 2842 O O . GLU B 1 154 ? -3.24 38.156 25.188 1 50.31 154 GLU B O 1
ATOM 2847 N N . ARG B 1 155 ? -2.676 36.688 26.578 1 44.59 155 ARG B N 1
ATOM 2848 C CA . ARG B 1 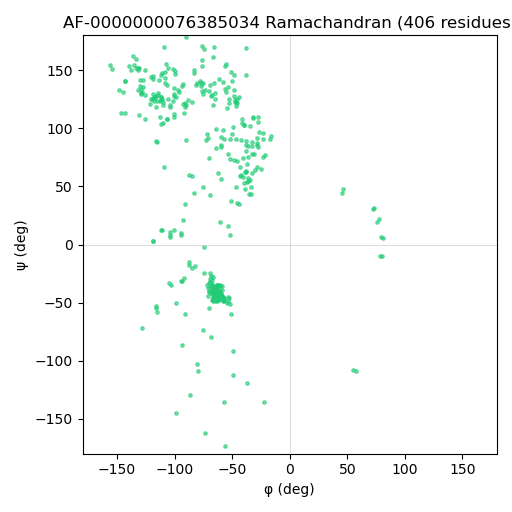155 ? -2.789 37.562 27.734 1 44.59 155 ARG B CA 1
ATOM 2849 C C . ARG B 1 155 ? -1.737 38.656 27.688 1 44.59 155 ARG B C 1
ATOM 2851 O O . ARG B 1 155 ? -0.557 38.406 27.953 1 44.59 155 ARG B O 1
ATOM 2858 N N . GLY B 1 156 ? -1.55 39.375 26.484 1 46.06 156 GLY B N 1
ATOM 2859 C CA . GLY B 1 156 ? -0.867 40.594 26.812 1 46.06 156 GLY B CA 1
ATOM 2860 C C . GLY B 1 156 ? -1.147 41.094 28.219 1 46.06 156 GLY B C 1
ATOM 2861 O O . GLY B 1 156 ? -2.295 41.375 28.562 1 46.06 156 GLY B O 1
ATOM 2862 N N . HIS B 1 157 ? -0.407 40.656 29.156 1 46.41 157 HIS B N 1
ATOM 2863 C CA . HIS B 1 157 ? -0.331 41.344 30.422 1 46.41 157 HIS B CA 1
ATOM 2864 C C . HIS B 1 157 ? -0.384 42.875 30.219 1 46.41 157 HIS B C 1
ATOM 2866 O O . HIS B 1 157 ? 0.596 43.469 29.781 1 46.41 157 HIS B O 1
ATOM 2872 N N . ARG B 1 158 ? -1.421 43.5 29.5 1 45.41 158 ARG B N 1
ATOM 2873 C CA . ARG B 1 158 ? -1.521 44.938 29.781 1 45.41 158 ARG B CA 1
ATOM 2874 C C . ARG B 1 158 ? -1.011 45.25 31.188 1 45.41 158 ARG B C 1
ATOM 2876 O O . ARG B 1 158 ? -1.563 44.75 32.188 1 45.41 158 ARG B O 1
ATOM 2883 N N . LEU B 1 159 ? 0.335 45.406 31.312 1 43.44 159 LEU B N 1
ATOM 2884 C CA . LEU B 1 159 ? 0.815 46.125 32.5 1 43.44 159 LEU B CA 1
ATOM 2885 C C . LEU B 1 159 ? -0.135 47.25 32.844 1 43.44 159 LEU B C 1
ATOM 2887 O O . LEU B 1 159 ? -0.286 48.219 32.094 1 43.44 159 LEU B O 1
ATOM 2891 N N . LEU B 1 160 ? -1.288 47.062 33.281 1 44.16 160 LEU B N 1
ATOM 2892 C CA . LEU B 1 160 ? -1.933 48.156 34.031 1 44.16 160 LEU B CA 1
ATOM 2893 C C . LEU B 1 160 ? -0.898 49 34.75 1 44.16 160 LEU B C 1
ATOM 2895 O O . LEU B 1 160 ? -0.295 48.562 35.719 1 44.16 160 LEU B O 1
ATOM 2899 N N . LEU B 1 161 ? 0.059 49.75 33.938 1 41.19 161 LEU B N 1
ATOM 2900 C CA . LEU B 1 161 ? 0.75 50.812 34.688 1 41.19 161 LEU B CA 1
ATOM 2901 C C . LEU B 1 161 ? -0.203 51.5 35.625 1 41.19 161 LEU B C 1
ATOM 2903 O O . LEU B 1 161 ? -1.231 52.031 35.219 1 41.19 161 LEU B O 1
ATOM 2907 N N . PRO B 1 162 ? -0.071 51.156 36.812 1 39.38 162 PRO B N 1
ATOM 2908 C CA . PRO B 1 162 ? -0.878 51.875 37.812 1 39.38 162 PRO B CA 1
ATOM 2909 C C . PRO B 1 162 ? -1.047 53.344 37.531 1 39.38 162 PRO B C 1
ATOM 2911 O O . PRO B 1 162 ? -0.384 53.875 36.625 1 39.38 162 PRO B O 1
ATOM 2914 N N . GLU B 1 163 ? -0.56 54.25 38.469 1 36.53 163 GLU B N 1
ATOM 2915 C CA . GLU B 1 163 ? -1.033 55.062 39.594 1 36.53 163 GLU B CA 1
ATOM 2916 C C . GLU B 1 163 ? -0.906 56.531 39.281 1 36.53 163 GLU B C 1
ATOM 2918 O O . GLU B 1 163 ? -1.815 57.312 39.562 1 36.53 163 GLU B O 1
ATOM 2923 N N . VAL B 1 164 ? 0.386 57.312 38.906 1 38.88 164 VAL B N 1
ATOM 2924 C CA . VAL B 1 164 ? 0.897 58.375 39.75 1 38.88 164 VAL B CA 1
ATOM 2925 C C . VAL B 1 164 ? 0.292 59.719 39.312 1 38.88 164 VAL B C 1
ATOM 2927 O O . VAL B 1 164 ? 0.435 60.125 38.156 1 38.88 164 VAL B O 1
ATOM 2930 N N . ILE B 1 165 ? -0.837 60.188 39.812 1 40.06 165 ILE B N 1
ATOM 2931 C CA . ILE B 1 165 ? -1.392 61.531 39.844 1 40.06 165 ILE B CA 1
ATOM 2932 C C . ILE B 1 165 ? -0.26 62.531 39.938 1 40.06 165 ILE B C 1
ATOM 2934 O O . ILE B 1 165 ? 0.409 62.656 40.969 1 40.06 165 ILE B O 1
ATOM 2938 N N . SER B 1 166 ? 0.637 62.656 39.062 1 36.44 166 SER B N 1
ATOM 2939 C CA . SER B 1 166 ? 1.611 63.75 39.156 1 36.44 166 SER B CA 1
ATOM 2940 C C . SER B 1 166 ? 0.934 65.062 39.531 1 36.44 166 SER B C 1
ATOM 2942 O O . SER B 1 166 ? 0.232 65.625 38.688 1 36.44 166 SER B O 1
ATOM 2944 N N . LYS B 1 167 ? 0.383 65.125 40.781 1 38.5 167 LYS B N 1
ATOM 2945 C CA . LYS B 1 167 ? 0.202 66.438 41.344 1 38.5 167 LYS B CA 1
ATOM 2946 C C . LYS B 1 167 ? 1.417 67.375 41.094 1 38.5 167 LYS B C 1
ATOM 2948 O O . LYS B 1 167 ? 2.482 67.125 41.688 1 38.5 167 LYS B O 1
ATOM 2953 N N . ARG B 1 168 ? 1.75 67.625 40.031 1 35.56 168 ARG B N 1
ATOM 2954 C CA . ARG B 1 168 ? 2.73 68.75 39.906 1 35.56 168 ARG B CA 1
ATOM 2955 C C . ARG B 1 168 ? 2.441 69.875 40.875 1 35.56 168 ARG B C 1
ATOM 2957 O O . ARG B 1 168 ? 1.485 70.625 40.688 1 35.56 168 ARG B O 1
ATOM 2964 N N . ILE B 1 169 ? 2.518 69.562 42.188 1 37.06 169 ILE B N 1
ATOM 2965 C CA . ILE B 1 169 ? 2.836 70.625 43.062 1 37.06 169 ILE B CA 1
ATOM 2966 C C . ILE B 1 169 ? 4.082 71.375 42.562 1 37.06 169 ILE B C 1
ATOM 2968 O O . ILE B 1 169 ? 5.098 70.75 42.281 1 37.06 169 ILE B O 1
ATOM 2972 N N . GLY B 1 170 ? 4.043 72.375 41.875 1 32.78 170 GLY B N 1
ATOM 2973 C CA . GLY B 1 170 ? 5.094 73.375 41.594 1 32.78 170 GLY B CA 1
ATOM 2974 C C . GLY B 1 170 ? 6.023 73.562 42.781 1 32.78 170 GLY B C 1
ATOM 2975 O O . GLY B 1 170 ? 5.582 73.875 43.875 1 32.78 170 GLY B O 1
ATOM 2976 N N . SER B 1 171 ? 7.164 72.688 43 1 31.38 171 SER B N 1
ATOM 2977 C CA . SER B 1 171 ? 8.266 72.812 43.938 1 31.38 171 SER B CA 1
ATOM 2978 C C . SER B 1 171 ? 8.758 74.25 44 1 31.38 171 SER B C 1
ATOM 2980 O O . SER B 1 171 ? 8.867 74.938 42.969 1 31.38 171 SER B O 1
ATOM 2982 N N . SER B 1 172 ? 8.633 75.188 44.844 1 36.78 172 SER B N 1
ATOM 2983 C CA . SER B 1 172 ? 9.891 75.625 45.406 1 36.78 172 SER B CA 1
ATOM 2984 C C . SER B 1 172 ? 10.75 74.5 45.906 1 36.78 172 SER B C 1
ATOM 2986 O O . SER B 1 172 ? 10.25 73.562 46.562 1 36.78 172 SER B O 1
ATOM 2988 N N . PRO B 1 173 ? 11.891 73.812 45.375 1 32.28 173 PRO B N 1
ATOM 2989 C CA . PRO B 1 173 ? 12.219 72.438 45.156 1 32.28 173 PRO B CA 1
ATOM 2990 C C . PRO B 1 173 ? 12.562 71.688 46.438 1 32.28 173 PRO B C 1
ATOM 2992 O O . PRO B 1 173 ? 12.797 70.438 46.438 1 32.28 173 PRO B O 1
ATOM 2995 N N . THR B 1 174 ? 12.625 72.188 47.688 1 34.5 174 THR B N 1
ATOM 2996 C CA . THR B 1 174 ? 13.852 71.812 48.406 1 34.5 174 THR B CA 1
ATOM 2997 C C . THR B 1 174 ? 13.859 70.375 48.75 1 34.5 174 THR B C 1
ATOM 2999 O O . THR B 1 174 ? 13.031 69.875 49.562 1 34.5 174 THR B O 1
ATOM 3002 N N . ALA B 1 175 ? 14.086 69.438 47.812 1 33.16 175 ALA B N 1
ATOM 3003 C CA . ALA B 1 175 ? 13.984 68 47.938 1 33.16 175 ALA B CA 1
ATOM 3004 C C . ALA B 1 175 ? 14.914 67.438 49 1 33.16 175 ALA B C 1
ATOM 3006 O O . ALA B 1 175 ? 16.141 67.5 48.875 1 33.16 175 ALA B O 1
ATOM 3007 N N . LYS B 1 176 ? 14.445 67.438 50.25 1 32.16 176 LYS B N 1
ATOM 3008 C CA . LYS B 1 176 ? 15.188 67 51.438 1 32.16 176 LYS B CA 1
ATOM 3009 C C . LYS B 1 176 ? 15.508 65.5 51.312 1 32.16 176 LYS B C 1
ATOM 3011 O O . LYS B 1 176 ? 14.602 64.688 51.188 1 32.16 176 LYS B O 1
ATOM 3016 N N . ARG B 1 177 ? 16.547 65.062 50.625 1 33.16 177 ARG B N 1
ATOM 3017 C CA . ARG B 1 177 ? 17.031 63.688 50.406 1 33.16 177 ARG B CA 1
ATOM 3018 C C . ARG B 1 177 ? 17.234 62.938 51.719 1 33.16 177 ARG B C 1
ATOM 3020 O O . ARG B 1 177 ? 18.125 63.281 52.5 1 33.16 177 ARG B O 1
ATOM 3027 N N . ILE B 1 178 ? 16.078 62.438 52.344 1 30.72 178 ILE B N 1
ATOM 3028 C CA . ILE B 1 178 ? 16.266 61.75 53.625 1 30.72 178 ILE B CA 1
ATOM 3029 C C . ILE B 1 178 ? 17.047 60.469 53.406 1 30.72 178 ILE B C 1
ATOM 3031 O O . ILE B 1 178 ? 16.75 59.719 52.469 1 30.72 178 ILE B O 1
ATOM 3035 N N . LEU B 1 179 ? 18.188 60.188 53.938 1 30.25 179 LEU B N 1
ATOM 3036 C CA . LEU B 1 179 ? 19.203 59.156 54 1 30.25 179 LEU B CA 1
ATOM 3037 C C . LEU B 1 179 ? 18.594 57.844 54.469 1 30.25 179 LEU B C 1
ATOM 3039 O O . LEU B 1 179 ? 17.578 57.812 55.156 1 30.25 179 LEU B O 1
ATOM 3043 N N . PRO B 1 180 ? 18.875 56.656 53.812 1 29.16 180 PRO B N 1
ATOM 3044 C CA . PRO B 1 180 ? 18.5 55.219 53.812 1 29.16 180 PRO B CA 1
ATOM 3045 C C . PRO B 1 180 ? 18.578 54.594 55.188 1 29.16 180 PRO B C 1
ATOM 3047 O O . PRO B 1 180 ? 18.609 53.375 55.312 1 29.16 180 PRO B O 1
ATOM 3050 N N . GLY B 1 181 ? 18.234 55.25 56.188 1 23.61 181 GLY B N 1
ATOM 3051 C CA . GLY B 1 181 ? 18.75 54.594 57.406 1 23.61 181 GLY B CA 1
ATOM 3052 C C . GLY B 1 181 ? 18.266 53.156 57.531 1 23.61 181 GLY B C 1
ATOM 3053 O O . GLY B 1 181 ? 17.516 52.656 56.688 1 23.61 181 GLY B O 1
ATOM 3054 N N . GLU B 1 182 ? 17.844 52.719 58.656 1 29.92 182 GLU B N 1
ATOM 3055 C CA . GLU B 1 182 ? 18.141 51.75 59.688 1 29.92 182 GLU B CA 1
ATOM 3056 C C . GLU B 1 182 ? 17.125 50.625 59.688 1 29.92 182 GLU B C 1
ATOM 3058 O O . GLU B 1 182 ? 15.938 50.844 59.938 1 29.92 182 GLU B O 1
ATOM 3063 N N . SER B 1 183 ? 17.016 49.688 58.594 1 23.5 183 SER B N 1
ATOM 3064 C CA . SER B 1 183 ? 16 48.656 58.688 1 23.5 183 SER B CA 1
ATOM 3065 C C . SER B 1 183 ? 16.047 47.969 60.031 1 23.5 183 SER B C 1
ATOM 3067 O O . SER B 1 183 ? 17.125 47.719 60.594 1 23.5 183 SER B O 1
ATOM 3069 N N . LEU B 1 184 ? 14.859 47.938 60.656 1 24.61 184 LEU B N 1
ATOM 3070 C CA . LEU B 1 184 ? 14.438 47.5 62 1 24.61 184 LEU B CA 1
ATOM 3071 C C . LEU B 1 184 ? 14.492 46 62.156 1 24.61 184 LEU B C 1
ATOM 3073 O O . LEU B 1 184 ? 13.773 45.281 61.438 1 24.61 184 LEU B O 1
ATOM 3077 N N . ILE B 1 185 ? 15.5 45.281 62.594 1 29.2 185 ILE B N 1
ATOM 3078 C CA . ILE B 1 185 ? 15.898 43.906 62.969 1 29.2 185 ILE B CA 1
ATOM 3079 C C . ILE B 1 185 ? 14.914 43.344 63.969 1 29.2 185 ILE B C 1
ATOM 3081 O O . ILE B 1 185 ? 15.016 42.156 64.312 1 29.2 185 ILE B O 1
ATOM 3085 N N . ASN B 1 186 ? 13.672 43.938 64.375 1 22.28 186 ASN B N 1
ATOM 3086 C CA . ASN B 1 186 ? 13.531 43.531 65.75 1 22.28 186 ASN B CA 1
ATOM 3087 C C . ASN B 1 186 ? 13.344 42 65.875 1 22.28 186 ASN B C 1
ATOM 3089 O O . ASN B 1 186 ? 12.898 41.375 64.938 1 22.28 186 ASN B O 1
ATOM 3093 N N . PRO B 1 187 ? 13.406 41.406 67.25 1 24.78 187 PRO B N 1
ATOM 3094 C CA . PRO B 1 187 ? 13.852 40.344 68.188 1 24.78 187 PRO B CA 1
ATOM 3095 C C . PRO B 1 187 ? 12.82 39.25 68.312 1 24.78 187 PRO B C 1
ATOM 3097 O O . PRO B 1 187 ? 13.172 38.125 68.688 1 24.78 187 PRO B O 1
ATOM 3100 N N . GLY B 1 188 ? 11.359 39.469 68.125 1 20 188 GLY B N 1
ATOM 3101 C CA . GLY B 1 188 ? 10.734 39.094 69.375 1 20 188 GLY B CA 1
ATOM 3102 C C . GLY B 1 188 ? 10.555 37.594 69.562 1 20 188 GLY B C 1
ATOM 3103 O O . GLY B 1 188 ? 11.211 36.969 70.375 1 20 188 GLY B O 1
ATOM 3104 N N . ARG B 1 189 ? 9.141 36.969 69.5 1 22.05 189 ARG B N 1
ATOM 3105 C CA . ARG B 1 189 ? 8.484 36.562 70.75 1 22.05 189 ARG B CA 1
ATOM 3106 C C . ARG B 1 189 ? 8.633 35.062 71 1 22.05 189 ARG B C 1
ATOM 3108 O O . ARG B 1 189 ? 8.898 34.312 70.062 1 22.05 189 ARG B O 1
ATOM 3115 N N . LYS B 1 190 ? 7.586 34.312 71.625 1 24.81 190 LYS B N 1
ATOM 3116 C CA . LYS B 1 190 ? 7.434 33.656 72.938 1 24.81 190 LYS B CA 1
ATOM 3117 C C . LYS B 1 190 ? 7.469 32.125 72.75 1 24.81 190 LYS B C 1
ATOM 3119 O O . LYS B 1 190 ? 7.18 31.609 71.688 1 24.81 190 LYS B O 1
ATOM 3124 N N . ARG B 1 191 ? 7.555 31.391 73.875 1 26.67 191 ARG B N 1
ATOM 3125 C CA . ARG B 1 191 ? 7.973 30.266 74.688 1 26.67 191 ARG B CA 1
ATOM 3126 C C . ARG B 1 191 ? 6.938 29.141 74.688 1 26.67 191 ARG B C 1
ATOM 3128 O O . ARG B 1 191 ? 7.059 28.156 75.375 1 26.67 191 ARG B O 1
ATOM 3135 N N . THR B 1 192 ? 6.008 29.047 73.688 1 27.09 192 THR B N 1
ATOM 3136 C CA . THR B 1 192 ? 4.934 28.375 74.375 1 27.09 192 THR B CA 1
ATOM 3137 C C . THR B 1 192 ? 5.359 26.953 74.75 1 27.09 192 THR B C 1
ATOM 3139 O O . THR B 1 192 ? 6.117 26.312 74.062 1 27.09 192 THR B O 1
ATOM 3142 N N . LYS B 1 193 ? 4.605 26.219 75.812 1 25.92 193 LYS B N 1
ATOM 3143 C CA . LYS B 1 193 ? 4.586 25.344 77 1 25.92 193 LYS B CA 1
ATOM 3144 C C . LYS B 1 193 ? 4.477 23.875 76.625 1 25.92 193 LYS B C 1
ATOM 3146 O O . LYS B 1 193 ? 3.639 23.516 75.75 1 25.92 193 LYS B O 1
ATOM 3151 N N . ALA B 1 194 ? 5.43 23.016 76.938 1 33.69 194 ALA B N 1
ATOM 3152 C CA . ALA B 1 194 ? 5.637 21.578 76.812 1 33.69 194 ALA B CA 1
ATOM 3153 C C . ALA B 1 194 ? 4.551 20.797 77.562 1 33.69 194 ALA B C 1
ATOM 3155 O O . ALA B 1 194 ? 4.406 20.938 78.75 1 33.69 194 ALA B O 1
ATOM 3156 N N . PRO B 1 195 ? 3.398 20.578 76.938 1 28.56 195 PRO B N 1
ATOM 3157 C CA . PRO B 1 195 ? 2.373 19.984 77.812 1 28.56 195 PRO B CA 1
ATOM 3158 C C . PRO B 1 195 ? 2.809 18.641 78.438 1 28.56 195 PRO B C 1
ATOM 3160 O O . PRO B 1 195 ? 3.604 17.922 77.812 1 28.56 195 PRO B O 1
ATOM 3163 N N . THR B 1 196 ? 2.525 18.266 79.812 1 24.14 196 THR B N 1
ATOM 3164 C CA . THR B 1 196 ? 2.854 17.438 81 1 24.14 196 THR B CA 1
ATOM 3165 C C . THR B 1 196 ? 2.35 16.016 80.75 1 24.14 196 THR B C 1
ATOM 3167 O O . THR B 1 196 ? 3.072 15.047 81.062 1 24.14 196 THR B O 1
ATOM 3170 N N . GLY B 1 197 ? 1.019 15.516 80.75 1 25.06 197 GLY B N 1
ATOM 3171 C CA . GLY B 1 197 ? 0.621 14.797 82 1 25.06 197 GLY B CA 1
ATOM 3172 C C . GLY B 1 197 ? 0.857 13.305 81.875 1 25.06 197 GLY B C 1
ATOM 3173 O O . GLY B 1 197 ? 1.504 12.719 82.75 1 25.06 197 GLY B O 1
ATOM 3174 N N . VAL B 1 198 ? -0.031 12.18 81.312 1 33.53 198 VAL B N 1
ATOM 3175 C CA . VAL B 1 198 ? -0.728 11.289 82.25 1 33.53 198 VAL B CA 1
ATOM 3176 C C . VAL B 1 198 ? 0.069 10 82.375 1 33.53 198 VAL B C 1
ATOM 3178 O O . VAL B 1 198 ? 0.669 9.5 81.438 1 33.53 198 VAL B O 1
ATOM 3181 N N . SER B 1 199 ? 0.184 9.109 83.688 1 29.56 199 SER B N 1
ATOM 3182 C CA . SER B 1 199 ? 0.879 8.211 84.562 1 29.56 199 SER B CA 1
ATOM 3183 C C . SER B 1 199 ? 0.478 6.762 84.375 1 29.56 199 SER B C 1
ATOM 3185 O O . SER B 1 199 ? 1.327 5.867 84.375 1 29.56 199 SER B O 1
ATOM 3187 N N . PHE B 1 200 ? -0.722 5.984 84.312 1 31.53 200 PHE B N 1
ATOM 3188 C CA . PHE B 1 200 ? -0.915 5.055 85.438 1 31.53 200 PHE B CA 1
ATOM 3189 C C . PHE B 1 200 ? -0.198 3.736 85.125 1 31.53 200 PHE B C 1
ATOM 3191 O O . PHE B 1 200 ? 0.185 3.453 84 1 31.53 200 PHE B O 1
ATOM 3198 N N . GLU B 1 201 ? -0.881 2.391 85.25 1 35.81 201 GLU B N 1
ATOM 3199 C CA . GLU B 1 201 ? -0.719 1.342 86.25 1 35.81 201 GLU B CA 1
ATOM 3200 C C . GLU B 1 201 ? -0.066 0.1 85.625 1 35.81 201 GLU B C 1
ATOM 3202 O O . GLU B 1 201 ? -0.526 -0.417 84.625 1 35.81 201 GLU B O 1
ATOM 3207 N N . GLU B 1 202 ? 1.174 -0.387 85.688 1 37.44 202 GLU B N 1
ATOM 3208 C CA . GLU B 1 202 ? 1.815 -1.628 85.25 1 37.44 202 GLU B CA 1
ATOM 3209 C C . GLU B 1 202 ? 1.441 -2.785 86.188 1 37.44 202 GLU B C 1
ATOM 3211 O O . GLU B 1 202 ? 1.893 -3.914 86 1 37.44 202 GLU B O 1
ATOM 3216 N N . ASN B 1 203 ? 0.37 -3.193 86.625 1 30.33 203 ASN B N 1
ATOM 3217 C CA . ASN B 1 203 ? 0.546 -4.172 87.688 1 30.33 203 ASN B CA 1
ATOM 3218 C C . ASN B 1 203 ? 1.391 -5.359 87.25 1 30.33 203 ASN B C 1
ATOM 3220 O O . ASN B 1 203 ? 1.507 -5.613 86 1 30.33 203 ASN B O 1
ATOM 3224 N N . SER B 1 204 ? 1.646 -6.719 88.188 1 28.7 204 SER B N 1
ATOM 3225 C CA . SER B 1 204 ? 2.449 -7.566 89.062 1 28.7 204 SER B CA 1
ATOM 3226 C C . SER B 1 204 ? 2.49 -9 88.562 1 28.7 204 SER B C 1
ATOM 3228 O O . SER B 1 204 ? 3.51 -9.68 88.688 1 28.7 204 SER B O 1
ATOM 3230 N N . PRO B 1 205 ? 2.016 -10.383 88.25 1 32.5 205 PRO B N 1
ATOM 3231 C CA . PRO B 1 205 ? 2.65 -11.289 89.25 1 32.5 205 PRO B CA 1
ATOM 3232 C C . PRO B 1 205 ? 4.145 -11.469 89 1 32.5 205 PRO B C 1
ATOM 3234 O O . PRO B 1 205 ? 4.621 -11.227 87.875 1 32.5 205 PRO B O 1
#

pLDDT: mean 73.25, std 27.91, range [20.0, 98.38]

InterPro domains:
  IPR027873 Protein PAXX [PF15384] (20-202)
  IPR027873 Protein PAXX [PTHR28586] (8-202)
  IPR054134 Protein PAXX, N-terminal domain [cd22286] (10-111)

Radius of gyration: 39.87 Å; Cα contacts (8 Å, |Δi|>4): 408; chains: 2; bounding box: 75×105×145 Å

Secondary structure (DSSP, 8-state):
--------------EEEEEETTEEEEEEEPTT-SS--EEEE-SSSEEE----HHHHHHHHHHHT---HHHHHHHHHHHHHHT-EEEEEETTEEEEEE--SS--EEEEEEEPPHHHHHHHHHHHHHHHHHHHHHHHHHHHHHHHHHHHS---------------------------------------------------TT----/--------------EEEEEETTEEEEEEEPTT-SS--EEEE-SS-EEE----HHHHHHHHHHHT---HHHHHHHHHHHHHHT-EEEEEETTEEEEEE--SS--EEEEEEEPPHHHHHHHHHHHHHHHHHHHHHHHHHHHHHHHHHHHS---------------------------------------------------------